Protein 3TQO (pdb70)

CATH classification: 3.40.50.620 (+1 more: 1.20.120.640)

Foldseek 3Di:
DAWFWAQFLLVRDTDTADFPDPLEAEEEEEDEQQDFFVQSVLQQLVVLCVLVSVCVRHYQYEYEYELDDVSLVVSCVVVPHASVVSRVVRVVVVVVLSVQLVRDDGPYYHYLVVLVVLLLLLLVLCVVLPQWDDDVPLFIKGNVVVVCCQCSSVVDDDPVDPDPPIDTQWDADDPPHDWDDHPRYTTGGDDQSSVLSSCVPQNPAGEEYEYAPVCSPPRVSVSQSSNCSRVVGGHYNGYHFAGEAEQPHHDVVVVPGHGSVNVCVVARSQLSLQQSQLAQRHYYHYDDPVSSVVSLVVQLLLLVLVQPADADCLVVVLCVCSHNSVNNSNVVSLVCNVVLVVCVVVVVRVVSNVVNNVSCVSCVSSPGDPDRSVVSD

Radius of gyration: 23.06 Å; Cα contacts (8 Å, |Δi|>4): 592; chains: 1; bounding box: 57×42×65 Å

Organism: Coxiella burnetii (strain RSA 493 / Nine Mile phase I) (NCBI:txid227377)

InterPro domains:
  IPR009080 Aminoacyl-tRNA synthetase, class Ia, anticodon-binding [SSF47323] (317-458)
  IPR014729 Rossmann-like alpha/beta/alpha sandwich fold [G3DSA:3.40.50.620] (1-303)
  IPR015273 Cysteinyl-tRNA synthetase, class Ia, DALR [PF09190] (341-396)
  IPR015273 Cysteinyl-tRNA synthetase, class Ia, DALR [SM00840] (341-403)
  IPR015803 Cysteine-tRNA ligase [MF_00041] (3-460)
  IPR015803 Cysteine-tRNA ligase [TIGR00435] (4-459)
  IPR024909 Cysteinyl-tRNA synthetase/mycothiol ligase [PR00983] (26-37)
  IPR024909 Cysteinyl-tRNA synthetase/mycothiol ligase [PR00983] (62-71)
  IPR024909 Cysteinyl-tRNA synthetase/mycothiol ligase [PR00983] (192-210)
  IPR024909 Cysteinyl-tRNA synthetase/mycothiol ligase [PR00983] (223-244)
  IPR024909 Cysteinyl-tRNA synthetase/mycothiol ligase [PTHR10890] (3-459)
  IPR032678 tRNA synthetases class I, catalytic domain [PF01406] (16-312)
  IPR032678 tRNA synthetases class I, catalytic domain [cd00672] (4-306)
  IPR056411 Cysteinyl-tRNA ligase, anticodon binding domain [PF23493] (414-458)

Nearest PDB structures (foldseek):
  3tqo-assembly1_A  TM=1.002E+00  e=1.708E-71  Coxiella burnetii
  1u0b-assembly1_B  TM=9.651E-01  e=5.955E-48  Escherichia coli
  1li7-assembly1_A  TM=9.591E-01  e=2.277E-47  Escherichia coli
  8qhp-assembly1_B  TM=9.249E-01  e=1.113E-43  Pyrococcus furiosus DSM 3638
  3c8z-assembly1_A  TM=8.707E-01  e=1.087E-31  unclassified

Secondary structure (DSSP, 8-state):
----EEEETTTTEEEE---SSTTEEEEEE---TT---HHHHHHHHHH--HHHH----EEEEEE-B----HHHHHHHHHTTS-HHHHHHHHHHHHHHHHHHHTPPPPSB--BGGG-HHHHHHHHHHHHHHTSEEE-TTS-EEE-TTT-TTTTTTTT-S----SSTT-EEEEEEPPTTS--B--TT-SEEE-HHHHHH--HHHH-SSEEEEE-BGGGIIIIIHHHHHHHHHHHSS--EEE--BPPEEETTB--TTTT----HHHHHHHS-HHHHHHHHHHS-TTS-EEE-HHHHHHHHHHHHHHHHHHTT----HHHHHHHH--BS--HHHHHHHHH--HHHHHHHHTT-HHHHHHHHHHHHHHHGGGT-S-S-HHHH-

Structure (mmCIF, N/CA/C/O backbone):
data_3TQO
#
_entry.id   3TQO
#
_cell.length_a   97.632
_cell.length_b   97.632
_cell.length_c   108.138
_cell.angle_alpha   90.000
_cell.angle_beta   90.000
_cell.angle_gamma   90.000
#
_symmetry.space_group_name_H-M   'P 41 21 2'
#
loop_
_entity.id
_entity.type
_entity.pdbx_description
1 polymer 'Cysteinyl-tRNA synthetase'
2 non-polymer 'ZINC ION'
3 water water
#
loop_
_atom_site.group_PDB
_atom_site.id
_atom_site.type_symbol
_atom_site.label_atom_id
_atom_site.label_alt_id
_atom_site.label_comp_id
_atom_site.label_asym_id
_atom_site.label_entity_id
_atom_site.label_seq_id
_atom_site.pdbx_PDB_ins_code
_atom_site.Cartn_x
_atom_site.Cartn_y
_atom_site.Cartn_z
_atom_site.occupancy
_atom_site.B_iso_or_equiv
_atom_site.auth_seq_id
_atom_site.auth_comp_id
_atom_site.auth_asym_id
_atom_site.auth_atom_id
_atom_site.pdbx_PDB_model_num
ATOM 1 N N . ASN A 1 1 ? 40.315 37.638 -23.763 1.00 56.39 -1 ASN A N 1
ATOM 2 C CA . ASN A 1 1 ? 39.072 37.673 -23.003 1.00 55.56 -1 ASN A CA 1
ATOM 3 C C . ASN A 1 1 ? 37.863 37.307 -23.865 1.00 53.83 -1 ASN A C 1
ATOM 4 O O . ASN A 1 1 ? 37.486 38.044 -24.776 1.00 56.53 -1 ASN A O 1
ATOM 9 N N . ALA A 1 2 ? 37.263 36.159 -23.566 1.00 49.05 0 ALA A N 1
ATOM 10 C CA . ALA A 1 2 ? 36.197 35.597 -24.390 1.00 47.73 0 ALA A CA 1
ATOM 11 C C . ALA A 1 2 ? 34.933 36.456 -24.412 1.00 45.93 0 ALA A C 1
ATOM 12 O O . ALA A 1 2 ? 34.553 37.054 -23.406 1.00 39.89 0 ALA A O 1
ATOM 22 N N . SER A 1 4 ? 31.190 37.715 -24.328 1.00 33.61 2 SER A N 1
ATOM 23 C CA . SER A 1 4 ? 30.031 37.362 -23.518 1.00 33.06 2 SER A CA 1
ATOM 24 C C . SER A 1 4 ? 28.819 37.033 -24.381 1.00 29.32 2 SER A C 1
ATOM 25 O O . SER A 1 4 ? 28.730 37.450 -25.536 1.00 28.80 2 SER A O 1
ATOM 28 N N . VAL A 1 5 ? 27.895 36.269 -23.810 1.00 22.94 3 VAL A N 1
ATOM 29 C CA . VAL A 1 5 ? 26.603 36.026 -24.429 1.00 24.15 3 VAL A CA 1
ATOM 30 C C . VAL A 1 5 ? 25.628 37.107 -23.971 1.00 27.00 3 VAL A C 1
ATOM 31 O O . VAL A 1 5 ? 25.590 37.454 -22.793 1.00 30.87 3 VAL A O 1
ATOM 35 N N . LYS A 1 6 ? 24.852 37.650 -24.902 1.00 26.23 4 LYS A N 1
ATOM 36 C CA . LYS A 1 6 ? 23.822 38.619 -24.554 1.00 27.85 4 LYS A CA 1
ATOM 37 C C . LYS A 1 6 ? 22.455 38.034 -24.865 1.00 27.93 4 LYS A C 1
ATOM 38 O O . LYS A 1 6 ? 22.233 37.505 -25.953 1.00 29.66 4 LYS A O 1
ATOM 44 N N . ILE A 1 7 ? 21.543 38.113 -23.903 1.00 26.07 5 ILE A N 1
ATOM 45 C CA . ILE A 1 7 ? 20.221 37.528 -24.074 1.00 23.75 5 ILE A CA 1
ATOM 46 C C . ILE A 1 7 ? 19.131 38.538 -23.752 1.00 25.01 5 ILE A C 1
ATOM 47 O O . ILE A 1 7 ? 19.253 39.322 -22.809 1.00 20.46 5 ILE A O 1
ATOM 52 N N . PHE A 1 8 ? 18.067 38.518 -24.545 1.00 20.30 6 PHE A N 1
ATOM 53 C CA . PHE A 1 8 ? 16.911 39.357 -24.275 1.00 21.82 6 PHE A CA 1
ATOM 54 C C . PHE A 1 8 ? 16.237 38.922 -22.972 1.00 21.43 6 PHE A C 1
ATOM 55 O O . PHE A 1 8 ? 15.918 37.749 -22.782 1.00 18.41 6 PHE A O 1
ATOM 63 N N . ASN A 1 9 ? 16.029 39.875 -22.074 1.00 23.83 7 ASN A N 1
ATOM 64 C CA . ASN A 1 9 ? 15.342 39.606 -20.816 1.00 22.71 7 ASN A CA 1
ATOM 65 C C . ASN A 1 9 ? 13.948 40.206 -20.880 1.00 23.83 7 ASN A C 1
ATOM 66 O O . ASN A 1 9 ? 13.799 41.421 -20.976 1.00 28.32 7 ASN A O 1
ATOM 71 N N . SER A 1 10 ? 12.927 39.356 -20.839 1.00 24.97 8 SER A N 1
ATOM 72 C CA . SER A 1 10 ? 11.547 39.832 -20.881 1.00 23.27 8 SER A CA 1
ATOM 73 C C . SER A 1 10 ? 11.254 40.842 -19.772 1.00 25.70 8 SER A C 1
ATOM 74 O O . SER A 1 10 ? 10.460 41.766 -19.960 1.00 26.22 8 SER A O 1
ATOM 77 N N . LEU A 1 11 ? 11.894 40.660 -18.620 1.00 24.85 9 LEU A N 1
ATOM 78 C CA . LEU A 1 11 ? 11.712 41.569 -17.486 1.00 30.82 9 LEU A CA 1
ATOM 79 C C . LEU A 1 11 ? 12.038 43.011 -17.861 1.00 30.97 9 LEU A C 1
ATOM 80 O O . LEU A 1 11 ? 11.321 43.936 -17.488 1.00 33.01 9 LEU A O 1
ATOM 85 N N . THR A 1 12 ? 13.121 43.196 -18.607 1.00 33.16 10 THR A N 1
ATOM 86 C CA . THR A 1 12 ? 13.628 44.533 -18.897 1.00 34.66 10 THR A CA 1
ATOM 87 C C . THR A 1 12 ? 13.357 44.992 -20.324 1.00 35.27 10 THR A C 1
ATOM 88 O O . THR A 1 12 ? 13.581 46.157 -20.653 1.00 35.72 10 THR A O 1
ATOM 92 N N . LYS A 1 13 ? 12.889 44.076 -21.168 1.00 37.78 11 LYS A N 1
ATOM 93 C CA . LYS A 1 13 ? 12.632 44.382 -22.573 1.00 40.94 11 LYS A CA 1
ATOM 94 C C . LYS A 1 13 ? 13.916 44.689 -23.331 1.00 43.09 11 LYS A C 1
ATOM 95 O O . LYS A 1 13 ? 13.889 45.401 -24.334 1.00 47.79 11 LYS A O 1
ATOM 101 N N . GLN A 1 14 ? 15.040 44.159 -22.860 1.00 43.74 12 GLN A N 1
ATOM 102 C CA . GLN A 1 14 ? 16.327 44.466 -23.478 1.00 42.37 12 GLN A CA 1
ATOM 103 C C . GLN A 1 14 ? 17.301 43.293 -23.477 1.00 35.42 12 GLN A C 1
ATOM 104 O O . GLN A 1 14 ? 17.190 42.374 -22.665 1.00 31.66 12 GLN A O 1
ATOM 110 N N . LYS A 1 15 ? 18.260 43.340 -24.396 1.00 33.83 13 LYS A N 1
ATOM 111 C CA . LYS A 1 15 ? 19.362 42.391 -24.399 1.00 34.07 13 LYS A CA 1
ATOM 112 C C . LYS A 1 15 ? 20.344 42.768 -23.301 1.00 31.88 13 LYS A C 1
ATOM 113 O O . LYS A 1 15 ? 20.770 43.919 -23.199 1.00 32.16 13 LYS A O 1
ATOM 119 N N . GLU A 1 16 ? 20.697 41.798 -22.471 1.00 30.40 14 GLU A N 1
ATOM 120 C CA . GLU A 1 16 ? 21.604 42.056 -21.364 1.00 31.82 14 GLU A CA 1
ATOM 121 C C . GLU A 1 16 ? 22.764 41.084 -21.434 1.00 28.25 14 GLU A C 1
ATOM 122 O O . GLU A 1 16 ? 22.607 39.956 -21.895 1.00 29.12 14 GLU A O 1
ATOM 128 N N . ILE A 1 17 ? 23.932 41.523 -20.987 1.00 26.38 15 ILE A N 1
ATOM 129 C CA . ILE A 1 17 ? 25.051 40.609 -20.839 1.00 28.89 15 ILE A CA 1
ATOM 130 C C . ILE A 1 17 ? 24.666 39.515 -19.846 1.00 29.38 15 ILE A C 1
ATOM 131 O O . ILE A 1 17 ? 24.287 39.797 -18.708 1.00 31.91 15 ILE A O 1
ATOM 136 N N . PHE A 1 18 ? 24.743 38.267 -20.289 1.00 26.71 16 PHE A N 1
ATOM 137 C CA . PHE A 1 18 ? 24.389 37.139 -19.443 1.00 27.25 16 PHE A CA 1
ATOM 138 C C . PHE A 1 18 ? 25.454 36.913 -18.379 1.00 27.04 16 PHE A C 1
ATOM 139 O O . PHE A 1 18 ? 26.621 36.694 -18.697 1.00 25.47 16 PHE A O 1
ATOM 147 N N . LYS A 1 19 ? 25.044 36.974 -17.114 1.00 28.85 17 LYS A N 1
ATOM 148 C CA . LYS A 1 19 ? 25.967 36.829 -15.993 1.00 28.77 17 LYS A CA 1
ATOM 149 C C . LYS A 1 19 ? 25.450 35.805 -14.991 1.00 31.68 17 LYS A C 1
ATOM 150 O O . LYS A 1 19 ? 24.615 36.123 -14.144 1.00 29.93 17 LYS A O 1
ATOM 156 N N . PRO A 1 20 ? 25.946 34.566 -15.088 1.00 33.75 18 PRO A N 1
ATOM 157 C CA . PRO A 1 20 ? 25.546 33.497 -14.166 1.00 32.40 18 PRO A CA 1
ATOM 158 C C . PRO A 1 20 ? 25.734 33.884 -12.700 1.00 29.38 18 PRO A C 1
ATOM 159 O O . PRO A 1 20 ? 26.716 34.540 -12.341 1.00 26.89 18 PRO A O 1
ATOM 163 N N . ILE A 1 21 ? 24.786 33.479 -11.8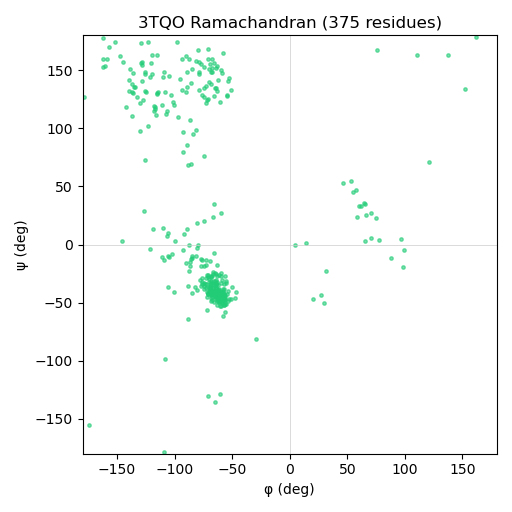63 1.00 27.25 19 ILE A N 1
ATOM 164 C CA . ILE A 1 21 ? 24.847 33.769 -10.435 1.00 32.30 19 ILE A CA 1
ATOM 165 C C . ILE A 1 21 ? 26.083 33.132 -9.793 1.00 32.52 19 ILE A C 1
ATOM 166 O O . ILE A 1 21 ? 26.790 33.775 -9.017 1.00 35.75 19 ILE A O 1
ATOM 171 N N . GLU A 1 22 ? 26.335 31.870 -10.124 1.00 31.85 20 GLU A N 1
ATOM 172 C CA . GLU A 1 22 ? 27.582 31.207 -9.763 1.00 37.67 20 GLU A CA 1
ATOM 173 C C . GLU A 1 22 ? 28.394 31.043 -11.041 1.00 36.77 20 GLU A C 1
ATOM 174 O O . GLU A 1 22 ? 27.868 30.579 -12.053 1.00 36.65 20 GLU A O 1
ATOM 180 N N . SER A 1 23 ? 29.667 31.423 -10.996 1.00 36.86 21 SER A N 1
ATOM 181 C CA . SER A 1 23 ? 30.507 31.445 -12.192 1.00 39.99 21 SER A CA 1
ATOM 182 C C . SER A 1 23 ? 30.542 30.104 -12.922 1.00 39.37 21 SER A C 1
ATOM 183 O O . SER A 1 23 ? 30.805 29.061 -12.320 1.00 36.38 21 SER A O 1
ATOM 186 N N . GLY A 1 24 ? 30.268 30.146 -14.224 1.00 37.09 22 GLY A N 1
ATOM 187 C CA . GLY A 1 24 ? 30.371 28.975 -15.075 1.00 33.59 22 GLY A CA 1
ATOM 188 C C . GLY A 1 24 ? 29.215 28.001 -14.961 1.00 31.45 22 GLY A C 1
ATOM 189 O O . GLY A 1 24 ? 29.232 26.939 -15.580 1.00 26.98 22 GLY A O 1
ATOM 190 N N . LYS A 1 25 ? 28.208 28.356 -14.169 1.00 31.82 23 LYS A N 1
ATOM 191 C CA . LYS A 1 25 ? 27.046 27.490 -13.989 1.00 30.58 23 LYS A CA 1
ATOM 192 C C . LYS A 1 25 ? 25.762 28.199 -14.395 1.00 28.99 23 LYS A C 1
ATOM 193 O O . LYS A 1 25 ? 25.614 29.403 -14.188 1.00 25.70 23 LYS A O 1
ATOM 199 N N . VAL A 1 26 ? 24.835 27.446 -14.976 1.00 23.92 24 VAL A N 1
ATOM 200 C CA . VAL A 1 26 ? 23.539 27.989 -15.348 1.00 23.45 24 VAL A CA 1
ATOM 201 C C . VAL A 1 26 ? 22.422 27.101 -14.821 1.00 24.62 24 VAL A C 1
ATOM 202 O O . VAL A 1 26 ? 22.367 25.911 -15.127 1.00 27.38 24 VAL A O 1
ATOM 206 N N . LYS A 1 27 ? 21.543 27.685 -14.014 1.00 22.87 25 LYS A N 1
ATOM 207 C CA . LYS A 1 27 ? 20.359 26.984 -13.539 1.00 23.18 25 LYS A CA 1
ATOM 208 C C . LYS A 1 27 ? 19.179 27.435 -14.379 1.00 23.57 25 LYS A C 1
ATOM 209 O O . LYS A 1 27 ? 18.858 28.624 -14.421 1.00 23.60 25 LYS A O 1
ATOM 215 N N . LEU A 1 28 ? 18.543 26.484 -15.053 1.00 22.08 26 LEU A N 1
ATOM 216 C CA . LEU A 1 28 ? 17.478 26.796 -15.999 1.00 20.23 26 LEU A CA 1
ATOM 217 C C . LEU A 1 28 ? 16.203 26.005 -15.733 1.00 22.44 26 LEU A C 1
ATOM 218 O O . LEU A 1 28 ? 16.219 24.777 -15.695 1.00 24.26 26 LEU A O 1
ATOM 223 N N . TYR A 1 29 ? 15.098 26.722 -15.566 1.00 22.84 27 TYR A N 1
ATOM 224 C CA . TYR A 1 29 ? 13.789 26.096 -15.454 1.00 21.44 27 TYR A CA 1
ATOM 225 C C . TYR A 1 29 ? 12.936 26.491 -16.652 1.00 19.80 27 TYR A C 1
ATOM 226 O O . TYR A 1 29 ? 12.842 27.669 -16.997 1.00 22.43 27 TYR A O 1
ATOM 235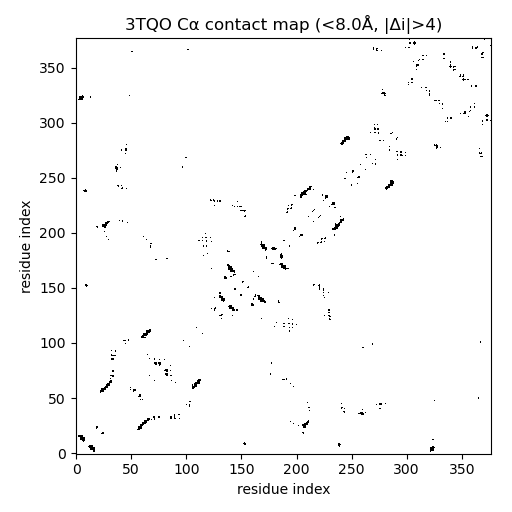 N N . VAL A 1 30 ? 12.321 25.504 -17.290 1.00 16.62 28 VAL A N 1
ATOM 236 C CA . VAL A 1 30 ? 11.417 25.767 -18.399 1.00 15.75 28 VAL A CA 1
ATOM 237 C C . VAL A 1 30 ? 10.067 25.111 -18.126 1.00 16.84 28 VAL A C 1
ATOM 238 O O . VAL A 1 30 ? 10.006 23.944 -17.741 1.00 19.36 28 VAL A O 1
ATOM 242 N N . CYS A 1 31 ? 8.985 25.861 -18.313 1.00 14.54 29 CYS A N 1
ATOM 243 C CA . CYS A 1 31 ? 7.649 25.296 -18.125 1.00 17.45 29 CYS A CA 1
ATOM 244 C C . CYS A 1 31 ? 7.375 24.200 -19.151 1.00 21.20 29 CYS A C 1
ATOM 245 O O . CYS A 1 31 ? 7.658 24.360 -20.341 1.00 21.16 29 CYS A O 1
ATOM 248 N N . GLY A 1 32 ? 6.826 23.084 -18.683 1.00 21.15 30 GLY A N 1
ATOM 249 C CA . GLY A 1 32 ? 6.604 21.934 -19.536 1.00 17.74 30 GLY A CA 1
ATOM 250 C C . GLY A 1 32 ? 5.155 21.659 -19.892 1.00 20.66 30 GLY A C 1
ATOM 251 O O . GLY A 1 32 ? 4.318 22.561 -19.914 1.00 23.17 30 GLY A O 1
ATOM 260 N N . THR A 1 34 ? 1.270 20.061 -19.939 1.00 27.09 32 THR A N 1
ATOM 261 C CA . THR A 1 34 ? 0.108 19.595 -19.188 1.00 29.29 32 THR A CA 1
ATOM 262 C C . THR A 1 34 ? -0.372 18.317 -19.864 1.00 30.97 32 THR A C 1
ATOM 263 O O . THR A 1 34 ? -0.884 18.357 -20.981 1.00 29.26 32 THR A O 1
ATOM 267 N N . VAL A 1 35 ? -0.202 17.184 -19.189 1.00 28.67 33 VAL A N 1
ATOM 268 C CA . VAL A 1 35 ? -0.339 15.881 -19.842 1.00 29.20 33 VAL A CA 1
ATOM 269 C C . VAL A 1 35 ? -1.764 15.325 -19.918 1.00 28.72 33 VAL A C 1
ATOM 270 O O . VAL A 1 35 ? -2.088 14.332 -19.265 1.00 27.44 33 VAL A O 1
ATOM 274 N N . TYR A 1 36 ? -2.605 15.957 -20.733 1.00 24.72 34 TYR A N 1
ATOM 275 C CA . TYR A 1 36 ? -3.960 15.465 -20.958 1.00 29.47 34 TYR A CA 1
ATOM 276 C C . TYR A 1 36 ? -4.181 15.191 -22.442 1.00 33.09 34 TYR A C 1
ATOM 277 O O . TYR A 1 36 ? -5.236 14.699 -22.839 1.00 37.83 34 TYR A O 1
ATOM 286 N N . ASP A 1 37 ? -3.182 15.513 -23.258 1.00 31.45 35 ASP A N 1
ATOM 287 C CA . ASP A 1 37 ? -3.303 15.363 -24.705 1.00 32.55 35 ASP A CA 1
ATOM 288 C C . ASP A 1 37 ? -1.924 15.369 -25.365 1.00 30.31 35 ASP A C 1
ATOM 289 O O . ASP A 1 37 ? -0.904 15.527 -24.689 1.00 29.08 35 ASP A O 1
ATOM 294 N N . TYR A 1 38 ? -1.899 15.188 -26.683 1.00 29.84 36 TYR A N 1
ATOM 295 C CA . TYR A 1 38 ? -0.652 15.209 -27.443 1.00 28.97 36 TYR A CA 1
ATOM 296 C C . TYR A 1 38 ? -0.104 16.624 -27.502 1.00 25.94 36 TYR A C 1
ATOM 297 O O . TYR A 1 38 ? -0.865 17.578 -27.621 1.00 26.66 36 TYR A O 1
ATOM 314 N N . HIS A 1 40 ? 1.369 19.809 -29.227 1.00 21.23 38 HIS A N 1
ATOM 315 C CA . HIS A 1 40 ? 1.159 20.351 -30.564 1.00 26.16 38 HIS A CA 1
ATOM 316 C C . HIS A 1 40 ? 2.380 21.134 -31.023 1.00 22.88 38 HIS A C 1
ATOM 317 O O . HIS A 1 40 ? 3.317 21.334 -30.254 1.00 22.94 38 HIS A O 1
ATOM 324 N N . ILE A 1 41 ? 2.361 21.576 -32.275 1.00 23.40 39 ILE A N 1
ATOM 325 C CA . ILE A 1 41 ? 3.516 22.239 -32.870 1.00 25.64 39 ILE A CA 1
ATOM 326 C C . ILE A 1 41 ? 3.903 23.520 -32.139 1.00 22.50 39 ILE A C 1
ATOM 327 O O . ILE A 1 41 ? 5.059 23.932 -32.175 1.00 22.94 39 ILE A O 1
ATOM 332 N N . GLY A 1 42 ? 2.934 24.149 -31.479 1.00 22.89 40 GLY A N 1
ATOM 333 C CA . GLY A 1 42 ? 3.219 25.306 -30.650 1.00 19.67 40 GLY A CA 1
ATOM 334 C C . GLY A 1 42 ? 4.204 24.941 -29.552 1.00 24.18 40 GLY A C 1
ATOM 335 O O . GLY A 1 42 ? 5.233 25.596 -29.380 1.00 27.38 40 GLY A O 1
ATOM 336 N N . HIS A 1 43 ? 3.889 23.887 -28.804 1.00 22.24 41 HIS A N 1
ATOM 337 C CA . HIS A 1 43 ? 4.815 23.359 -27.808 1.00 25.48 41 HIS A CA 1
ATOM 338 C C . HIS A 1 4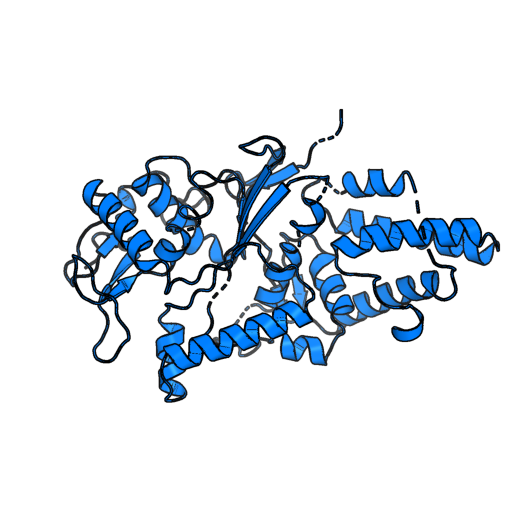3 ? 6.103 22.924 -28.497 1.00 28.67 41 HIS A C 1
ATOM 339 O O . HIS A 1 43 ? 7.203 23.181 -28.008 1.00 30.13 41 HIS A O 1
ATOM 346 N N . GLY A 1 44 ? 5.951 22.261 -29.641 1.00 23.37 42 GLY A N 1
ATOM 347 C CA . GLY A 1 44 ? 7.082 21.797 -30.419 1.00 22.10 42 GLY A CA 1
ATOM 348 C C . GLY A 1 44 ? 8.118 22.886 -30.600 1.00 25.50 42 GLY A C 1
ATOM 349 O O . GLY A 1 44 ? 9.311 22.656 -30.407 1.00 25.75 42 GLY A O 1
ATOM 350 N N . ARG A 1 45 ? 7.663 24.082 -30.957 1.00 23.98 43 ARG A N 1
ATOM 351 C CA . ARG A 1 45 ? 8.578 25.197 -31.147 1.00 24.55 43 ARG A CA 1
ATOM 352 C C . ARG A 1 45 ? 9.312 25.590 -29.864 1.00 24.35 43 ARG A C 1
ATOM 353 O O . ARG A 1 45 ? 10.519 25.833 -29.889 1.00 24.61 43 ARG A O 1
ATOM 361 N N . SER A 1 46 ? 8.584 25.661 -28.750 1.00 16.14 44 SER A N 1
ATOM 362 C CA . SER A 1 46 ? 9.185 26.017 -27.469 1.00 17.37 44 SER A CA 1
ATOM 363 C C . SER A 1 46 ? 10.231 24.986 -27.061 1.00 16.19 44 SER A C 1
ATOM 364 O O . SER A 1 46 ? 11.324 25.335 -26.624 1.00 19.76 44 SER A O 1
ATOM 367 N N . TRP A 1 47 ? 9.879 23.713 -27.208 1.00 17.87 45 TRP A N 1
ATOM 368 C CA . TRP A 1 47 ? 10.789 22.610 -26.914 1.00 19.66 45 TRP A CA 1
ATOM 369 C C . TRP A 1 47 ? 12.083 22.690 -27.724 1.00 19.82 45 TRP A C 1
ATOM 370 O O . TRP A 1 47 ? 13.173 22.493 -27.188 1.00 21.99 45 TRP A O 1
ATOM 381 N N . ILE A 1 48 ? 11.956 22.973 -29.017 1.00 22.01 46 ILE A N 1
ATOM 382 C CA . ILE A 1 48 ? 13.112 23.046 -29.906 1.00 18.17 46 ILE A CA 1
ATOM 383 C C . ILE A 1 48 ? 13.964 24.277 -29.618 1.00 16.92 46 ILE A C 1
ATOM 384 O O . ILE A 1 48 ? 15.193 24.209 -29.605 1.00 20.52 46 ILE A O 1
ATOM 389 N N . ILE A 1 49 ? 13.305 25.405 -29.395 1.00 18.77 47 ILE A N 1
ATOM 390 C CA . ILE A 1 49 ? 14.004 26.641 -29.060 1.00 22.24 47 ILE A CA 1
ATOM 391 C C . ILE A 1 49 ? 14.887 26.485 -27.815 1.00 20.95 47 ILE A C 1
ATOM 392 O O . ILE A 1 49 ? 16.061 26.857 -27.826 1.00 20.62 47 ILE A O 1
ATOM 397 N N . PHE A 1 50 ? 14.327 25.927 -26.746 1.00 21.31 48 PHE A N 1
ATOM 398 C CA . PHE A 1 50 ? 15.090 25.785 -25.508 1.00 24.02 48 PHE A CA 1
ATOM 399 C C . PHE A 1 50 ? 16.081 24.628 -25.575 1.00 24.69 48 PHE A C 1
ATOM 400 O O . PHE A 1 50 ? 17.030 24.570 -24.799 1.00 26.02 48 PHE A O 1
ATOM 408 N N . ASP A 1 51 ? 15.867 23.718 -26.519 1.00 24.59 49 ASP A N 1
ATOM 409 C CA . ASP A 1 51 ? 16.857 22.687 -26.803 1.00 24.20 49 ASP A CA 1
ATOM 410 C C . ASP A 1 51 ? 18.105 23.333 -27.394 1.00 20.63 49 ASP A C 1
ATOM 411 O O . ASP A 1 51 ? 19.227 23.002 -27.016 1.00 20.53 49 ASP A O 1
ATOM 424 N N . VAL A 1 53 ? 18.945 26.465 -26.939 1.00 22.60 51 VAL A N 1
ATOM 425 C CA . VAL A 1 53 ? 19.529 27.280 -25.881 1.00 23.53 51 VAL A CA 1
ATOM 426 C C . VAL A 1 53 ? 20.472 26.449 -25.010 1.00 20.21 51 VAL A C 1
ATOM 427 O O . VAL A 1 53 ? 21.616 26.840 -24.777 1.00 22.58 51 VAL A O 1
ATOM 431 N N . VAL A 1 54 ? 19.998 25.295 -24.549 1.00 21.03 52 VAL A N 1
ATOM 432 C CA . VAL A 1 54 ? 20.817 24.421 -23.714 1.00 21.93 52 VAL A CA 1
ATOM 433 C C . VAL A 1 54 ? 22.035 23.889 -24.474 1.00 24.79 52 VAL A C 1
ATOM 434 O O . VAL A 1 54 ? 23.154 23.921 -23.961 1.00 28.11 52 VAL A O 1
ATOM 438 N N . ARG A 1 55 ? 21.819 23.405 -25.695 1.00 22.99 53 ARG A N 1
ATOM 439 C CA . ARG A 1 55 ? 22.923 22.890 -26.501 1.00 26.49 53 ARG A CA 1
ATOM 440 C C . ARG A 1 55 ? 23.987 23.956 -26.703 1.00 23.24 53 ARG A C 1
ATOM 441 O O . ARG A 1 55 ? 25.179 23.678 -26.595 1.00 27.62 53 ARG A O 1
ATOM 449 N N . TYR A 1 56 ? 23.561 25.180 -26.989 1.00 21.37 54 TYR A N 1
ATOM 450 C CA . TYR A 1 56 ? 24.523 26.247 -27.231 1.00 24.60 54 TYR A CA 1
ATOM 451 C C . TYR A 1 56 ? 25.272 26.650 -25.965 1.00 27.19 54 TYR A C 1
ATOM 452 O O . TYR A 1 56 ? 26.476 26.908 -26.005 1.00 27.81 54 TYR A O 1
ATOM 461 N N . LEU A 1 57 ? 24.558 26.713 -24.847 1.00 27.81 55 LEU A N 1
ATOM 462 C CA . LEU A 1 57 ? 25.181 27.079 -23.581 1.00 24.20 55 LEU A CA 1
ATOM 463 C C . LEU A 1 57 ? 26.211 26.039 -23.170 1.00 23.68 55 LEU A C 1
ATOM 464 O O . LEU A 1 57 ? 27.289 26.382 -22.693 1.00 24.75 55 LEU A O 1
ATOM 469 N N . ARG A 1 58 ? 25.881 24.767 -23.360 1.00 23.73 56 ARG A N 1
ATOM 470 C CA . ARG A 1 58 ? 26.847 23.709 -23.100 1.0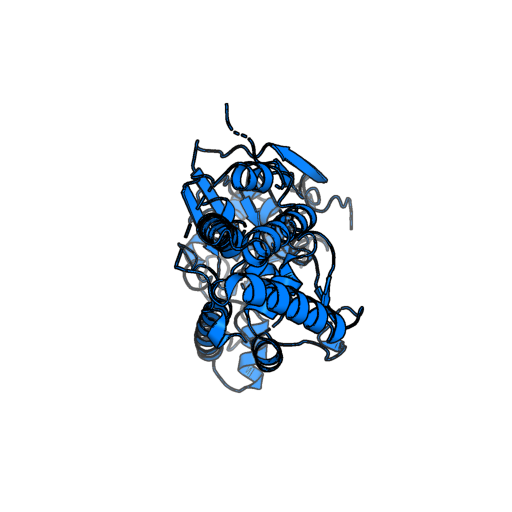0 26.63 56 ARG A CA 1
ATOM 471 C C . ARG A 1 58 ? 28.021 23.794 -24.073 1.00 28.77 56 ARG A C 1
ATOM 472 O O . ARG A 1 58 ? 29.168 23.582 -23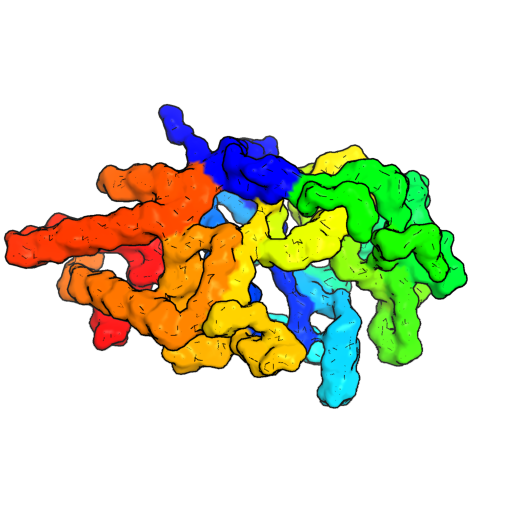.680 1.00 31.54 56 ARG A O 1
ATOM 488 N N . ARG A 1 60 ? 29.311 26.458 -25.264 1.00 30.36 58 ARG A N 1
ATOM 489 C CA . ARG A 1 60 ? 30.194 27.519 -24.791 1.00 32.70 58 ARG A CA 1
ATOM 490 C C . ARG A 1 60 ? 30.889 27.152 -23.480 1.00 33.66 58 ARG A C 1
ATOM 491 O O . ARG A 1 60 ? 31.649 27.947 -22.928 1.00 35.32 58 ARG A O 1
ATOM 499 N N . GLY A 1 61 ? 30.621 25.948 -22.981 1.00 30.84 59 GLY A N 1
ATOM 500 C CA . GLY A 1 61 ? 31.321 25.442 -21.813 1.00 34.23 59 GLY A CA 1
ATOM 501 C C . GLY A 1 61 ? 30.588 25.563 -20.488 1.00 32.37 59 GLY A C 1
ATOM 502 O O . GLY A 1 61 ? 31.070 25.077 -19.466 1.00 31.88 59 GLY A O 1
ATOM 503 N N . TYR A 1 62 ? 29.426 26.209 -20.495 1.00 28.69 60 TYR A N 1
ATOM 504 C CA . TYR A 1 62 ? 28.630 26.343 -19.276 1.00 28.42 60 TYR A CA 1
ATOM 505 C C . TYR A 1 62 ? 28.190 24.981 -18.763 1.00 30.68 60 TYR A C 1
ATOM 506 O O . TYR A 1 62 ? 27.847 24.093 -19.546 1.00 30.50 60 TYR A O 1
ATOM 515 N N . GLU A 1 63 ? 28.199 24.817 -17.445 1.00 28.30 61 GLU A N 1
ATOM 516 C CA . GLU A 1 63 ? 27.580 23.656 -16.827 1.00 34.34 61 GLU A CA 1
ATOM 517 C C . GLU A 1 63 ? 26.110 23.982 -16.618 1.00 31.01 61 GLU A C 1
ATOM 518 O O . GLU A 1 63 ? 25.763 24.778 -15.749 1.00 29.19 61 GLU A O 1
ATOM 524 N N . VAL A 1 64 ? 25.244 23.379 -17.424 1.00 32.03 62 VAL A N 1
ATOM 525 C CA . VAL A 1 64 ? 23.830 23.726 -17.392 1.00 26.92 62 VAL A CA 1
ATOM 526 C C . VAL A 1 64 ? 22.994 22.710 -16.629 1.00 28.49 62 VAL A C 1
ATOM 527 O O . VAL A 1 64 ? 22.993 21.523 -16.949 1.00 30.73 62 VAL A O 1
ATOM 531 N N . THR A 1 65 ? 22.285 23.188 -15.613 1.00 27.04 63 THR A N 1
ATOM 532 C CA . THR A 1 65 ? 21.298 22.371 -14.925 1.00 25.92 63 THR A CA 1
ATOM 533 C C . THR A 1 65 ? 19.938 22.696 -15.526 1.00 18.90 63 THR A C 1
ATOM 534 O O . THR A 1 65 ? 19.401 23.783 -15.324 1.00 21.81 63 THR A O 1
ATOM 538 N N . PHE A 1 66 ? 19.397 21.743 -16.272 1.00 20.40 64 PHE A N 1
ATOM 539 C CA . PHE A 1 66 ? 18.198 21.951 -17.077 1.00 22.67 64 PHE A CA 1
ATOM 540 C C . PHE A 1 66 ? 17.002 21.235 -16.463 1.00 20.07 64 PHE A C 1
ATOM 541 O O . PHE A 1 66 ? 16.955 20.004 -16.429 1.00 17.09 64 PHE A O 1
ATOM 549 N N . VAL A 1 67 ? 16.036 22.011 -15.981 1.00 22.38 65 VAL A N 1
ATOM 550 C CA . VAL A 1 67 ? 14.835 21.453 -15.369 1.00 19.40 65 VAL A CA 1
ATOM 551 C C . VAL A 1 67 ? 13.579 21.784 -16.170 1.00 18.58 65 VAL A C 1
ATOM 552 O O . VAL A 1 67 ? 13.332 22.939 -16.511 1.00 21.09 65 VAL A O 1
ATOM 556 N N . ARG A 1 68 ? 12.791 20.760 -16.469 1.00 17.70 66 ARG A N 1
ATOM 557 C CA . ARG A 1 68 ? 11.488 20.949 -17.087 1.00 20.23 66 ARG A CA 1
ATOM 558 C C . ARG A 1 68 ? 10.442 20.113 -16.362 1.00 22.04 66 ARG A C 1
ATOM 559 O O . ARG A 1 68 ? 10.610 18.906 -16.196 1.00 25.03 66 ARG A O 1
ATOM 567 N N . ASN A 1 69 ? 9.359 20.757 -15.941 1.00 19.58 67 ASN A N 1
ATOM 568 C CA . ASN A 1 69 ? 8.323 20.082 -15.168 1.00 22.99 67 ASN A CA 1
ATOM 569 C C . ASN A 1 69 ? 7.248 19.412 -16.018 1.00 25.95 67 ASN A C 1
ATOM 570 O O . ASN A 1 69 ? 7.050 19.751 -17.186 1.00 23.65 67 ASN A O 1
ATOM 575 N N . ILE A 1 70 ? 6.556 18.456 -15.408 1.00 28.20 68 ILE A N 1
ATOM 576 C CA . ILE A 1 70 ? 5.350 17.878 -15.977 1.00 26.39 68 ILE A CA 1
ATOM 577 C C . ILE A 1 70 ? 4.168 18.315 -15.124 1.00 25.91 68 ILE A C 1
ATOM 578 O O . ILE A 1 70 ? 4.126 18.035 -13.927 1.00 29.97 68 ILE A O 1
ATOM 583 N N . THR A 1 71 ? 3.214 19.014 -15.726 1.00 21.85 69 THR A N 1
ATOM 584 C CA . THR A 1 71 ? 2.014 19.404 -14.996 1.00 24.83 69 THR A CA 1
ATOM 585 C C . THR A 1 71 ? 1.006 18.263 -15.016 1.00 25.52 69 THR A C 1
ATOM 586 O O . THR A 1 71 ? 0.238 18.121 -15.969 1.00 21.95 69 THR A O 1
ATOM 590 N N . ASP A 1 72 ? 1.016 17.442 -13.970 1.00 23.58 70 ASP A N 1
ATOM 591 C CA . ASP A 1 72 ? 0.089 16.316 -13.891 1.00 27.36 70 ASP A CA 1
ATOM 592 C C . ASP A 1 72 ? -0.983 16.518 -12.818 1.00 28.21 70 ASP A C 1
ATOM 593 O O . ASP A 1 72 ? -1.678 15.578 -12.433 1.00 26.74 70 ASP A O 1
ATOM 598 N N . ILE A 1 73 ? -1.100 17.753 -12.341 1.00 26.20 71 ILE A N 1
ATOM 599 C CA . ILE A 1 73 ? -2.238 18.164 -11.527 1.00 27.87 71 ILE A CA 1
ATOM 600 C C . ILE A 1 73 ? -2.904 19.361 -12.191 1.00 27.39 71 ILE A C 1
ATOM 601 O O . ILE A 1 73 ? -2.407 20.484 -12.097 1.00 24.43 71 ILE A O 1
ATOM 606 N N . ASP A 1 74 ? -4.023 19.123 -12.868 1.00 28.17 72 ASP A N 1
ATOM 607 C CA . ASP A 1 74 ? -4.710 20.188 -13.591 1.00 27.95 72 ASP A CA 1
ATOM 608 C C . ASP A 1 74 ? -6.164 19.811 -13.862 1.00 23.82 72 ASP A C 1
ATOM 609 O O . ASP A 1 74 ? -6.503 18.632 -13.949 1.00 24.08 72 ASP A O 1
ATOM 614 N N . ASP A 1 75 ? -7.018 20.818 -14.000 1.00 23.70 73 ASP A N 1
ATOM 615 C CA . ASP A 1 75 ? -8.438 20.586 -14.242 1.00 30.24 73 ASP A CA 1
ATOM 616 C C . ASP A 1 75 ? -8.721 19.989 -15.621 1.00 31.42 73 ASP A C 1
ATOM 617 O O . ASP A 1 75 ? -9.676 19.231 -15.786 1.00 33.54 73 ASP A O 1
ATOM 622 N N . LYS A 1 76 ? -7.894 20.323 -16.608 1.00 30.92 74 LYS A N 1
ATOM 623 C CA . LYS A 1 76 ? -8.060 19.769 -17.951 1.00 31.40 74 LYS A CA 1
ATOM 624 C C . LYS A 1 76 ? -7.843 18.261 -17.957 1.00 30.33 74 LYS A C 1
ATOM 625 O O . LYS A 1 76 ? -8.466 17.536 -18.731 1.00 30.62 74 LYS A O 1
ATOM 631 N N . ILE A 1 77 ? -6.949 17.791 -17.095 1.00 28.58 75 ILE A N 1
ATOM 632 C CA . ILE A 1 77 ? -6.710 16.360 -16.960 1.00 29.96 75 ILE A CA 1
ATOM 633 C C . ILE A 1 77 ? -7.936 15.686 -16.351 1.00 32.31 75 ILE A C 1
ATOM 634 O O . ILE A 1 77 ? -8.358 14.618 -16.798 1.00 34.61 75 ILE A O 1
ATOM 639 N N . ILE A 1 78 ? -8.503 16.321 -15.331 1.00 31.96 76 ILE A N 1
ATOM 640 C CA . ILE A 1 78 ? -9.733 15.844 -14.710 1.00 33.31 76 ILE A CA 1
ATOM 641 C C . ILE A 1 78 ? -10.882 15.831 -15.716 1.00 36.24 76 ILE A C 1
ATOM 642 O O . ILE A 1 78 ? -11.585 14.831 -15.860 1.00 35.94 76 ILE A O 1
ATOM 647 N N . LYS A 1 79 ? -11.057 16.947 -16.414 1.00 34.90 77 LYS A N 1
ATOM 648 C CA . LYS A 1 79 ? -12.103 17.076 -17.420 1.00 40.36 77 LYS A CA 1
ATOM 649 C C . LYS A 1 79 ? -11.960 16.025 -18.520 1.00 38.79 77 LYS A C 1
ATOM 650 O O . LYS A 1 79 ? -12.921 15.332 -18.861 1.00 36.65 77 LYS A O 1
ATOM 656 N N . ARG A 1 80 ? -10.754 15.911 -19.069 1.00 34.09 78 ARG A N 1
ATOM 657 C CA . ARG A 1 80 ? -10.486 14.984 -20.163 1.00 31.94 78 ARG A CA 1
ATOM 658 C C . ARG A 1 80 ? -10.648 13.530 -19.733 1.00 34.34 78 ARG A C 1
ATOM 659 O O . ARG A 1 80 ? -11.201 12.717 -20.475 1.00 34.62 78 ARG A O 1
ATOM 667 N N . ALA A 1 81 ? -10.162 13.205 -18.537 1.00 32.27 79 ALA A N 1
ATOM 668 C CA . ALA A 1 81 ? -10.275 11.846 -18.015 1.00 34.11 79 ALA A CA 1
ATOM 669 C C . ALA A 1 81 ? -11.735 11.418 -17.933 1.00 37.06 79 ALA A C 1
ATOM 670 O O . ALA A 1 81 ? -12.077 10.281 -18.259 1.00 35.74 79 ALA A O 1
ATOM 672 N N . GLY A 1 82 ? -12.591 12.339 -17.499 1.00 39.27 80 GLY A N 1
ATOM 673 C CA . GLY A 1 82 ? -14.012 12.068 -17.380 1.00 43.38 80 GLY A CA 1
ATOM 674 C C . GLY A 1 82 ? -14.646 11.741 -18.718 1.00 47.55 80 GLY A C 1
ATOM 675 O O . GLY A 1 82 ? -15.416 10.790 -18.831 1.00 49.51 80 GLY A O 1
ATOM 676 N N . GLU A 1 83 ? -14.323 12.534 -19.735 1.00 52.07 81 GLU A N 1
ATOM 677 C CA . GLU A 1 83 ? -14.831 12.293 -21.082 1.00 56.86 81 GLU A CA 1
ATOM 678 C C . GLU A 1 83 ? -14.479 10.886 -21.549 1.00 56.23 81 GLU A C 1
ATOM 679 O O . GLU A 1 83 ? -15.332 10.161 -22.057 1.00 60.66 81 GLU A O 1
ATOM 685 N N . ASN A 1 84 ? -13.219 10.504 -21.365 1.00 56.06 82 ASN A N 1
ATOM 686 C CA . ASN A 1 84 ? -12.744 9.187 -21.775 1.00 56.80 82 ASN A CA 1
ATOM 687 C C . ASN A 1 84 ? -13.123 8.093 -20.776 1.00 57.32 82 ASN A C 1
ATOM 688 O O . ASN A 1 84 ? -12.792 6.923 -20.968 1.00 57.18 82 ASN A O 1
ATOM 693 N N . LYS A 1 85 ? -13.811 8.489 -19.708 1.00 57.49 83 LYS A N 1
ATOM 694 C CA . LYS A 1 85 ? -14.307 7.555 -18.697 1.00 64.89 83 LYS A CA 1
ATOM 695 C C . LYS A 1 85 ? -13.215 6.926 -17.828 1.00 63.85 83 LYS A C 1
ATOM 696 O O . LYS A 1 85 ? -13.498 6.048 -17.014 1.00 65.82 83 LYS A O 1
ATOM 702 N N . GLU A 1 86 ? -11.974 7.373 -17.994 1.00 58.77 84 GLU A N 1
ATOM 703 C CA . GLU A 1 86 ? -10.860 6.813 -17.231 1.00 53.74 84 GLU A CA 1
ATOM 704 C C . GLU A 1 86 ? -10.500 7.671 -16.022 1.00 50.07 84 GLU A C 1
ATOM 705 O O . GLU A 1 86 ? -11.045 8.757 -15.830 1.00 48.28 84 GLU A O 1
ATOM 711 N N . SER A 1 87 ? -9.578 7.174 -15.204 1.00 48.02 85 SER A N 1
ATOM 712 C CA . SER A 1 87 ? -9.116 7.922 -14.046 1.00 46.10 85 SER A CA 1
ATOM 713 C C . SER A 1 87 ? -8.117 8.984 -14.483 1.00 43.55 85 SER A C 1
ATOM 714 O O . SER A 1 87 ? -7.366 8.781 -15.436 1.00 46.27 85 SER A O 1
ATOM 717 N N . PRO A 1 88 ? -8.112 10.131 -13.792 1.00 36.61 86 PRO A N 1
ATOM 718 C CA . PRO A 1 88 ? -7.146 11.188 -14.107 1.00 32.66 86 PRO A CA 1
ATOM 719 C C . PRO A 1 88 ? -5.724 10.643 -14.079 1.00 32.83 86 PRO A C 1
ATOM 720 O O . PRO A 1 88 ? -4.902 10.992 -14.932 1.00 29.69 86 PRO A O 1
ATOM 724 N N . ALA A 1 89 ? -5.450 9.780 -13.105 1.00 28.88 87 ALA A N 1
ATOM 725 C CA . ALA A 1 89 ? -4.117 9.223 -12.922 1.00 34.58 87 ALA A CA 1
ATOM 726 C C . ALA A 1 89 ? -3.696 8.369 -14.113 1.00 37.60 87 ALA A C 1
ATOM 727 O O . ALA A 1 89 ? -2.517 8.327 -14.466 1.00 40.43 87 ALA A O 1
ATOM 729 N N . ALA A 1 90 ? -4.660 7.692 -14.730 1.00 36.83 88 ALA A N 1
ATOM 730 C CA . ALA A 1 90 ? -4.378 6.853 -15.891 1.00 39.89 88 ALA A CA 1
ATOM 731 C C . ALA A 1 90 ? -4.132 7.698 -17.137 1.00 42.34 88 ALA A C 1
ATOM 732 O O . ALA A 1 90 ? -3.270 7.377 -17.956 1.00 42.51 88 ALA A O 1
ATOM 734 N N . LEU A 1 91 ? -4.897 8.777 -17.274 1.00 40.04 89 LEU A N 1
ATOM 735 C CA . LEU A 1 91 ? -4.746 9.682 -18.405 1.00 32.76 89 LEU A CA 1
ATOM 736 C C . LEU A 1 91 ? -3.380 10.358 -18.366 1.00 31.13 89 LEU A C 1
ATOM 737 O O . LEU A 1 91 ? -2.694 10.459 -19.386 1.00 29.31 89 LEU A O 1
ATOM 742 N N . ALA A 1 92 ? -2.990 10.816 -17.180 1.00 26.56 90 ALA A N 1
ATOM 743 C CA . ALA A 1 92 ? -1.711 11.489 -16.999 1.00 26.43 90 ALA A CA 1
ATOM 744 C C . ALA A 1 92 ? -0.547 10.575 -17.367 1.00 29.09 90 ALA A C 1
ATOM 745 O O . ALA A 1 92 ? 0.308 10.941 -18.174 1.00 23.92 90 ALA A O 1
ATOM 747 N N . GLU A 1 93 ? -0.522 9.386 -16.772 1.00 32.81 91 GLU A N 1
ATOM 748 C CA . GLU A 1 93 ? 0.538 8.417 -17.034 1.00 41.00 91 GLU A CA 1
ATOM 749 C C . GLU A 1 93 ? 0.640 8.099 -18.521 1.00 40.05 91 GLU A C 1
ATOM 750 O O . GLU A 1 93 ? 1.731 8.046 -19.085 1.00 42.20 91 GLU A O 1
ATOM 756 N N . ARG A 1 94 ? -0.511 7.885 -19.147 1.00 38.37 92 ARG A N 1
ATOM 757 C CA . ARG A 1 94 ? -0.577 7.568 -20.568 1.00 39.23 92 ARG A CA 1
ATOM 758 C C . ARG A 1 94 ? 0.108 8.642 -21.412 1.00 35.21 92 ARG A C 1
ATOM 759 O O . ARG A 1 94 ? 0.910 8.335 -22.298 1.00 33.18 92 ARG A O 1
ATOM 767 N N . PHE A 1 95 ? -0.201 9.903 -21.126 1.00 29.47 93 PHE A N 1
ATOM 768 C CA . PHE A 1 95 ? 0.311 11.009 -21.930 1.00 30.63 93 PHE A CA 1
ATOM 769 C C . PHE A 1 95 ? 1.700 11.500 -21.525 1.00 28.74 93 PHE A C 1
ATOM 770 O O . PHE A 1 95 ? 2.326 12.276 -22.248 1.00 30.81 93 PHE A O 1
ATOM 778 N N . ILE A 1 96 ? 2.185 11.048 -20.376 1.00 27.07 94 ILE A N 1
ATOM 779 C CA . ILE A 1 96 ? 3.583 11.267 -20.026 1.00 27.03 94 ILE A CA 1
ATOM 780 C C . ILE A 1 96 ? 4.443 10.369 -20.914 1.00 29.47 94 ILE A C 1
ATOM 781 O O . ILE A 1 96 ? 5.487 10.782 -21.417 1.00 29.38 94 ILE A O 1
ATOM 786 N N . GLN A 1 97 ? 3.980 9.140 -21.112 1.00 32.89 95 GLN A N 1
ATOM 787 C CA . GLN A 1 97 ? 4.640 8.209 -22.014 1.00 37.17 95 GLN A CA 1
ATOM 788 C C . GLN A 1 97 ? 4.656 8.778 -23.431 1.00 33.69 95 GLN A C 1
ATOM 789 O O . GLN A 1 97 ? 5.694 8.799 -24.090 1.00 34.47 95 GLN A O 1
ATOM 795 N N . ILE A 1 98 ? 3.501 9.250 -23.889 1.00 30.74 96 ILE A N 1
ATOM 796 C CA . ILE A 1 98 ? 3.396 9.856 -25.213 1.00 33.38 96 ILE A CA 1
ATOM 797 C C . ILE A 1 98 ? 4.352 11.036 -25.350 1.00 30.77 96 ILE A C 1
ATOM 798 O O . ILE A 1 98 ? 4.990 11.214 -26.388 1.00 28.67 96 ILE A O 1
ATOM 803 N N . LEU A 1 99 ? 4.448 11.835 -24.292 1.00 26.17 97 LEU A N 1
ATOM 804 C CA . LEU A 1 99 ? 5.319 13.004 -24.286 1.00 23.73 97 LEU A CA 1
ATOM 805 C C . LEU A 1 99 ? 6.779 12.608 -24.474 1.00 25.87 97 LEU A C 1
ATOM 806 O O . LEU A 1 99 ? 7.511 13.246 -25.224 1.00 25.89 97 LEU A O 1
ATOM 811 N N . HIS A 1 100 ? 7.201 11.554 -23.785 1.00 28.66 98 HIS A N 1
ATOM 812 C CA . HIS A 1 100 ? 8.582 11.092 -23.874 1.00 29.40 98 HIS A CA 1
ATOM 813 C C . HIS A 1 100 ? 8.910 10.544 -25.259 1.00 28.96 98 HIS A C 1
ATOM 814 O O . HIS A 1 100 ? 10.036 10.667 -25.732 1.00 34.82 98 HIS A O 1
ATOM 821 N N . GLU A 1 101 ? 7.920 9.944 -25.905 1.00 26.29 99 GLU A N 1
ATOM 822 C CA . GLU A 1 101 ? 8.095 9.431 -27.256 1.00 36.49 99 GLU A CA 1
ATOM 823 C C . GLU A 1 101 ? 8.214 10.569 -28.270 1.00 33.56 99 GLU A C 1
ATOM 824 O O . GLU A 1 101 ? 9.047 10.519 -29.174 1.00 33.85 99 GLU A O 1
ATOM 830 N N . ASP A 1 102 ? 7.389 11.599 -28.107 1.00 29.90 100 ASP A N 1
ATOM 831 C CA . ASP A 1 102 ? 7.416 12.743 -29.015 1.00 29.91 100 ASP A CA 1
ATOM 832 C C . ASP A 1 102 ? 8.693 13.557 -28.845 1.00 29.12 100 ASP A C 1
ATOM 833 O O . ASP A 1 102 ? 9.233 14.081 -29.817 1.00 29.36 100 ASP A O 1
ATOM 838 N N . GLU A 1 103 ? 9.172 13.660 -27.609 1.00 27.34 101 GLU A N 1
ATOM 839 C CA . GLU A 1 103 ? 10.420 14.365 -27.332 1.00 32.93 101 GLU A CA 1
ATOM 840 C C . GLU A 1 103 ? 11.598 13.637 -27.963 1.00 31.15 101 GLU A C 1
ATOM 841 O O . GLU A 1 103 ? 12.492 14.257 -28.536 1.00 30.48 101 GLU A O 1
ATOM 847 N N . LYS A 1 104 ? 11.593 12.314 -27.843 1.00 29.98 102 LYS A N 1
ATOM 848 C CA . LYS A 1 104 ? 12.620 11.484 -28.450 1.00 35.70 102 LYS A CA 1
ATOM 849 C C . LYS A 1 104 ? 12.596 11.644 -29.968 1.00 30.06 102 LYS A C 1
ATOM 850 O O . LYS A 1 104 ? 13.641 11.743 -30.609 1.00 25.99 102 LYS A O 1
ATOM 856 N N . ALA A 1 105 ? 11.393 11.681 -30.533 1.00 27.48 103 ALA A N 1
ATOM 857 C CA . ALA A 1 105 ? 11.219 11.846 -31.974 1.00 30.41 103 ALA A CA 1
ATOM 858 C C . ALA A 1 105 ? 11.710 13.215 -32.441 1.00 28.86 103 ALA A C 1
ATOM 859 O O . ALA A 1 105 ? 12.189 13.363 -33.567 1.00 30.64 103 ALA A O 1
ATOM 861 N N . LEU A 1 106 ? 11.598 14.213 -31.571 1.00 31.03 104 LEU A N 1
ATOM 862 C CA . LEU A 1 106 ? 12.099 15.547 -31.884 1.00 31.15 104 LEU A CA 1
ATOM 863 C C . LEU A 1 106 ? 13.605 15.654 -31.641 1.00 28.15 104 LEU A C 1
ATOM 864 O O . LEU A 1 106 ? 14.233 16.644 -32.016 1.00 28.34 104 LEU A O 1
ATOM 869 N N . ARG A 1 107 ? 14.175 14.634 -31.008 1.00 25.27 105 ARG A N 1
ATOM 870 C CA . ARG A 1 107 ? 15.609 14.604 -30.726 1.00 31.11 105 ARG A CA 1
ATOM 871 C C . ARG A 1 107 ? 16.066 15.740 -29.813 1.00 30.81 105 ARG A C 1
ATOM 872 O O . ARG A 1 107 ? 17.181 16.247 -29.956 1.00 30.22 105 ARG A O 1
ATOM 880 N N . VAL A 1 108 ? 15.211 16.148 -28.884 1.00 30.04 106 VAL A N 1
ATOM 881 C CA . VAL A 1 108 ? 15.605 17.158 -27.910 1.00 32.87 106 VAL A CA 1
ATOM 882 C C . VAL A 1 108 ? 16.401 16.512 -26.785 1.00 35.53 106 VAL A C 1
ATOM 883 O O . VAL A 1 108 ? 16.314 15.305 -26.567 1.00 38.05 106 VAL A O 1
ATOM 887 N N . LEU A 1 109 ? 17.190 17.316 -26.082 1.00 35.41 107 LEU A N 1
ATOM 888 C CA . LEU A 1 109 ? 17.909 16.833 -24.915 1.00 35.42 107 LEU A CA 1
ATOM 889 C C . LEU A 1 109 ? 16.924 16.567 -23.785 1.00 36.01 107 LEU A C 1
ATOM 890 O O . LEU A 1 109 ? 15.980 17.336 -23.578 1.00 31.04 107 LEU A O 1
ATOM 895 N N . SER A 1 110 ? 17.142 15.476 -23.058 1.00 36.46 108 SER A N 1
ATOM 896 C CA . SER A 1 110 ? 16.385 15.223 -21.839 1.00 36.87 108 SER A CA 1
ATOM 897 C C . SER A 1 110 ? 16.854 16.169 -20.740 1.00 30.36 108 SER A C 1
ATOM 898 O O . SER A 1 110 ? 18.050 16.392 -20.571 1.00 31.28 108 SER A O 1
ATOM 901 N N . PRO A 1 111 ? 15.906 16.743 -19.993 1.00 28.87 109 PRO A N 1
ATOM 902 C CA . PRO A 1 111 ? 16.299 17.606 -18.876 1.0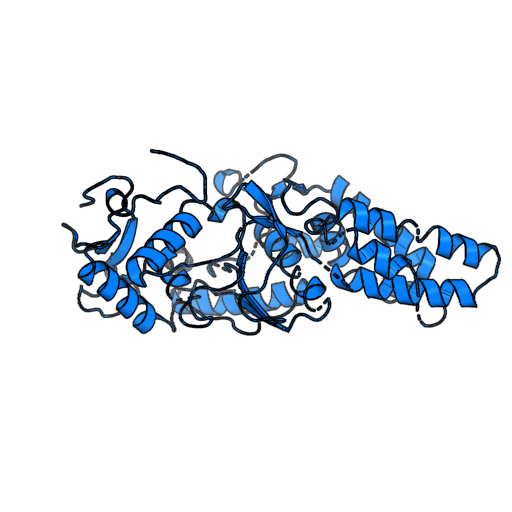0 27.99 109 PRO A CA 1
ATOM 903 C C . PRO A 1 111 ? 16.999 16.776 -17.807 1.00 29.49 109 PRO A C 1
ATOM 904 O O . PRO A 1 111 ? 16.789 15.566 -17.750 1.00 33.95 109 PRO A O 1
ATOM 908 N N . ASP A 1 112 ? 17.826 17.409 -16.986 1.00 31.25 110 ASP A N 1
ATOM 909 C CA . ASP A 1 112 ? 18.465 16.714 -15.880 1.00 33.00 110 ASP A CA 1
ATOM 910 C C . ASP A 1 112 ? 17.437 16.329 -14.823 1.00 30.62 110 ASP A C 1
ATOM 911 O O . ASP A 1 112 ? 17.596 15.340 -14.117 1.00 32.20 110 ASP A O 1
ATOM 916 N N . GLN A 1 113 ? 16.371 17.115 -14.739 1.00 29.43 111 GLN A N 1
ATOM 917 C CA . GLN A 1 113 ? 15.301 16.867 -13.785 1.00 34.41 111 GLN A CA 1
ATOM 918 C C . GLN A 1 113 ? 13.941 17.130 -14.414 1.00 29.81 111 GLN A C 1
ATOM 919 O O . GLN A 1 113 ? 13.731 18.165 -15.050 1.00 26.40 111 GLN A O 1
ATOM 925 N N . GLU A 1 114 ? 13.020 16.190 -14.229 1.00 26.07 112 GLU A N 1
ATOM 926 C CA . GLU A 1 114 ? 11.674 16.324 -14.762 1.00 28.42 112 GLU A CA 1
ATOM 927 C C . GLU A 1 114 ? 10.643 16.162 -13.644 1.00 32.05 112 GLU A C 1
ATOM 928 O O . GLU A 1 114 ? 9.959 15.142 -13.560 1.00 34.41 112 GLU A O 1
ATOM 934 N N . PRO A 1 115 ? 10.529 17.177 -12.776 1.00 28.41 113 PRO A N 1
ATOM 935 C CA . PRO A 1 115 ? 9.634 17.097 -11.617 1.00 24.44 113 PRO A CA 1
ATOM 936 C C . PRO A 1 115 ? 8.162 17.102 -12.017 1.00 24.91 113 PRO A C 1
ATOM 937 O O . PRO A 1 115 ? 7.752 17.851 -12.907 1.00 20.46 113 PRO A O 1
ATOM 941 N N . ARG A 1 116 ? 7.374 16.261 -11.360 1.00 26.64 114 ARG A N 1
ATOM 942 C CA . ARG A 1 116 ? 5.935 16.247 -11.577 1.00 28.89 114 ARG A CA 1
ATOM 943 C C . ARG A 1 116 ? 5.266 16.905 -10.384 1.00 27.65 114 ARG A C 1
ATOM 944 O O . ARG A 1 116 ? 5.730 16.771 -9.258 1.00 26.63 114 ARG A O 1
ATOM 952 N N . ALA A 1 117 ? 4.177 17.620 -10.633 1.00 28.16 115 ALA A N 1
ATOM 953 C CA . ALA A 1 117 ? 3.449 18.286 -9.563 1.00 26.67 115 ALA A CA 1
ATOM 954 C C . ALA A 1 117 ? 2.994 17.301 -8.486 1.00 30.53 115 ALA A C 1
ATOM 955 O O . ALA A 1 117 ? 2.959 17.641 -7.301 1.00 34.47 115 ALA A O 1
ATOM 957 N N . THR A 1 118 ? 2.654 16.082 -8.899 1.00 28.50 116 THR A N 1
ATOM 958 C CA . THR A 1 118 ? 2.151 15.074 -7.967 1.00 28.86 116 THR A CA 1
ATOM 959 C C . THR A 1 118 ? 3.175 14.683 -6.903 1.00 32.03 116 THR A C 1
ATOM 960 O O . THR A 1 118 ? 2.818 14.113 -5.875 1.00 36.22 116 THR A O 1
ATOM 964 N N . GLN A 1 119 ? 4.445 14.988 -7.146 1.00 29.61 117 GLN A N 1
ATOM 965 C CA . GLN A 1 119 ? 5.490 14.619 -6.195 1.00 34.80 117 GLN A CA 1
ATOM 966 C C . GLN A 1 119 ? 6.043 15.812 -5.406 1.00 29.34 117 GLN A C 1
ATOM 967 O O . GLN A 1 119 ? 7.005 15.675 -4.655 1.00 26.58 117 GLN A O 1
ATOM 973 N N . TYR A 1 120 ? 5.419 16.975 -5.563 1.00 26.42 118 TYR A N 1
ATOM 974 C CA . TYR A 1 120 ? 5.888 18.180 -4.885 1.00 27.93 118 TYR A CA 1
ATOM 975 C C . TYR A 1 120 ? 4.809 18.888 -4.079 1.00 24.91 118 TYR A C 1
ATOM 976 O O . TYR A 1 120 ? 4.866 20.100 -3.888 1.00 29.68 118 TYR A O 1
ATOM 985 N N . VAL A 1 121 ? 3.833 18.127 -3.596 1.00 22.40 119 VAL A N 1
ATOM 986 C CA . VAL A 1 121 ? 2.729 18.714 -2.842 1.00 26.05 119 VAL A CA 1
ATOM 987 C C . VAL A 1 121 ? 3.163 19.269 -1.476 1.00 26.06 119 VAL A C 1
ATOM 988 O O . VAL A 1 121 ? 2.727 20.349 -1.086 1.00 26.92 119 VAL A O 1
ATOM 992 N N . PRO A 1 122 ? 4.023 18.535 -0.746 1.00 25.86 120 PRO A N 1
ATOM 993 C CA . PRO A 1 122 ? 4.539 19.083 0.514 1.00 29.31 120 PRO A CA 1
ATOM 994 C C . PRO A 1 122 ? 5.260 20.416 0.315 1.00 31.37 120 PRO A C 1
ATOM 995 O O . PRO A 1 122 ? 5.051 21.342 1.094 1.00 31.42 120 PRO A O 1
ATOM 999 N N . GLU A 1 123 ? 6.098 20.506 -0.715 1.00 32.91 121 GLU A N 1
ATOM 1000 C CA . GLU A 1 123 ? 6.813 21.745 -1.008 1.00 31.12 121 GLU A CA 1
ATOM 1001 C C . GLU A 1 123 ? 5.851 22.887 -1.342 1.00 28.99 121 GLU A C 1
ATOM 1002 O O . GLU A 1 123 ? 6.065 24.029 -0.943 1.00 29.57 121 GLU A O 1
ATOM 1008 N N . ILE A 1 124 ? 4.792 22.574 -2.076 1.00 26.54 122 ILE A N 1
ATOM 1009 C CA . ILE A 1 124 ? 3.773 23.568 -2.392 1.00 25.97 122 ILE A CA 1
ATOM 1010 C C . ILE A 1 124 ? 3.052 24.041 -1.126 1.00 25.74 122 ILE A C 1
ATOM 1011 O O . ILE A 1 124 ? 2.791 25.233 -0.949 1.00 25.22 122 ILE A O 1
ATOM 1016 N N . ILE A 1 125 ? 2.735 23.101 -0.245 1.00 23.64 123 ILE A N 1
ATOM 1017 C CA . ILE A 1 125 ? 2.057 23.435 1.001 1.00 28.11 123 ILE A CA 1
ATOM 1018 C C . ILE A 1 125 ? 2.931 24.326 1.880 1.00 30.43 123 ILE A C 1
ATOM 1019 O O . ILE A 1 125 ? 2.435 25.246 2.531 1.00 27.41 123 ILE A O 1
ATOM 1024 N N . LYS A 1 126 ? 4.234 24.062 1.883 1.00 34.07 124 LYS A N 1
ATOM 1025 C CA . LYS A 1 126 ? 5.172 24.883 2.646 1.00 39.69 124 LYS A CA 1
ATOM 1026 C C . LYS A 1 126 ? 5.186 26.329 2.164 1.00 34.37 124 LYS A C 1
ATOM 1027 O O . LYS A 1 126 ? 5.214 27.260 2.969 1.00 35.05 124 LYS A O 1
ATOM 1033 N N . LEU A 1 127 ? 5.178 26.509 0.847 1.00 29.77 125 LEU A N 1
ATOM 1034 C CA . LEU A 1 127 ? 5.217 27.841 0.257 1.00 25.76 125 LEU A CA 1
ATOM 1035 C C . LEU A 1 127 ? 3.922 28.604 0.527 1.00 29.39 125 LEU A C 1
ATOM 1036 O O . LEU A 1 127 ? 3.945 29.791 0.850 1.00 30.75 125 LEU A O 1
ATOM 1041 N N . ILE A 1 128 ? 2.793 27.916 0.397 1.00 28.93 126 ILE A N 1
ATOM 1042 C CA . ILE A 1 128 ? 1.497 28.528 0.665 1.00 29.78 126 ILE A CA 1
ATOM 1043 C C . ILE A 1 128 ? 1.395 28.963 2.127 1.00 32.16 126 ILE A C 1
ATOM 1044 O O . ILE A 1 128 ? 0.871 30.034 2.431 1.00 34.15 126 ILE A O 1
ATOM 1049 N N . GLN A 1 129 ? 1.913 28.132 3.025 1.00 29.15 127 GLN A N 1
ATOM 1050 C CA . GLN A 1 129 ? 1.908 28.451 4.445 1.00 32.26 127 GLN A CA 1
ATOM 1051 C C . GLN A 1 129 ? 2.705 29.727 4.710 1.00 34.36 127 GLN A C 1
ATOM 1052 O O . GLN A 1 129 ? 2.306 30.556 5.529 1.00 35.20 127 GLN A O 1
ATOM 1058 N N . LYS A 1 130 ? 3.825 29.885 4.012 1.00 33.08 128 LYS A N 1
ATOM 1059 C CA . LYS A 1 130 ? 4.636 31.094 4.146 1.00 35.46 128 LYS A CA 1
ATOM 1060 C C . LYS A 1 130 ? 3.881 32.332 3.683 1.00 34.61 128 LYS A C 1
ATOM 1061 O O . LYS A 1 130 ? 3.958 33.386 4.315 1.00 32.13 128 LYS A O 1
ATOM 1067 N N . LEU A 1 131 ? 3.164 32.207 2.570 1.00 33.47 129 LEU A N 1
ATOM 1068 C CA . LEU A 1 131 ? 2.393 33.322 2.030 1.00 30.15 129 LEU A CA 1
ATOM 1069 C C . LEU A 1 131 ? 1.257 33.731 2.968 1.00 31.57 129 LEU A C 1
ATOM 1070 O O . LEU A 1 131 ? 0.968 34.916 3.121 1.00 32.86 129 LEU A O 1
ATOM 1075 N N . LEU A 1 132 ? 0.606 32.747 3.580 1.00 32.93 130 LEU A N 1
ATOM 1076 C CA . LEU A 1 132 ? -0.398 33.024 4.596 1.00 42.55 130 LEU A CA 1
ATOM 1077 C C . LEU A 1 132 ? 0.257 33.726 5.778 1.00 43.35 130 LEU A C 1
ATOM 1078 O O . LEU A 1 132 ? -0.231 34.752 6.246 1.00 43.11 130 LEU A O 1
ATOM 1083 N N . ASP A 1 133 ? 1.375 33.175 6.242 1.00 43.36 131 ASP A N 1
ATOM 1084 C CA . ASP A 1 133 ? 2.117 33.755 7.359 1.00 47.31 131 ASP A CA 1
ATOM 1085 C C . ASP A 1 133 ? 2.571 35.183 7.067 1.00 47.53 131 ASP A C 1
ATOM 1086 O O . ASP A 1 133 ? 2.520 36.050 7.940 1.00 52.11 131 ASP A O 1
ATOM 1091 N N . ASN A 1 134 ? 3.020 35.422 5.840 1.00 43.44 132 ASN A N 1
ATOM 1092 C CA . ASN A 1 134 ? 3.426 36.758 5.417 1.00 44.44 132 ASN A CA 1
ATOM 1093 C C . ASN A 1 134 ? 2.223 37.651 5.149 1.00 38.75 132 ASN A C 1
ATOM 1094 O O . ASN A 1 134 ? 2.361 38.865 5.005 1.00 37.20 132 ASN A O 1
ATOM 1099 N N . GLN A 1 135 ? 1.048 37.034 5.070 1.00 36.39 133 GLN A N 1
ATOM 1100 C CA . GLN A 1 135 ? -0.198 37.741 4.781 1.00 40.20 133 GLN A CA 1
ATOM 1101 C C . GLN A 1 135 ? -0.344 38.151 3.314 1.00 35.29 133 GLN A C 1
ATOM 1102 O O . GLN A 1 135 ? -1.096 39.071 2.991 1.00 35.21 133 GLN A O 1
ATOM 1108 N N . TYR A 1 136 ? 0.369 37.469 2.426 1.00 31.99 134 TYR A N 1
ATOM 1109 C CA . TYR A 1 136 ? 0.167 37.683 0.999 1.00 33.94 134 TYR A CA 1
ATOM 1110 C C . TYR A 1 136 ? -0.901 36.736 0.468 1.00 35.43 134 TYR A C 1
ATOM 1111 O O . TYR A 1 136 ? -1.437 36.937 -0.620 1.00 40.72 134 TYR A O 1
ATOM 1120 N N . ALA A 1 137 ? -1.213 35.710 1.251 1.00 31.85 135 ALA A N 1
ATOM 1121 C CA . ALA A 1 137 ? -2.301 34.799 0.916 1.00 31.38 135 ALA A CA 1
ATOM 1122 C C . ALA A 1 137 ? -3.406 34.904 1.958 1.00 37.73 135 ALA A C 1
ATOM 1123 O O . ALA A 1 137 ? -3.193 35.424 3.053 1.00 41.64 135 ALA A O 1
ATOM 1125 N N . TYR A 1 138 ? -4.587 34.407 1.613 1.00 37.52 136 TYR A N 1
ATOM 1126 C CA . TYR A 1 138 ? -5.724 34.479 2.514 1.00 40.80 136 TYR A CA 1
ATOM 1127 C C . TYR A 1 138 ? -6.809 33.500 2.101 1.00 43.49 136 TYR A C 1
ATOM 1128 O O . TYR A 1 138 ? -6.929 33.140 0.928 1.00 36.40 136 TYR A O 1
ATOM 1137 N N . THR A 1 139 ? -7.585 33.064 3.085 1.00 46.83 137 THR A N 1
ATOM 1138 C CA . THR A 1 139 ? -8.873 32.444 2.842 1.00 51.00 137 THR A CA 1
ATOM 1139 C C . THR A 1 139 ? -9.841 33.609 3.005 1.00 57.96 137 THR A C 1
ATOM 1140 O O . THR A 1 139 ? -9.631 34.459 3.871 1.00 65.63 137 THR A O 1
ATOM 1144 N N . GLY A 1 140 ? -10.894 33.672 2.196 1.00 58.87 138 GLY A N 1
ATOM 1145 C CA . GLY A 1 140 ? -11.275 32.613 1.285 1.00 55.22 138 GLY A CA 1
ATOM 1146 C C . GLY A 1 140 ? -12.685 32.204 1.660 1.00 56.49 138 GLY A C 1
ATOM 1147 O O . GLY A 1 140 ? -12.899 31.130 2.219 1.00 54.16 138 GLY A O 1
ATOM 1148 N N . GLN A 1 141 ? -13.646 33.077 1.372 1.00 61.53 139 GLN A N 1
ATOM 1149 C CA . GLN A 1 141 ? -15.035 32.867 1.782 1.00 72.01 139 GLN A CA 1
ATOM 1150 C C . GLN A 1 141 ? -15.529 31.454 1.488 1.00 67.21 139 GLN A C 1
ATOM 1151 O O . GLN A 1 141 ? -16.229 30.851 2.302 1.00 65.21 139 GLN A O 1
ATOM 1157 N N . ASN A 1 142 ? -15.162 30.935 0.320 1.00 61.88 140 ASN A N 1
ATOM 1158 C CA . ASN A 1 142 ? -15.597 29.609 -0.102 1.00 59.27 140 ASN A CA 1
ATOM 1159 C C . ASN A 1 142 ? -14.617 28.512 0.298 1.00 56.00 140 ASN A C 1
ATOM 1160 O O . ASN A 1 142 ? -14.750 27.367 -0.131 1.00 55.45 140 ASN A O 1
ATOM 1165 N N . GLY A 1 143 ? -13.627 28.869 1.110 1.00 51.45 141 GLY A N 1
ATOM 1166 C CA . GLY A 1 143 ? -12.664 27.903 1.608 1.00 47.43 141 GLY A CA 1
ATOM 1167 C C . GLY A 1 143 ? -11.350 27.876 0.847 1.00 46.86 141 GLY A C 1
ATOM 1168 O O . GLY A 1 143 ? -10.345 27.382 1.356 1.00 48.84 141 GLY A O 1
ATOM 1169 N N . ASP A 1 144 ? -11.353 28.403 -0.373 1.00 42.07 142 ASP A N 1
ATOM 1170 C CA . ASP A 1 144 ? -10.146 28.419 -1.192 1.00 40.69 142 ASP A CA 1
ATOM 1171 C C . ASP A 1 144 ? -9.087 29.368 -0.636 1.00 39.31 142 ASP A C 1
ATOM 1172 O O . ASP A 1 144 ? -9.403 30.320 0.075 1.00 39.98 142 ASP A O 1
ATOM 1177 N N . VAL A 1 145 ? -7.827 29.100 -0.964 1.00 35.29 143 VAL A N 1
ATOM 1178 C CA . VAL A 1 145 ? -6.736 29.987 -0.581 1.00 34.03 143 VAL A CA 1
ATOM 1179 C C . VAL A 1 145 ? -6.311 30.810 -1.789 1.00 32.29 143 VAL A C 1
ATOM 1180 O O . VAL A 1 145 ? -6.062 30.264 -2.861 1.00 31.97 143 VAL A O 1
ATOM 1184 N N . PHE A 1 146 ? -6.238 32.126 -1.612 1.00 32.91 144 PHE A N 1
ATOM 1185 C CA . PHE A 1 146 ? -5.960 33.036 -2.717 1.00 30.93 144 PHE A CA 1
ATOM 1186 C C . PHE A 1 146 ? -4.705 33.857 -2.470 1.00 32.70 144 PHE A C 1
ATOM 1187 O O . PHE A 1 146 ? -4.297 34.060 -1.325 1.00 30.66 144 PHE A O 1
ATOM 1195 N N . PHE A 1 147 ? -4.104 34.334 -3.555 1.00 28.94 145 PHE A N 1
ATOM 1196 C CA . PHE A 1 147 ? -3.021 35.300 -3.464 1.00 28.17 145 PHE A CA 1
ATOM 1197 C C . PHE A 1 147 ? -3.591 36.707 -3.582 1.00 30.80 145 PHE A C 1
ATOM 1198 O O . PHE A 1 147 ? -4.408 36.987 -4.462 1.00 29.79 145 PHE A O 1
ATOM 1206 N N . ASP A 1 148 ? -3.151 37.582 -2.684 1.00 31.04 146 ASP A N 1
ATOM 1207 C CA . ASP A 1 148 ? -3.606 38.964 -2.627 1.00 35.50 146 ASP A CA 1
ATOM 1208 C C . ASP A 1 148 ? -2.670 39.841 -3.452 1.00 37.86 146 ASP A C 1
ATOM 1209 O O . ASP A 1 148 ? -1.619 40.263 -2.966 1.00 40.16 146 ASP A O 1
ATOM 1214 N N . VAL A 1 149 ? -3.054 40.114 -4.698 1.00 34.36 147 VAL A N 1
ATOM 1215 C CA . VAL A 1 149 ? -2.153 40.765 -5.648 1.00 33.55 147 VAL A CA 1
ATOM 1216 C C . VAL A 1 149 ? -1.921 42.247 -5.376 1.00 34.16 147 VAL A C 1
ATOM 1217 O O . VAL A 1 149 ? -0.863 42.779 -5.708 1.00 37.05 147 VAL A O 1
ATOM 1221 N N . ARG A 1 150 ? -2.905 42.915 -4.783 1.00 35.06 148 ARG A N 1
ATOM 1222 C CA . ARG A 1 150 ? -2.772 44.338 -4.490 1.00 42.22 148 ARG A CA 1
ATOM 1223 C C . ARG A 1 150 ? -1.694 44.580 -3.438 1.00 43.75 148 ARG A C 1
ATOM 1224 O O . ARG A 1 150 ? -1.119 45.665 -3.363 1.00 44.20 148 ARG A O 1
ATOM 1232 N N . ARG A 1 151 ? -1.427 43.558 -2.630 1.00 42.75 149 ARG A N 1
ATOM 1233 C CA . ARG A 1 151 ? -0.357 43.614 -1.640 1.00 44.99 149 ARG A CA 1
ATOM 1234 C C . ARG A 1 151 ? 1.020 43.605 -2.307 1.00 39.80 149 ARG A C 1
ATOM 1235 O O . ARG A 1 151 ? 1.934 44.310 -1.877 1.00 39.84 149 ARG A O 1
ATOM 1243 N N . PHE A 1 152 ? 1.161 42.799 -3.356 1.00 31.97 150 PHE A N 1
ATOM 1244 C CA . PHE A 1 152 ? 2.417 42.705 -4.090 1.00 32.78 150 PHE A CA 1
ATOM 1245 C C . PHE A 1 152 ? 2.520 43.866 -5.073 1.00 34.70 150 PHE A C 1
ATOM 1246 O O . PHE A 1 152 ? 1.943 43.820 -6.159 1.00 33.77 150 PHE A O 1
ATOM 1254 N N . LYS A 1 153 ? 3.252 44.909 -4.692 1.00 40.54 151 LYS A N 1
ATOM 1255 C CA . LYS A 1 153 ? 3.289 46.132 -5.495 1.00 47.40 151 LYS A CA 1
ATOM 1256 C C . LYS A 1 153 ? 4.086 46.026 -6.799 1.00 42.59 151 LYS A C 1
ATOM 1257 O O . LYS A 1 153 ? 3.911 46.843 -7.700 1.00 44.66 151 LYS A O 1
ATOM 1263 N N . ASP A 1 154 ? 4.946 45.018 -6.906 1.00 37.78 152 ASP A N 1
ATOM 1264 C CA . ASP A 1 154 ? 5.690 44.795 -8.144 1.00 40.12 152 ASP A CA 1
ATOM 1265 C C . ASP A 1 154 ? 4.855 44.065 -9.192 1.00 39.95 152 ASP A C 1
ATOM 1266 O O . ASP A 1 154 ? 5.309 43.846 -10.315 1.00 39.07 152 ASP A O 1
ATOM 1271 N N . TYR A 1 155 ? 3.632 43.692 -8.826 1.00 37.88 153 TYR A N 1
ATOM 1272 C CA . TYR A 1 155 ? 2.794 42.899 -9.717 1.00 33.13 153 TYR A CA 1
ATOM 1273 C C . TYR A 1 155 ? 2.641 43.556 -11.084 1.00 34.14 153 TYR A C 1
ATOM 1274 O O . TYR A 1 155 ? 2.306 44.735 -11.184 1.00 37.39 153 TYR A O 1
ATOM 1283 N N . GLY A 1 156 ? 2.899 42.786 -12.135 1.00 30.48 154 GLY A N 1
ATOM 1284 C CA . GLY A 1 156 ? 2.722 43.271 -13.490 1.00 30.00 154 GLY A CA 1
ATOM 1285 C C . GLY A 1 156 ? 3.994 43.792 -14.126 1.00 31.61 154 GLY A C 1
ATOM 1286 O O . GLY A 1 156 ? 3.964 44.308 -15.243 1.00 34.20 154 GLY A O 1
ATOM 1287 N N . LYS A 1 157 ? 5.117 43.657 -13.429 1.00 27.61 155 LYS A N 1
ATOM 1288 C CA . LYS A 1 157 ? 6.374 44.192 -13.946 1.00 32.35 155 LYS A CA 1
ATOM 1289 C C . LYS A 1 157 ? 6.980 43.337 -15.058 1.00 31.85 155 LYS A C 1
ATOM 1290 O O . LYS A 1 157 ? 7.676 43.853 -15.928 1.00 34.71 155 LYS A O 1
ATOM 1296 N N . LEU A 1 158 ? 6.712 42.035 -15.033 1.00 30.30 156 LEU A N 1
ATOM 1297 C CA . LEU A 1 158 ? 7.216 41.142 -16.071 1.00 28.02 156 LEU A CA 1
ATOM 1298 C C . LEU A 1 158 ? 6.545 41.424 -17.412 1.00 30.66 156 LEU A C 1
ATOM 1299 O O . LEU A 1 158 ? 7.200 41.450 -18.455 1.00 29.52 156 LEU A O 1
ATOM 1304 N N . SER A 1 159 ? 5.235 41.635 -17.379 1.00 29.58 157 SER A N 1
ATOM 1305 C CA . SER A 1 159 ? 4.478 41.870 -18.600 1.00 31.14 157 SER A CA 1
ATOM 1306 C C . SER A 1 159 ? 4.353 43.359 -18.900 1.00 31.21 157 SER A C 1
ATOM 1307 O O . SER A 1 159 ? 3.824 43.746 -19.940 1.00 36.92 157 SER A O 1
ATOM 1310 N N . HIS A 1 160 ? 4.847 44.189 -17.988 1.00 32.66 158 HIS A N 1
ATOM 1311 C CA . HIS A 1 160 ? 4.762 45.639 -18.143 1.00 38.42 158 HIS A CA 1
ATOM 1312 C C . HIS A 1 160 ? 3.317 46.120 -18.295 1.00 40.76 158 HIS A C 1
ATOM 1313 O O . HIS A 1 160 ? 3.011 46.925 -19.174 1.00 40.52 158 HIS A O 1
ATOM 1320 N N . ARG A 1 161 ? 2.436 45.618 -17.434 1.00 41.41 159 ARG A N 1
ATOM 1321 C CA . ARG A 1 161 ? 1.047 46.064 -17.401 1.00 48.01 159 ARG A CA 1
ATOM 1322 C C . ARG A 1 161 ? 0.736 46.656 -16.029 1.00 51.75 159 ARG A C 1
ATOM 1323 O O . ARG A 1 161 ? 1.274 46.208 -15.019 1.00 48.94 159 ARG A O 1
ATOM 1331 N N . HIS A 1 162 ? -0.137 47.656 -15.993 1.00 61.79 160 HIS A N 1
ATOM 1332 C CA . HIS A 1 162 ? -0.308 48.462 -14.785 1.00 71.44 160 HIS A CA 1
ATOM 1333 C C . HIS A 1 162 ? -1.522 48.132 -13.909 1.00 74.50 160 HIS A C 1
ATOM 1334 O O . HIS A 1 162 ? -1.419 48.127 -12.682 1.00 75.16 160 HIS A O 1
ATOM 1341 N N . LEU A 1 163 ? -2.667 47.861 -14.527 1.00 76.93 161 LEU A N 1
ATOM 1342 C CA . LEU A 1 163 ? -3.917 47.766 -13.772 1.00 78.19 161 LEU A CA 1
ATOM 1343 C C . LEU A 1 163 ? -4.871 46.727 -14.346 1.00 79.29 161 LEU A C 1
ATOM 1344 O O . LEU A 1 163 ? -5.988 46.562 -13.857 1.00 81.51 161 LEU A O 1
ATOM 1349 N N . ASP A 1 164 ? -4.426 46.030 -15.383 1.00 75.19 162 ASP A N 1
ATOM 1350 C CA . ASP A 1 164 ? -5.324 45.223 -16.197 1.00 71.90 162 ASP A CA 1
ATOM 1351 C C . ASP A 1 164 ? -5.483 43.795 -15.677 1.00 68.39 162 ASP A C 1
ATOM 1352 O O . ASP A 1 164 ? -6.559 43.423 -15.194 1.00 64.68 162 ASP A O 1
ATOM 1357 N N . SER A 1 177 ? -15.692 35.294 -3.640 1.00 65.90 175 SER A N 1
ATOM 1358 C CA . SER A 1 177 ? -14.831 35.037 -2.490 1.00 64.72 175 SER A CA 1
ATOM 1359 C C . SER A 1 177 ? -13.445 35.662 -2.657 1.00 62.33 175 SER A C 1
ATOM 1360 O O . SER A 1 177 ? -12.592 35.544 -1.777 1.00 63.38 175 SER A O 1
ATOM 1363 N N . LYS A 1 178 ? -13.229 36.326 -3.788 1.00 59.51 176 LYS A N 1
ATOM 1364 C CA . LYS A 1 178 ? -11.992 37.065 -4.018 1.00 58.40 176 LYS A CA 1
ATOM 1365 C C . LYS A 1 178 ? -12.140 38.498 -3.520 1.00 62.20 176 LYS A C 1
ATOM 1366 O O . LYS A 1 178 ? -13.120 39.170 -3.837 1.00 63.12 176 LYS A O 1
ATOM 1372 N N . ARG A 1 179 ? -11.167 38.964 -2.743 1.00 56.40 177 ARG A N 1
ATOM 1373 C CA . ARG A 1 179 ? -11.151 40.353 -2.298 1.00 59.56 177 ARG A CA 1
ATOM 1374 C C . ARG A 1 179 ? -10.990 41.281 -3.498 1.00 59.63 177 ARG A C 1
ATOM 1375 O O . ARG A 1 179 ? -11.529 42.389 -3.522 1.00 61.24 177 ARG A O 1
ATOM 1383 N N . ASP A 1 180 ? -10.240 40.815 -4.490 1.00 55.13 178 ASP A N 1
ATOM 1384 C CA . ASP A 1 180 ? -9.997 41.577 -5.706 1.00 52.45 178 ASP A CA 1
ATOM 1385 C C . ASP A 1 180 ? -10.056 40.642 -6.911 1.00 48.17 178 ASP A C 1
ATOM 1386 O O . ASP A 1 180 ? -9.597 39.503 -6.837 1.00 47.83 178 ASP A O 1
ATOM 1391 N N . PRO A 1 181 ? -10.633 41.121 -8.024 1.00 44.44 179 PRO A N 1
ATOM 1392 C CA . PRO A 1 181 ? -10.775 40.330 -9.252 1.00 43.64 179 PRO A CA 1
ATOM 1393 C C . PRO A 1 181 ? -9.444 39.783 -9.762 1.00 41.11 179 PRO A C 1
ATOM 1394 O O . PRO A 1 181 ? -9.415 38.708 -10.360 1.00 39.48 179 PRO A O 1
ATOM 1398 N N . LEU A 1 182 ? -8.363 40.521 -9.527 1.00 41.11 180 LEU A N 1
ATOM 1399 C CA . LEU A 1 182 ? -7.040 40.129 -10.004 1.00 39.67 180 LEU A CA 1
ATOM 1400 C C . LEU A 1 182 ? -6.441 38.973 -9.203 1.00 38.94 180 LEU A C 1
ATOM 1401 O O . LEU A 1 182 ? -5.510 38.310 -9.663 1.00 39.67 180 LEU A O 1
ATOM 1406 N N . ASP A 1 183 ? -6.976 38.732 -8.010 1.00 34.43 181 ASP A N 1
ATOM 1407 C CA . ASP A 1 183 ? -6.483 37.655 -7.153 1.00 31.00 181 ASP A CA 1
ATOM 1408 C C . ASP A 1 183 ? -6.583 36.285 -7.827 1.00 32.11 181 ASP A C 1
ATOM 1409 O O . ASP A 1 183 ? -7.498 36.032 -8.610 1.00 36.01 181 ASP A O 1
ATOM 1414 N N . PHE A 1 184 ? -5.643 35.399 -7.516 1.00 30.27 182 PHE A N 1
ATOM 1415 C CA . PHE A 1 184 ? -5.662 34.058 -8.090 1.00 29.05 182 PHE A CA 1
ATOM 1416 C C . PHE A 1 184 ? -5.558 32.957 -7.039 1.00 28.42 182 PHE A C 1
ATOM 1417 O O . PHE A 1 184 ? -5.019 33.168 -5.954 1.00 29.92 182 PHE A O 1
ATOM 1425 N N . VAL A 1 185 ? -6.077 31.782 -7.385 1.00 24.48 183 VAL A N 1
ATOM 1426 C CA . VAL A 1 185 ? -6.139 30.641 -6.477 1.00 32.54 183 VAL A CA 1
ATOM 1427 C C . VAL A 1 185 ? -4.783 29.964 -6.254 1.00 31.79 183 VAL A C 1
ATOM 1428 O O . VAL A 1 185 ? -4.040 29.710 -7.201 1.00 31.62 183 VAL A O 1
ATOM 1432 N N . LEU A 1 186 ? -4.480 29.668 -4.993 1.00 30.56 184 LEU A N 1
ATOM 1433 C CA . LEU A 1 186 ? -3.262 28.954 -4.627 1.00 25.81 184 LEU A CA 1
ATOM 1434 C C . LEU A 1 186 ? -3.598 27.517 -4.240 1.00 23.43 184 LEU A C 1
ATOM 1435 O O . LEU A 1 186 ? -2.844 26.589 -4.526 1.00 20.88 184 LEU A O 1
ATOM 1440 N N . TRP A 1 187 ? -4.739 27.348 -3.582 1.00 25.01 185 TRP A N 1
ATOM 1441 C CA . TRP A 1 187 ? -5.222 26.031 -3.196 1.00 27.01 185 TRP A CA 1
ATOM 1442 C C . TRP A 1 187 ? -6.736 25.988 -3.357 1.00 35.03 185 TRP A C 1
ATOM 1443 O O . TRP A 1 187 ? -7.459 26.746 -2.712 1.00 41.05 185 TRP A O 1
ATOM 1454 N N . LYS A 1 188 ? -7.212 25.106 -4.228 1.00 36.30 186 LYS A N 1
ATOM 1455 C CA . LYS A 1 188 ? -8.638 25.015 -4.509 1.00 39.04 186 LYS A CA 1
ATOM 1456 C C . LYS A 1 188 ? -9.195 23.718 -3.947 1.00 33.91 186 LYS A C 1
ATOM 1457 O O . LYS A 1 188 ? -8.521 22.687 -3.961 1.00 30.22 186 LY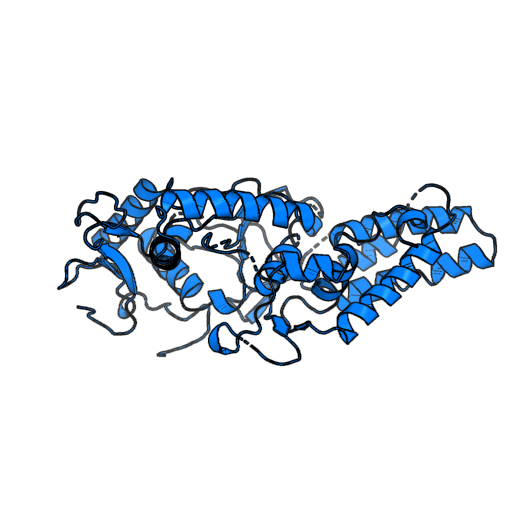S A O 1
ATOM 1463 N N . LYS A 1 189 ? -10.427 23.765 -3.453 1.00 31.83 187 LYS A N 1
ATOM 1464 C CA . LYS A 1 189 ? -11.057 22.564 -2.928 1.00 37.96 187 LYS A CA 1
ATOM 1465 C C . LYS A 1 189 ? -11.340 21.585 -4.056 1.00 34.25 187 LYS A C 1
ATOM 1466 O O . LYS A 1 189 ? -11.594 21.986 -5.191 1.00 34.77 187 LYS A O 1
ATOM 1472 N N . ALA A 1 190 ? -11.282 20.298 -3.743 1.00 31.14 188 ALA A N 1
ATOM 1473 C CA . ALA A 1 190 ? -11.599 19.276 -4.724 1.00 28.99 188 ALA A CA 1
ATOM 1474 C C . ALA A 1 190 ? -13.100 19.036 -4.725 1.00 32.11 188 ALA A C 1
ATOM 1475 O O . ALA A 1 190 ? -13.736 19.019 -3.667 1.00 29.95 188 ALA A O 1
ATOM 1477 N N . LYS A 1 191 ? -13.669 18.869 -5.913 1.00 29.10 189 LYS A N 1
ATOM 1478 C CA . LYS A 1 191 ? -15.075 18.517 -6.029 1.00 31.37 189 LYS A CA 1
ATOM 1479 C C . LYS A 1 191 ? -15.229 17.036 -5.721 1.00 28.54 189 LYS A C 1
ATOM 1480 O O . LYS A 1 191 ? -14.270 16.271 -5.852 1.00 25.48 189 LYS A O 1
ATOM 1486 N N . PRO A 1 192 ? -16.428 16.629 -5.281 1.00 24.94 190 PRO A N 1
ATOM 1487 C CA . PRO A 1 192 ? -16.676 15.224 -4.950 1.00 25.58 190 PRO A CA 1
ATOM 1488 C C . PRO A 1 192 ? -16.247 14.308 -6.087 1.00 34.59 190 PRO A C 1
ATOM 1489 O O . PRO A 1 192 ? -16.565 14.579 -7.245 1.00 35.89 190 PRO A O 1
ATOM 1493 N N . GLY A 1 193 ? -15.517 13.247 -5.754 1.00 36.73 191 GLY A N 1
ATOM 1494 C CA . GLY A 1 193 ? -15.076 12.277 -6.740 1.00 37.54 191 GLY A CA 1
ATOM 1495 C C . GLY A 1 193 ? -13.752 12.619 -7.399 1.00 39.70 191 GLY A C 1
ATOM 1496 O O . GLY A 1 193 ? -13.159 11.786 -8.087 1.00 41.80 191 GLY A O 1
ATOM 1497 N N . GLU A 1 194 ? -13.285 13.846 -7.195 1.00 38.01 192 GLU A N 1
ATOM 1498 C CA . GLU A 1 194 ? -12.038 14.294 -7.806 1.00 35.53 192 GLU A CA 1
ATOM 1499 C C . GLU A 1 194 ? -10.821 13.894 -6.976 1.00 31.98 192 GLU A C 1
ATOM 1500 O O . GLU A 1 194 ? -10.913 13.764 -5.757 1.00 26.97 192 GLU A O 1
ATOM 1506 N N . PRO A 1 195 ? -9.671 13.695 -7.639 1.00 29.68 193 PRO A N 1
ATOM 1507 C CA . PRO A 1 195 ? -8.440 13.451 -6.886 1.00 28.71 193 PRO A CA 1
ATOM 1508 C C . PRO A 1 195 ? -8.145 14.643 -5.982 1.00 30.61 193 PRO A C 1
ATOM 1509 O O . PRO A 1 195 ? -8.512 15.772 -6.308 1.00 31.82 193 PRO A O 1
ATOM 1513 N N . LYS A 1 196 ? -7.493 14.397 -4.855 1.00 23.26 194 LYS A N 1
ATOM 1514 C CA . LYS A 1 196 ? -7.271 15.455 -3.886 1.00 27.90 194 LYS A CA 1
ATOM 1515 C C . LYS A 1 196 ? -6.108 15.136 -2.965 1.00 23.94 194 LYS A C 1
ATOM 1516 O O . LYS A 1 196 ? -5.715 13.980 -2.838 1.00 24.49 194 LYS A O 1
ATOM 1522 N N . TRP A 1 197 ? -5.561 16.175 -2.339 1.00 23.42 195 TRP A N 1
ATOM 1523 C CA . TRP A 1 197 ? -4.496 16.033 -1.350 1.00 23.51 195 TRP A CA 1
ATOM 1524 C C . TRP A 1 197 ? -4.918 16.737 -0.069 1.00 30.18 195 TRP A C 1
ATOM 1525 O O . TRP A 1 197 ? -5.621 17.747 -0.114 1.00 30.27 195 TRP A O 1
ATOM 1536 N N . ASP A 1 198 ? -4.491 16.205 1.072 1.00 34.91 196 ASP A N 1
ATOM 1537 C CA . ASP A 1 198 ? -4.805 16.814 2.359 1.00 38.79 196 ASP A CA 1
ATOM 1538 C C . ASP A 1 198 ? -3.899 18.007 2.623 1.00 41.03 196 ASP A C 1
ATOM 1539 O O . ASP A 1 198 ? -2.746 18.039 2.187 1.00 44.42 196 ASP A O 1
ATOM 1544 N N . SER A 1 199 ? -4.429 18.992 3.337 1.00 38.38 197 SER A N 1
ATOM 1545 C CA . SER A 1 199 ? -3.667 20.182 3.693 1.00 34.37 197 SER A CA 1
ATOM 1546 C C . SER A 1 199 ? -4.288 20.816 4.934 1.00 36.63 197 SER A C 1
ATOM 1547 O O . SER A 1 199 ? -5.375 20.421 5.352 1.00 37.65 197 SER A O 1
ATOM 1550 N N . PRO A 1 200 ? -3.603 21.804 5.528 1.00 38.08 198 PRO A N 1
ATOM 1551 C CA . PRO A 1 200 ? -4.154 22.472 6.712 1.00 40.51 198 PRO A CA 1
ATOM 1552 C C . PRO A 1 200 ? -5.429 23.257 6.399 1.00 43.01 198 PRO A C 1
ATOM 1553 O O . PRO A 1 200 ? -6.077 23.759 7.317 1.00 45.07 198 PRO A O 1
ATOM 1557 N N . TRP A 1 201 ? -5.782 23.360 5.122 1.00 40.08 199 TRP A N 1
ATOM 1558 C CA . TRP A 1 201 ? -6.905 24.200 4.718 1.00 38.37 199 TRP A CA 1
ATOM 1559 C C . TRP A 1 201 ? -8.015 23.399 4.048 1.00 35.31 199 TRP A C 1
ATOM 1560 O O . TRP A 1 201 ? -8.921 23.967 3.443 1.00 40.19 199 TRP A O 1
ATOM 1571 N N . GLY A 1 202 ? -7.943 22.078 4.164 1.00 34.30 200 GLY A N 1
ATOM 1572 C CA . GLY A 1 202 ? -8.957 21.214 3.590 1.00 33.97 200 GLY A CA 1
ATOM 1573 C C . GLY A 1 202 ? -8.451 20.416 2.404 1.00 38.63 200 GLY A C 1
ATOM 1574 O O . GLY A 1 202 ? -7.419 20.734 1.817 1.00 38.53 200 GLY A O 1
ATOM 1575 N N . GLU A 1 203 ? -9.187 19.369 2.054 1.00 39.35 201 GLU A N 1
ATOM 1576 C CA . GLU A 1 203 ? -8.824 18.520 0.933 1.00 44.63 201 GLU A CA 1
ATOM 1577 C C . GLU A 1 203 ? -9.026 19.254 -0.388 1.00 44.73 201 GLU A C 1
ATOM 1578 O O . GLU A 1 203 ? -10.115 19.758 -0.669 1.00 49.00 201 GLU A O 1
ATOM 1584 N N . GLY A 1 204 ? -7.971 19.317 -1.193 1.00 33.95 202 GLY A N 1
ATOM 1585 C CA . GLY A 1 204 ? -8.040 20.003 -2.468 1.00 32.49 202 GLY A CA 1
ATOM 1586 C C . GLY A 1 204 ? -6.788 19.853 -3.309 1.00 31.33 202 GLY A C 1
ATOM 1587 O O . GLY A 1 204 ? -6.038 18.888 -3.167 1.00 30.88 202 GLY A O 1
ATOM 1588 N N . ARG A 1 205 ? -6.567 20.819 -4.193 1.00 28.06 203 ARG A N 1
ATOM 1589 C CA . ARG A 1 205 ? -5.436 20.769 -5.107 1.00 24.87 203 ARG A CA 1
ATOM 1590 C C . ARG A 1 205 ? -4.775 22.135 -5.249 1.00 25.12 203 ARG A C 1
ATOM 1591 O O . ARG A 1 205 ? -5.426 23.169 -5.106 1.00 27.50 203 ARG A O 1
ATOM 1599 N N . PRO A 1 206 ? -3.469 22.139 -5.530 1.00 23.30 204 PRO A N 1
ATOM 1600 C CA . PRO A 1 206 ? -2.748 23.391 -5.755 1.00 23.67 204 PRO A CA 1
ATOM 1601 C C . PRO A 1 206 ? -3.216 24.053 -7.039 1.00 25.22 204 PRO A C 1
ATOM 1602 O O . PRO A 1 206 ? -3.676 23.364 -7.953 1.00 23.88 204 PRO A O 1
ATOM 1606 N N . GLY A 1 207 ? -3.115 25.376 -7.099 1.00 26.02 205 GLY A N 1
ATOM 1607 C CA . GLY A 1 207 ? -3.334 26.090 -8.340 1.00 25.74 205 GLY A CA 1
ATOM 1608 C C . GLY A 1 207 ? -2.163 25.811 -9.261 1.00 28.09 205 GLY A C 1
ATOM 1609 O O . GLY A 1 207 ? -1.141 25.269 -8.836 1.00 26.99 205 GLY A O 1
ATOM 1610 N N . TRP A 1 208 ? -2.310 26.187 -10.525 1.00 28.76 206 TRP A N 1
ATOM 1611 C CA . TRP A 1 208 ? -1.300 25.913 -11.540 1.00 24.47 206 TRP A CA 1
ATOM 1612 C C . TRP A 1 208 ? 0.037 26.583 -11.231 1.00 19.90 206 TRP A C 1
ATOM 1613 O O . TRP A 1 208 ? 1.083 25.938 -11.256 1.00 18.30 206 TRP A O 1
ATOM 1624 N N . HIS A 1 209 ? -0.006 27.876 -10.928 1.00 21.73 207 HIS A N 1
ATOM 1625 C CA . HIS A 1 209 ? 1.209 28.680 -10.781 1.00 22.70 207 HIS A CA 1
ATOM 1626 C C . HIS A 1 209 ? 2.073 28.292 -9.582 1.00 22.24 207 HIS A C 1
ATOM 1627 O O . HIS A 1 209 ? 3.305 28.271 -9.673 1.00 18.98 207 HIS A O 1
ATOM 1634 N N . ILE A 1 210 ? 1.428 27.994 -8.460 1.00 20.79 208 ILE A N 1
ATOM 1635 C CA . ILE A 1 210 ? 2.146 27.680 -7.232 1.00 19.60 208 ILE A CA 1
ATOM 1636 C C . ILE A 1 210 ? 2.950 26.392 -7.410 1.00 22.45 208 ILE A C 1
ATOM 1637 O O . ILE A 1 210 ? 3.950 26.169 -6.729 1.00 23.23 208 ILE A O 1
ATOM 1642 N N . GLU A 1 211 ? 2.512 25.556 -8.344 1.00 24.89 209 GLU A N 1
ATOM 1643 C CA . GLU A 1 211 ? 3.230 24.330 -8.669 1.00 27.38 209 GLU A CA 1
ATOM 1644 C C . GLU A 1 211 ? 4.636 24.622 -9.189 1.00 24.21 209 GLU A C 1
ATOM 1645 O O . GLU A 1 211 ? 5.611 24.031 -8.729 1.00 23.60 209 GLU A O 1
ATOM 1651 N N . CYS A 1 212 ? 4.739 25.536 -10.148 1.00 19.92 210 CYS A N 1
ATOM 1652 C CA . CYS A 1 212 ? 6.033 25.864 -10.746 1.00 20.53 210 CYS A CA 1
ATOM 1653 C C . CYS A 1 212 ? 6.914 26.720 -9.825 1.00 22.63 210 CYS A C 1
ATOM 1654 O O . CYS A 1 212 ? 8.138 26.585 -9.831 1.00 21.54 210 CYS A O 1
ATOM 1657 N N . SER A 1 213 ? 6.294 27.591 -9.032 1.00 20.55 211 SER A N 1
ATOM 1658 C CA . SER A 1 213 ? 7.034 28.352 -8.027 1.00 24.21 211 SER A CA 1
ATOM 1659 C C . SER A 1 213 ? 7.727 27.419 -7.040 1.00 25.92 211 SER A C 1
ATOM 1660 O O . SER A 1 213 ? 8.889 27.616 -6.693 1.00 27.19 211 SER A O 1
ATOM 1663 N N . ALA A 1 214 ? 7.000 26.402 -6.593 1.00 28.25 212 ALA A N 1
ATOM 1664 C CA . ALA A 1 214 ? 7.507 25.478 -5.588 1.00 27.29 212 ALA A CA 1
ATOM 1665 C C . ALA A 1 214 ? 8.533 24.509 -6.163 1.00 28.09 212 ALA A C 1
ATOM 1666 O O . ALA A 1 214 ? 9.577 24.281 -5.560 1.00 31.03 212 ALA A O 1
ATOM 1676 N N . SER A 1 216 ? 10.412 24.764 -8.995 1.00 24.35 214 SER A N 1
ATOM 1677 C CA . SER A 1 216 ? 11.623 25.396 -9.512 1.00 25.70 214 SER A CA 1
ATOM 1678 C C . SER A 1 216 ? 12.595 25.836 -8.410 1.00 23.48 214 SER A C 1
ATOM 1679 O O . SER A 1 216 ? 13.796 25.592 -8.499 1.00 24.16 214 SER A O 1
ATOM 1682 N N . SER A 1 217 ? 12.078 26.493 -7.379 1.00 22.12 215 SER A N 1
ATOM 1683 C CA . SER A 1 217 ? 12.928 26.970 -6.292 1.00 30.64 215 SER A CA 1
ATOM 1684 C C . SER A 1 217 ? 13.419 25.826 -5.410 1.00 27.24 215 SER A C 1
ATOM 1685 O O . SER A 1 217 ? 14.556 25.837 -4.942 1.00 28.92 215 SER A O 1
ATOM 1688 N N . SER A 1 218 ? 12.557 24.840 -5.189 1.00 24.32 216 SER A N 1
ATOM 1689 C CA . SER A 1 218 ? 12.930 23.662 -4.421 1.00 29.70 216 SER A CA 1
ATOM 1690 C C . SER A 1 218 ? 14.137 22.955 -5.029 1.00 32.40 216 SER A C 1
ATOM 1691 O O . SER A 1 218 ? 15.046 22.531 -4.314 1.00 33.25 216 SER A O 1
ATOM 1694 N N . ILE A 1 219 ? 14.145 22.833 -6.353 1.00 28.78 217 ILE A N 1
ATOM 1695 C CA . ILE A 1 219 ? 15.186 22.082 -7.042 1.00 26.08 217 ILE A CA 1
ATOM 1696 C C . ILE A 1 219 ? 16.445 22.904 -7.322 1.00 25.34 217 ILE A C 1
ATOM 1697 O O . ILE A 1 219 ? 17.566 22.418 -7.164 1.00 26.91 217 ILE A O 1
ATOM 1702 N N . LEU A 1 220 ? 16.259 24.152 -7.732 1.00 23.70 218 LEU A N 1
ATOM 1703 C CA . LEU A 1 220 ? 17.374 24.963 -8.212 1.00 24.87 218 LEU A CA 1
ATOM 1704 C C . LEU A 1 220 ? 17.870 25.969 -7.181 1.00 24.18 218 LEU A C 1
ATOM 1705 O O . LEU A 1 220 ? 18.894 26.616 -7.383 1.00 24.98 218 LEU A O 1
ATOM 1710 N N . GLY A 1 221 ? 17.144 26.104 -6.078 1.00 21.67 219 GLY A N 1
ATOM 1711 C CA . GLY A 1 221 ? 17.437 27.164 -5.133 1.00 24.16 219 GLY A CA 1
ATOM 1712 C C . GLY A 1 221 ? 16.923 28.474 -5.697 1.00 28.93 219 GLY A C 1
ATOM 1713 O O . GLY A 1 221 ? 16.577 28.557 -6.876 1.00 36.92 219 GLY A O 1
ATOM 1714 N N . GLN A 1 222 ? 16.867 29.500 -4.859 1.00 26.93 220 GLN A N 1
ATOM 1715 C CA . GLN A 1 222 ? 16.305 30.780 -5.261 1.00 26.13 220 GLN A CA 1
ATOM 1716 C C . GLN A 1 222 ? 17.183 31.924 -4.777 1.00 27.35 220 GLN A C 1
ATOM 1717 O O . GLN A 1 222 ? 17.545 31.973 -3.605 1.00 30.65 220 GLN A O 1
ATOM 1723 N N . PRO A 1 223 ? 17.520 32.857 -5.679 1.00 28.51 221 PRO A N 1
ATOM 1724 C CA . PRO A 1 223 ? 17.073 32.878 -7.079 1.00 25.01 221 PRO A CA 1
ATOM 1725 C C . PRO A 1 223 ? 17.869 31.933 -7.971 1.00 23.60 221 PRO A C 1
ATOM 1726 O O . PRO A 1 223 ? 18.915 31.436 -7.549 1.00 24.47 221 PRO A O 1
ATOM 1730 N N . PHE A 1 224 ? 17.375 31.689 -9.184 1.00 21.84 222 PHE A N 1
ATOM 1731 C CA . PHE A 1 224 ? 18.167 31.006 -10.209 1.00 18.91 222 PHE A CA 1
ATOM 1732 C C . PHE A 1 224 ? 18.299 31.848 -11.485 1.00 19.77 222 PHE A C 1
ATOM 1733 O O . PHE A 1 224 ? 17.696 32.915 -11.603 1.00 21.49 222 PHE A O 1
ATOM 1741 N N . ASP A 1 225 ? 19.095 31.364 -12.430 1.00 16.82 223 ASP A N 1
ATOM 1742 C CA . ASP A 1 225 ? 19.531 32.175 -13.563 1.00 19.71 223 ASP A CA 1
ATOM 1743 C C . ASP A 1 225 ? 18.452 32.466 -14.598 1.00 15.99 223 ASP A C 1
ATOM 1744 O O . ASP A 1 225 ? 18.181 33.625 -14.911 1.00 21.59 223 ASP A O 1
ATOM 1749 N N . ILE A 1 226 ? 17.851 31.414 -15.140 1.00 13.68 224 ILE A N 1
ATOM 1750 C CA . ILE A 1 226 ? 16.958 31.564 -16.282 1.00 17.12 224 ILE A CA 1
ATOM 1751 C C . ILE A 1 226 ? 15.662 30.781 -16.128 1.00 14.82 224 ILE A C 1
ATOM 1752 O O . ILE A 1 226 ? 15.668 29.618 -15.724 1.00 16.18 224 ILE A O 1
ATOM 1757 N N . HIS A 1 227 ? 14.557 31.438 -16.464 1.00 11.99 225 HIS A N 1
ATOM 1758 C CA . HIS A 1 227 ? 13.243 30.816 -16.475 1.00 18.42 225 HIS A CA 1
ATOM 1759 C C . HIS A 1 227 ? 12.659 31.023 -17.866 1.00 20.35 225 HIS A C 1
ATOM 1760 O O . HIS A 1 227 ? 12.685 32.133 -18.401 1.00 20.58 225 HIS A O 1
ATOM 1767 N N . GLY A 1 228 ? 12.155 29.949 -18.462 1.00 20.92 226 GLY A N 1
ATOM 1768 C CA . GLY A 1 228 ? 11.672 30.010 -19.827 1.00 22.92 226 GLY A CA 1
ATOM 1769 C C . GLY A 1 228 ? 10.279 29.447 -20.009 1.00 23.63 226 GLY A C 1
ATOM 1770 O O . GLY A 1 228 ? 9.690 28.884 -19.085 1.00 22.62 226 GLY A O 1
ATOM 1771 N N . GLY A 1 229 ? 9.754 29.610 -21.218 1.00 24.00 227 GLY A N 1
ATOM 1772 C CA . GLY A 1 229 ? 8.439 29.113 -21.573 1.00 20.12 227 GLY A CA 1
ATOM 1773 C C . GLY A 1 229 ? 7.917 29.803 -22.820 1.00 20.45 227 GLY A C 1
ATOM 1774 O O . GLY A 1 229 ? 8.584 30.672 -23.388 1.00 16.83 227 GLY A O 1
ATOM 1775 N N . GLY A 1 230 ? 6.726 29.414 -23.257 1.00 20.20 228 GLY A N 1
ATOM 1776 C CA . GLY A 1 230 ? 6.092 30.082 -24.377 1.00 21.63 228 GLY A CA 1
ATOM 1777 C C . GLY A 1 230 ? 5.666 31.473 -23.958 1.00 24.79 228 GLY A C 1
ATOM 1778 O O . GLY A 1 230 ? 5.379 31.714 -22.783 1.00 23.54 228 GLY A O 1
ATOM 1779 N N . LEU A 1 231 ? 5.625 32.394 -24.914 1.00 21.33 229 LEU A N 1
ATOM 1780 C CA . LEU A 1 231 ? 5.263 33.776 -24.619 1.00 25.30 229 LEU A CA 1
ATOM 1781 C C . LEU A 1 231 ? 3.898 33.886 -23.945 1.00 27.89 229 LEU A C 1
ATOM 1782 O O . LEU A 1 231 ? 3.646 34.828 -23.199 1.00 31.18 229 LEU A O 1
ATOM 1787 N N . ASP A 1 232 ? 3.018 32.925 -24.204 1.00 26.72 230 ASP A N 1
ATOM 1788 C CA . ASP A 1 232 ? 1.673 32.971 -23.638 1.00 31.53 230 ASP A CA 1
ATOM 1789 C C . ASP A 1 232 ? 1.664 32.663 -22.140 1.00 27.05 230 ASP A C 1
ATOM 1790 O O . ASP A 1 232 ? 0.665 32.892 -21.457 1.00 26.33 230 ASP A O 1
ATOM 1795 N N . LEU A 1 233 ? 2.777 32.144 -21.634 1.00 21.97 231 LEU A N 1
ATOM 1796 C CA . LEU A 1 233 ? 2.890 31.854 -20.210 1.00 24.17 231 LEU A CA 1
ATOM 1797 C C . LEU A 1 233 ? 3.334 33.087 -19.429 1.00 24.45 231 LEU A C 1
ATOM 1798 O O . LEU A 1 233 ? 3.266 33.104 -18.203 1.00 23.51 231 LEU A O 1
ATOM 1803 N N . LYS A 1 234 ? 3.786 34.114 -20.144 1.00 22.09 232 LYS A N 1
ATOM 1804 C CA . LYS A 1 234 ? 4.280 35.329 -19.502 1.00 24.46 232 LYS A CA 1
ATOM 1805 C C . LYS A 1 234 ? 3.251 35.901 -18.528 1.00 27.97 232 LYS A C 1
ATOM 1806 O O . LYS A 1 234 ? 3.580 36.224 -17.383 1.00 24.90 232 LYS A O 1
ATOM 1812 N N . PHE A 1 235 ? 2.008 36.024 -18.987 1.00 24.75 233 PHE A N 1
ATOM 1813 C CA . PHE A 1 235 ? 0.905 36.415 -18.113 1.00 26.60 233 PHE A CA 1
ATOM 1814 C C . PHE A 1 235 ? -0.320 35.554 -18.398 1.00 28.30 233 PHE A C 1
ATOM 1815 O O . PHE A 1 235 ? -0.637 35.285 -19.556 1.00 29.36 233 PHE A O 1
ATOM 1823 N N . PRO A 1 236 ? -1.023 35.121 -17.341 1.00 27.87 234 PRO A N 1
ATOM 1824 C CA . PRO A 1 236 ? -0.733 35.421 -15.935 1.00 25.74 234 PRO A CA 1
ATOM 1825 C C . PRO A 1 236 ? 0.303 34.492 -15.292 1.00 26.52 234 PRO A C 1
ATOM 1826 O O . PRO A 1 236 ? 0.762 34.773 -14.184 1.00 25.93 234 PRO A O 1
ATOM 1830 N N . HIS A 1 237 ? 0.679 33.420 -15.981 1.00 23.89 235 HIS A N 1
ATOM 1831 C CA . HIS A 1 237 ? 1.431 32.335 -15.352 1.00 23.43 235 HIS A CA 1
ATOM 1832 C C . HIS A 1 237 ? 2.760 32.746 -14.712 1.00 25.72 235 HIS A C 1
ATOM 1833 O O . HIS A 1 237 ? 2.953 32.589 -13.501 1.00 23.08 235 HIS A O 1
ATOM 1840 N N . HIS A 1 238 ? 3.680 33.257 -15.523 1.00 22.07 236 HIS A N 1
ATOM 1841 C CA . HIS A 1 238 ? 4.988 33.657 -15.016 1.00 21.36 236 HIS A CA 1
ATOM 1842 C C . HIS A 1 238 ? 4.871 34.847 -14.072 1.00 19.35 236 HIS A C 1
ATOM 1843 O O . HIS A 1 238 ? 5.583 34.926 -13.075 1.00 21.25 236 HIS A O 1
ATOM 1850 N N . GLU A 1 239 ? 3.971 35.770 -14.393 1.00 20.32 237 GLU A N 1
ATOM 1851 C CA . GLU A 1 239 ? 3.719 36.920 -13.531 1.00 25.75 237 GLU A CA 1
ATOM 1852 C C . GLU A 1 239 ? 3.344 36.459 -12.121 1.00 26.96 237 GLU A C 1
ATOM 1853 O O . GLU A 1 239 ? 3.825 37.012 -11.131 1.00 26.62 237 GLU A O 1
ATOM 1859 N N . ASN A 1 240 ? 2.487 35.443 -12.045 1.00 27.21 238 ASN A N 1
ATOM 1860 C CA . ASN A 1 240 ? 2.017 34.911 -10.769 1.00 24.49 238 ASN A CA 1
ATOM 1861 C C . ASN A 1 240 ? 3.096 34.121 -10.034 1.00 22.35 238 ASN A C 1
ATOM 1862 O O . ASN A 1 240 ? 3.151 34.134 -8.803 1.00 21.37 238 ASN A O 1
ATOM 1867 N N . GLU A 1 241 ? 3.954 33.439 -10.789 1.00 14.56 239 GLU A N 1
ATOM 1868 C CA . GLU A 1 241 ? 5.094 32.743 -10.196 1.00 16.54 239 GLU A CA 1
ATOM 1869 C C . GLU A 1 241 ? 6.002 33.708 -9.448 1.00 22.05 239 GLU A C 1
ATOM 1870 O O . GLU A 1 241 ? 6.424 33.430 -8.326 1.00 25.16 239 GLU A O 1
ATOM 1876 N N . ILE A 1 242 ? 6.304 34.838 -10.081 1.00 19.88 240 ILE A N 1
ATOM 1877 C CA . ILE A 1 242 ? 7.151 35.858 -9.476 1.00 21.77 240 ILE A CA 1
ATOM 1878 C C . ILE A 1 242 ? 6.556 36.360 -8.159 1.00 22.86 240 ILE A C 1
ATOM 1879 O O . ILE A 1 242 ? 7.245 36.417 -7.137 1.00 20.04 240 ILE A O 1
ATOM 1884 N N . ALA A 1 243 ? 5.275 36.718 -8.194 1.00 17.63 241 ALA A N 1
ATOM 1885 C CA . ALA A 1 243 ? 4.582 37.224 -7.015 1.00 24.35 241 ALA A CA 1
ATOM 1886 C C . ALA A 1 243 ? 4.624 36.214 -5.875 1.00 26.02 241 ALA A C 1
ATOM 1887 O O . ALA A 1 243 ? 4.922 36.568 -4.737 1.00 29.07 241 ALA A O 1
ATOM 1889 N N . GLN A 1 244 ? 4.328 34.957 -6.190 1.00 22.69 242 GLN A N 1
ATOM 1890 C CA . GLN A 1 244 ? 4.324 33.891 -5.193 1.00 25.08 242 GLN A CA 1
ATOM 1891 C C . GLN A 1 244 ? 5.702 33.697 -4.570 1.00 26.01 242 GLN A C 1
ATOM 1892 O O . GLN A 1 244 ? 5.832 33.594 -3.352 1.00 27.61 242 GLN A O 1
ATOM 1898 N N . SER A 1 245 ? 6.726 33.647 -5.416 1.00 21.55 243 SER A N 1
ATOM 1899 C CA . SER A 1 245 ? 8.064 33.260 -4.981 1.00 22.78 243 SER A CA 1
ATOM 1900 C C . SER A 1 245 ? 8.814 34.367 -4.242 1.00 24.60 243 SER A C 1
ATOM 1901 O O . SER A 1 245 ? 9.572 34.095 -3.316 1.00 20.06 243 SER A O 1
ATOM 1904 N N . GLU A 1 246 ? 8.609 35.611 -4.658 1.00 28.60 244 GLU A N 1
ATOM 1905 C CA . GLU A 1 246 ? 9.287 36.737 -4.031 1.00 27.32 244 GLU A CA 1
ATOM 1906 C C . GLU A 1 246 ? 8.574 37.180 -2.758 1.00 31.36 244 GLU A C 1
ATOM 1907 O O . GLU A 1 246 ? 9.217 37.567 -1.782 1.00 32.89 244 GLU A O 1
ATOM 1913 N N . ALA A 1 247 ? 7.247 37.119 -2.767 1.00 31.40 245 ALA A N 1
ATOM 1914 C CA . ALA A 1 247 ? 6.478 37.393 -1.560 1.00 32.00 245 ALA A CA 1
ATOM 1915 C C . ALA A 1 247 ? 6.663 36.257 -0.559 1.00 32.57 245 ALA A C 1
ATOM 1916 O O . ALA A 1 247 ? 6.732 36.487 0.646 1.00 31.35 245 ALA A O 1
ATOM 1918 N N . GLY A 1 248 ? 6.762 35.033 -1.075 1.00 31.00 246 GLY A N 1
ATOM 1919 C CA . GLY A 1 248 ? 6.825 33.844 -0.243 1.00 33.22 246 GLY A CA 1
ATOM 1920 C C . GLY A 1 248 ? 8.188 33.542 0.354 1.00 36.36 246 GLY A C 1
ATOM 1921 O O . GLY A 1 248 ? 8.285 33.111 1.502 1.00 34.62 246 GLY A O 1
ATOM 1922 N N . GLU A 1 249 ? 9.244 33.760 -0.424 1.00 36.24 247 GLU A N 1
ATOM 1923 C CA . GLU A 1 249 ? 10.599 33.479 0.041 1.00 36.62 247 GLU A CA 1
ATOM 1924 C C . GLU A 1 249 ? 11.353 34.759 0.384 1.00 33.52 247 GLU A C 1
ATOM 1925 O O . GLU A 1 249 ? 12.440 34.714 0.961 1.00 30.93 247 GLU A O 1
ATOM 1931 N N . GLU A 1 250 ? 10.768 35.895 0.013 1.00 32.62 248 GLU A N 1
ATOM 1932 C CA . GLU A 1 250 ? 11.324 37.211 0.326 1.00 40.75 248 GLU A CA 1
ATOM 1933 C C . GLU A 1 250 ? 12.721 37.437 -0.248 1.00 42.17 248 GLU A C 1
ATOM 1934 O O . GLU A 1 250 ? 13.543 38.134 0.347 1.00 46.25 248 GLU A O 1
ATOM 1940 N N . LYS A 1 251 ? 12.976 36.846 -1.410 1.00 40.13 249 LYS A N 1
ATOM 1941 C CA . LYS A 1 251 ? 14.210 37.083 -2.150 1.00 39.35 249 LYS A CA 1
ATOM 1942 C C . LYS A 1 251 ? 13.938 37.000 -3.653 1.00 34.44 249 LYS A C 1
ATOM 1943 O O . LYS A 1 251 ? 12.906 36.470 -4.067 1.00 30.70 249 LYS A O 1
ATOM 1949 N N . PRO A 1 252 ? 14.850 37.545 -4.475 1.00 32.44 250 PRO A N 1
ATOM 1950 C CA . PRO A 1 252 ? 14.632 37.536 -5.927 1.00 28.24 250 PRO A CA 1
ATOM 1951 C C . PRO A 1 252 ? 14.324 36.132 -6.436 1.00 24.77 250 PRO A C 1
ATOM 1952 O O . PRO A 1 252 ? 14.872 35.151 -5.931 1.00 24.79 250 PRO A O 1
ATOM 1956 N N . PHE A 1 253 ? 13.439 36.043 -7.420 1.00 18.58 251 PHE A N 1
ATOM 1957 C CA . PHE A 1 253 ? 13.022 34.756 -7.960 1.00 18.16 251 PHE A CA 1
ATOM 1958 C C . PHE A 1 253 ? 13.947 34.306 -9.087 1.00 19.63 251 PHE A C 1
ATOM 1959 O O . PHE A 1 253 ? 14.642 33.298 -8.973 1.00 21.60 251 PHE A O 1
ATOM 1967 N N . VAL A 1 254 ? 13.952 35.075 -10.171 1.00 19.68 252 VAL A N 1
ATOM 1968 C CA . VAL A 1 254 ? 14.643 34.689 -11.393 1.00 20.30 252 VAL A CA 1
ATOM 1969 C C . VAL A 1 254 ? 15.391 35.871 -11.989 1.00 18.01 252 VAL A C 1
ATOM 1970 O O . VAL A 1 254 ? 14.839 36.959 -12.135 1.00 20.49 252 VAL A O 1
ATOM 1974 N N . LYS A 1 255 ? 16.653 35.655 -12.332 1.00 19.02 253 LYS A N 1
ATOM 1975 C CA . LYS A 1 255 ? 17.472 36.724 -12.881 1.00 21.39 253 LYS A CA 1
ATOM 1976 C C . LYS A 1 255 ? 17.063 37.092 -14.310 1.00 21.03 253 LYS A C 1
ATOM 1977 O O . LYS A 1 255 ? 16.947 38.269 -14.644 1.00 22.68 253 LYS A O 1
ATOM 1983 N N . LEU A 1 256 ? 16.840 36.093 -15.156 1.00 22.08 254 LEU A N 1
ATOM 1984 C CA . LEU A 1 256 ? 16.500 36.379 -16.548 1.00 20.82 254 LEU A CA 1
ATOM 1985 C C . LEU A 1 256 ? 15.348 35.540 -17.082 1.00 16.07 254 LEU A C 1
ATOM 1986 O O . LEU A 1 256 ? 15.299 34.326 -16.872 1.00 19.24 254 LEU A O 1
ATOM 1991 N N . TRP A 1 257 ? 14.434 36.200 -17.789 1.00 17.13 255 TRP A N 1
ATOM 1992 C CA . TRP A 1 257 ? 13.265 35.541 -18.361 1.00 17.43 255 TRP A CA 1
ATOM 1993 C C . TRP A 1 257 ? 13.349 35.439 -19.884 1.00 20.78 255 TRP A C 1
ATOM 1994 O O . TRP A 1 257 ? 13.545 36.444 -20.571 1.00 18.70 255 TRP A O 1
ATOM 2013 N N . HIS A 1 259 ? 11.244 34.079 -23.323 1.00 15.26 257 HIS A N 1
ATOM 2014 C CA . HIS A 1 259 ? 9.972 33.614 -23.865 1.00 19.58 257 HIS A CA 1
ATOM 2015 C C . HIS A 1 259 ? 10.065 33.270 -25.349 1.00 19.72 257 HIS A C 1
ATOM 2016 O O . HIS A 1 259 ? 10.516 34.082 -26.156 1.00 21.40 257 HIS A O 1
ATOM 2023 N N . ALA A 1 260 ? 9.638 32.059 -25.693 1.00 21.10 258 ALA A N 1
ATOM 2024 C CA . ALA A 1 260 ? 9.623 31.601 -27.080 1.00 18.87 258 ALA A CA 1
ATOM 2025 C C . ALA A 1 260 ? 8.424 32.170 -27.821 1.00 21.40 258 ALA A C 1
ATOM 2026 O O . ALA A 1 260 ? 7.298 32.120 -27.326 1.00 20.22 258 ALA A O 1
ATOM 2028 N N . GLY A 1 261 ? 8.675 32.699 -29.015 1.00 26.34 259 GLY A N 1
ATOM 2029 C CA . GLY A 1 261 ? 7.642 33.319 -29.826 1.00 19.66 259 GLY A CA 1
ATOM 2030 C C . GLY A 1 261 ? 6.482 32.403 -30.160 1.00 21.23 259 GLY A C 1
ATOM 2031 O O . GLY A 1 261 ? 6.577 31.182 -30.017 1.00 17.30 259 GLY A O 1
ATOM 2032 N N . LEU A 1 262 ? 5.383 33.001 -30.613 1.00 22.36 260 LEU A N 1
ATOM 2033 C CA . LEU A 1 262 ? 4.173 32.257 -30.939 1.00 29.45 260 LEU A CA 1
ATOM 2034 C C . LEU A 1 262 ? 4.275 31.578 -32.303 1.00 29.78 260 LEU A C 1
ATOM 2035 O O . LEU A 1 262 ? 5.052 31.993 -33.162 1.00 28.89 260 LEU A O 1
ATOM 2040 N N . LEU A 1 263 ? 3.485 30.529 -32.488 1.00 28.16 261 LEU A N 1
ATOM 2041 C CA . LEU A 1 263 ? 3.426 29.832 -33.760 1.00 27.56 261 LEU A CA 1
ATOM 2042 C C . LEU A 1 263 ? 2.018 29.931 -34.336 1.00 28.55 261 LEU A C 1
ATOM 2043 O O . LEU A 1 263 ? 1.046 29.494 -33.713 1.00 24.53 261 LEU A O 1
ATOM 2048 N N . GLU A 1 264 ? 1.915 30.531 -35.517 1.00 28.56 262 GLU A N 1
ATOM 2049 C CA . GLU A 1 264 ? 0.654 30.603 -36.240 1.00 32.68 262 GLU A CA 1
ATOM 2050 C C . GLU A 1 264 ? 0.540 29.440 -37.218 1.00 35.10 262 GLU A C 1
ATOM 2051 O O . GLU A 1 264 ? 1.542 28.831 -37.598 1.00 31.57 262 GLU A O 1
ATOM 2057 N N . ILE A 1 265 ? -0.688 29.135 -37.620 1.00 34.34 263 ILE A N 1
ATOM 2058 C CA . ILE A 1 265 ? -0.930 28.141 -38.651 1.00 34.26 263 ILE A CA 1
ATOM 2059 C C . ILE A 1 265 ? -1.617 28.812 -39.830 1.00 34.56 263 ILE A C 1
ATOM 2060 O O . ILE A 1 265 ? -2.742 29.290 -39.715 1.00 33.18 263 ILE A O 1
ATOM 2065 N N . ASN A 1 266 ? -0.927 28.858 -40.964 1.00 34.14 264 ASN A N 1
ATOM 2066 C CA . ASN A 1 266 ? -1.403 29.633 -42.098 1.00 36.73 264 ASN A CA 1
ATOM 2067 C C . ASN A 1 266 ? -1.856 31.024 -41.663 1.00 36.46 264 ASN A C 1
ATOM 2068 O O . ASN A 1 266 ? -2.980 31.440 -41.941 1.00 40.25 264 ASN A O 1
ATOM 2073 N N . LYS A 1 267 ? -0.968 31.727 -40.965 1.00 36.37 265 LYS A N 1
ATOM 2074 C CA . LYS A 1 267 ? -1.199 33.112 -40.557 1.00 42.13 265 LYS A CA 1
ATOM 2075 C C . LYS A 1 267 ? -2.336 33.306 -39.554 1.00 40.51 265 LYS A C 1
ATOM 2076 O O . LYS A 1 267 ? -2.656 34.435 -39.186 1.00 42.34 265 LYS A O 1
ATOM 2082 N N . GLU A 1 268 ? -2.941 32.211 -39.111 1.00 40.84 266 GLU A N 1
ATOM 2083 C CA . GLU A 1 268 ? -4.024 32.293 -38.139 1.00 42.33 266 GLU A CA 1
ATOM 2084 C C . GLU A 1 268 ? -3.569 31.759 -36.785 1.00 37.00 266 GLU A C 1
ATOM 2085 O O . GLU A 1 268 ? -2.738 30.853 -36.707 1.00 32.62 266 GLU A O 1
ATOM 2091 N N . LYS A 1 269 ? -4.119 32.326 -35.718 1.00 37.83 267 LYS A N 1
ATOM 2092 C CA . LYS A 1 269 ? -3.792 31.886 -34.370 1.00 37.33 267 LYS A CA 1
ATOM 2093 C C . LYS A 1 269 ? -4.159 30.422 -34.187 1.00 34.23 267 LYS A C 1
ATOM 2094 O O . LYS A 1 269 ? -5.250 30.001 -34.564 1.00 37.55 267 LYS A O 1
ATOM 2108 N N . SER A 1 271 ? -5.770 27.710 -32.421 1.00 28.01 269 SER A N 1
ATOM 2109 C CA . SER A 1 271 ? -6.917 27.855 -31.540 1.00 29.78 269 SER A CA 1
ATOM 2110 C C . SER A 1 271 ? -7.761 26.592 -31.500 1.00 30.47 269 SER A C 1
ATOM 2111 O O . SER A 1 271 ? -8.064 26.000 -32.537 1.00 31.33 269 SER A O 1
ATOM 2114 N N . LYS A 1 272 ? -8.136 26.185 -30.293 1.00 28.23 270 LYS A N 1
ATOM 2115 C CA . LYS A 1 272 ? -9.014 25.039 -30.113 1.00 32.95 270 LYS A CA 1
ATOM 2116 C C . LYS A 1 272 ? -10.377 25.335 -30.729 1.00 27.43 270 LYS A C 1
ATOM 2117 O O . LYS A 1 272 ? -11.010 24.455 -31.314 1.00 26.15 270 LYS A O 1
ATOM 2123 N N . SER A 1 273 ? -10.819 26.583 -30.601 1.00 19.26 271 SER A N 1
ATOM 2124 C CA . SER A 1 273 ? -12.118 26.989 -31.126 1.00 24.58 271 SER A CA 1
ATOM 2125 C C . SER A 1 273 ? -12.158 26.981 -32.659 1.00 21.64 271 SER A C 1
ATOM 2126 O O . SER A 1 273 ? -13.218 26.799 -33.250 1.00 22.99 271 SER A O 1
ATOM 2129 N N . LEU A 1 274 ? -11.006 27.175 -33.295 1.00 23.02 272 LEU A N 1
ATOM 2130 C CA . LEU A 1 274 ? -10.922 27.140 -34.756 1.00 23.28 272 LEU A CA 1
ATOM 2131 C C . LEU A 1 274 ? -10.718 25.716 -35.271 1.00 25.77 272 LEU A C 1
ATOM 2132 O O . LEU A 1 274 ? -10.950 25.429 -36.446 1.00 26.85 272 LEU A O 1
ATOM 2137 N N . GLY A 1 275 ? -10.282 24.829 -34.384 1.00 24.86 273 GLY A N 1
ATOM 2138 C CA . GLY A 1 275 ? -10.060 23.442 -34.743 1.00 25.25 273 GLY A CA 1
ATOM 2139 C C . GLY A 1 275 ? -8.855 23.250 -35.644 1.00 27.38 273 GLY A C 1
ATOM 2140 O O . GLY A 1 275 ? -8.796 22.288 -36.406 1.00 27.87 273 GLY A O 1
ATOM 2141 N N . ASN A 1 276 ? -7.886 24.157 -35.554 1.00 25.05 274 ASN A N 1
ATOM 2142 C CA . ASN A 1 276 ? -6.720 24.108 -36.434 1.00 27.68 274 ASN A CA 1
ATOM 2143 C C . ASN A 1 276 ? -5.444 23.617 -35.749 1.00 28.73 274 ASN A C 1
ATOM 2144 O O . ASN A 1 276 ? -4.357 23.694 -36.321 1.00 33.10 274 ASN A O 1
ATOM 2149 N N . ILE A 1 277 ? -5.577 23.111 -34.528 1.00 26.99 275 ILE A N 1
ATOM 2150 C CA . ILE A 1 277 ? -4.423 22.617 -33.787 1.00 30.00 275 ILE A CA 1
ATOM 2151 C C . ILE A 1 277 ? -3.787 21.438 -34.515 1.00 33.55 275 ILE A C 1
ATOM 2152 O O . ILE A 1 277 ? -4.482 20.511 -34.934 1.00 32.14 275 ILE A O 1
ATOM 2157 N N . ILE A 1 278 ? -2.466 21.481 -34.663 1.00 32.71 276 ILE A N 1
ATOM 2158 C CA . ILE A 1 278 ? -1.722 20.382 -35.270 1.00 31.29 276 ILE A CA 1
ATOM 2159 C C . ILE A 1 278 ? -0.753 19.760 -34.267 1.00 27.94 276 ILE A C 1
ATOM 2160 O O . ILE A 1 278 ? 0.150 20.428 -33.767 1.00 27.71 276 ILE A O 1
ATOM 2165 N N . SER A 1 279 ? -0.946 18.480 -33.973 1.00 26.28 277 SER A N 1
ATOM 2166 C CA . SER A 1 279 ? -0.089 17.789 -33.022 1.00 30.23 277 SER A CA 1
ATOM 2167 C C . SER A 1 279 ? 1.291 17.573 -33.627 1.00 30.37 277 SER A C 1
ATOM 2168 O O . SER A 1 279 ? 1.454 17.614 -34.847 1.00 25.46 277 SER A O 1
ATOM 2171 N N . ILE A 1 280 ? 2.282 17.353 -32.769 1.00 31.04 278 ILE A N 1
ATOM 2172 C CA . ILE A 1 280 ? 3.640 17.085 -33.226 1.00 33.26 278 ILE A CA 1
ATOM 2173 C C . ILE A 1 280 ? 3.700 15.813 -34.061 1.00 34.40 278 ILE A C 1
ATOM 2174 O O . ILE A 1 280 ? 4.421 15.749 -35.057 1.00 35.88 278 ILE A O 1
ATOM 2179 N N . ARG A 1 281 ? 2.934 14.805 -33.654 1.00 34.06 279 ARG A N 1
ATOM 2180 C CA . ARG A 1 281 ? 2.905 13.533 -34.365 1.00 37.79 279 ARG A CA 1
ATOM 2181 C C . ARG A 1 281 ? 2.357 13.686 -35.781 1.00 35.30 279 ARG A C 1
ATOM 2182 O O . ARG A 1 281 ? 2.832 13.037 -36.711 1.00 38.22 279 ARG A O 1
ATOM 2190 N N . GLU A 1 282 ? 1.357 14.545 -35.940 1.00 34.22 280 GLU A N 1
ATOM 2191 C CA . GLU A 1 282 ? 0.797 14.816 -37.259 1.00 39.66 280 GLU A CA 1
ATOM 2192 C C . GLU A 1 282 ? 1.810 15.546 -38.130 1.00 35.60 280 GLU A C 1
ATOM 2193 O O . GLU A 1 282 ? 1.929 15.268 -39.323 1.00 40.53 280 GLU A O 1
ATOM 2199 N N . ALA A 1 283 ? 2.548 16.473 -37.526 1.00 29.75 281 ALA A N 1
ATOM 2200 C CA . ALA A 1 283 ? 3.556 17.237 -38.251 1.00 26.43 281 ALA A CA 1
ATOM 2201 C C . ALA A 1 283 ? 4.711 16.348 -38.703 1.00 31.30 281 ALA A C 1
ATOM 2202 O O . ALA A 1 283 ? 5.265 16.544 -39.785 1.00 32.14 281 ALA A O 1
ATOM 2204 N N . LEU A 1 284 ? 5.068 15.372 -37.874 1.00 27.71 282 LEU A N 1
ATOM 2205 C CA . LEU A 1 284 ? 6.171 14.467 -38.193 1.00 29.12 282 LEU A CA 1
ATOM 2206 C C . LEU A 1 284 ? 5.802 13.400 -39.224 1.00 32.53 282 LEU A C 1
ATOM 2207 O O . LEU A 1 284 ? 6.676 12.715 -39.757 1.00 35.12 282 LEU A O 1
ATOM 2212 N N . LYS A 1 285 ? 4.510 13.257 -39.499 1.00 36.75 283 LYS A N 1
ATOM 2213 C CA . LYS A 1 285 ? 4.069 12.399 -40.593 1.00 44.55 283 LYS A CA 1
ATOM 2214 C C . LYS A 1 285 ? 4.271 13.122 -41.920 1.00 48.80 283 LYS A C 1
ATOM 2215 O O . LYS A 1 285 ? 4.527 12.498 -42.948 1.00 49.75 283 LYS A O 1
ATOM 2221 N N . GLU A 1 286 ? 4.164 14.446 -41.881 1.00 50.35 284 GLU A N 1
ATOM 2222 C CA . GLU A 1 286 ? 4.270 15.268 -43.082 1.00 51.01 284 GLU A CA 1
ATOM 2223 C C . GLU A 1 286 ? 5.709 15.679 -43.384 1.00 47.87 284 GLU A C 1
ATOM 2224 O O . GLU A 1 286 ? 6.109 15.757 -44.545 1.00 47.80 284 GLU A O 1
ATOM 2230 N N . SER A 1 287 ? 6.486 15.938 -42.336 1.00 42.30 285 SER A N 1
ATOM 2231 C CA . SER A 1 287 ? 7.858 16.399 -42.509 1.00 43.60 285 SER A CA 1
ATOM 2232 C C . SER A 1 287 ? 8.855 15.585 -41.688 1.00 43.58 285 SER A C 1
ATOM 2233 O O . SER A 1 287 ? 8.498 14.974 -40.680 1.00 43.30 285 SER A O 1
ATOM 2236 N N . ASP A 1 288 ? 10.106 15.582 -42.133 1.00 39.85 286 ASP A N 1
ATOM 2237 C CA . ASP A 1 288 ? 11.188 14.991 -41.363 1.00 42.24 286 ASP A CA 1
ATOM 2238 C C . ASP A 1 288 ? 11.520 15.925 -40.206 1.00 34.70 286 ASP A C 1
ATOM 2239 O O . ASP A 1 288 ? 11.304 17.135 -40.300 1.00 31.04 286 ASP A O 1
ATOM 2244 N N . VAL A 1 289 ? 12.037 15.370 -39.115 1.00 33.50 287 VAL A N 1
ATOM 2245 C CA . VAL A 1 289 ? 12.327 16.172 -37.930 1.00 29.07 287 VAL A CA 1
ATOM 2246 C C . VAL A 1 289 ? 13.303 17.307 -38.240 1.00 29.66 287 VAL A C 1
ATOM 2247 O O . VAL A 1 289 ? 13.165 18.413 -37.719 1.00 26.26 287 VAL A O 1
ATOM 2251 N N . GLU A 1 290 ? 14.286 17.038 -39.093 1.00 29.86 288 GLU A N 1
ATOM 2252 C CA . GLU A 1 290 ? 15.264 18.064 -39.435 1.00 31.57 288 GLU A CA 1
ATOM 2253 C C . GLU A 1 290 ? 14.638 19.169 -40.282 1.00 28.58 288 GLU A C 1
ATOM 2254 O O . GLU A 1 290 ? 15.034 20.331 -40.190 1.00 29.89 288 GLU A O 1
ATOM 2260 N N . VAL A 1 291 ? 13.655 18.808 -41.100 1.00 27.50 289 VAL A N 1
ATOM 2261 C CA . VAL A 1 291 ? 12.908 19.803 -41.858 1.00 28.04 289 VAL A CA 1
ATOM 2262 C C . VAL A 1 291 ? 12.077 20.670 -40.912 1.00 26.92 289 VAL A C 1
ATOM 2263 O O . VAL A 1 291 ? 11.986 21.882 -41.089 1.00 25.71 289 VAL A O 1
ATOM 2267 N N . LEU A 1 292 ? 11.475 20.038 -39.908 1.00 30.85 290 LEU A N 1
ATOM 2268 C CA . LEU A 1 292 ? 10.705 20.754 -38.893 1.00 31.90 290 LEU A CA 1
ATOM 2269 C C . LEU A 1 292 ? 11.593 21.709 -38.113 1.00 25.95 290 LEU A C 1
ATOM 2270 O O . LEU A 1 292 ? 11.243 22.868 -37.904 1.00 20.49 290 LEU A O 1
ATOM 2275 N N . ARG A 1 293 ? 12.740 21.203 -37.675 1.00 28.05 291 ARG A N 1
ATOM 2276 C CA . ARG A 1 293 ? 13.692 21.997 -36.912 1.00 27.98 291 ARG A CA 1
ATOM 2277 C C . ARG A 1 293 ? 14.204 23.188 -37.712 1.00 30.35 291 ARG A C 1
ATOM 2278 O O . ARG A 1 293 ? 14.344 24.287 -37.173 1.00 34.34 291 ARG A O 1
ATOM 2286 N N . TYR A 1 294 ? 14.482 22.978 -38.997 1.00 27.80 292 TYR A N 1
ATOM 2287 C CA . TYR A 1 294 ? 14.946 24.074 -39.837 1.00 24.86 292 TYR A CA 1
ATOM 2288 C C . TYR A 1 294 ? 13.901 25.181 -39.852 1.00 24.93 292 TYR A C 1
ATOM 2289 O O . TYR A 1 294 ? 14.219 26.353 -39.658 1.00 29.23 292 TYR A O 1
ATOM 2298 N N . PHE A 1 295 ? 12.649 24.805 -40.083 1.00 21.33 293 PHE A N 1
ATOM 2299 C CA . PHE A 1 295 ? 11.566 25.778 -40.094 1.00 20.33 293 PHE A CA 1
ATOM 2300 C C . PHE A 1 295 ? 11.411 26.477 -38.742 1.00 27.57 293 PHE A C 1
ATOM 2301 O O . PHE A 1 295 ? 11.220 27.690 -38.681 1.00 28.79 293 PHE A O 1
ATOM 2309 N N . LEU A 1 296 ? 11.493 25.707 -37.662 1.00 24.08 294 LEU A N 1
ATOM 2310 C CA . LEU A 1 296 ? 11.243 26.241 -36.324 1.00 30.65 294 LEU A CA 1
ATOM 2311 C C . LEU A 1 296 ? 12.350 27.156 -35.807 1.00 30.92 294 LEU A C 1
ATOM 2312 O O . LEU A 1 296 ? 12.098 28.025 -34.977 1.00 31.99 294 LEU A O 1
ATOM 2317 N N . LEU A 1 297 ? 13.571 26.970 -36.300 1.00 30.97 295 LEU A N 1
ATOM 2318 C CA . LEU A 1 297 ? 14.716 27.699 -35.758 1.00 29.23 295 LEU A CA 1
ATOM 2319 C C . LEU A 1 297 ? 15.329 28.747 -36.689 1.00 34.29 295 LEU A C 1
ATOM 2320 O O . LEU A 1 297 ? 16.160 29.543 -36.253 1.00 34.41 295 LEU A O 1
ATOM 2325 N N . SER A 1 298 ? 14.935 28.755 -37.959 1.00 34.49 296 SER A N 1
ATOM 2326 C CA . SER A 1 298 ? 15.553 29.674 -38.918 1.00 38.88 296 SER A CA 1
ATOM 2327 C C . SER A 1 298 ? 15.178 31.140 -38.672 1.00 38.76 296 SER A C 1
ATOM 2328 O O . SER A 1 298 ? 15.957 32.044 -38.971 1.00 40.13 296 SER A O 1
ATOM 2331 N N . GLY A 1 299 ? 13.988 31.371 -38.128 1.00 36.50 297 GLY A N 1
ATOM 2332 C CA . GLY A 1 299 ? 13.587 32.711 -37.734 1.00 33.70 297 GLY A CA 1
ATOM 2333 C C . GLY A 1 299 ? 13.990 32.981 -36.295 1.00 30.91 297 GLY A C 1
ATOM 2334 O O . GLY A 1 299 ? 14.265 32.050 -35.539 1.00 29.32 297 GLY A O 1
ATOM 2335 N N . HIS A 1 300 ? 14.034 34.249 -35.904 1.00 29.34 298 HIS A N 1
ATOM 2336 C CA . HIS A 1 300 ? 14.411 34.577 -34.535 1.00 29.29 298 HIS A CA 1
ATOM 2337 C C . HIS A 1 300 ? 13.382 34.021 -33.556 1.00 24.41 298 HIS A C 1
ATOM 2338 O O . HIS A 1 300 ? 12.176 34.162 -33.762 1.00 26.18 298 HIS A O 1
ATOM 2345 N N . TYR A 1 301 ? 13.870 33.395 -32.489 1.00 19.27 299 TYR A N 1
ATOM 2346 C CA . TYR A 1 301 ? 13.014 32.644 -31.575 1.00 19.50 299 TYR A CA 1
ATOM 2347 C C . TYR A 1 301 ? 11.918 33.489 -30.928 1.00 21.48 299 TYR A C 1
ATOM 2348 O O . TYR A 1 301 ? 10.886 32.959 -30.521 1.00 23.72 299 TYR A O 1
ATOM 2357 N N . ARG A 1 302 ? 12.134 34.798 -30.841 1.00 19.08 300 ARG A N 1
ATOM 2358 C CA . ARG A 1 302 ? 11.174 35.676 -30.177 1.00 24.90 300 ARG A CA 1
ATOM 2359 C C . ARG A 1 302 ? 10.073 36.165 -31.110 1.00 31.50 300 ARG A C 1
ATOM 2360 O O . ARG A 1 302 ? 9.050 36.679 -30.655 1.00 35.47 300 ARG A O 1
ATOM 2368 N N . ASN A 1 303 ? 10.285 36.003 -32.412 1.00 32.95 301 ASN A N 1
ATOM 2369 C CA . ASN A 1 303 ? 9.317 36.457 -33.405 1.00 35.48 301 ASN A CA 1
ATOM 2370 C C . ASN A 1 303 ? 8.272 35.401 -33.749 1.00 34.00 301 ASN A C 1
ATOM 2371 O O . ASN A 1 303 ? 8.556 34.203 -33.718 1.00 31.58 301 ASN A O 1
ATOM 2376 N N . PRO A 1 304 ? 7.054 35.846 -34.089 1.00 36.30 302 PRO A N 1
ATOM 2377 C CA . PRO A 1 304 ? 6.019 34.899 -34.507 1.00 34.68 302 PRO A CA 1
ATOM 2378 C C . PRO A 1 304 ? 6.421 34.193 -35.796 1.00 30.95 302 PRO A C 1
ATOM 2379 O O . PRO A 1 304 ? 7.171 34.736 -36.603 1.00 32.54 302 PRO A O 1
ATOM 2383 N N . LEU A 1 305 ? 5.925 32.976 -35.969 1.00 31.21 303 LEU A N 1
ATOM 2384 C CA . LEU A 1 305 ? 6.287 32.143 -37.099 1.00 33.86 303 LEU A CA 1
ATOM 2385 C C . LEU A 1 305 ? 5.005 31.509 -37.619 1.00 35.97 303 LEU A C 1
ATOM 2386 O O . LEU A 1 305 ? 4.092 31.232 -36.841 1.00 35.53 303 LEU A O 1
ATOM 2391 N N . SER A 1 306 ? 4.929 31.283 -38.927 1.00 33.37 304 SER A N 1
ATOM 2392 C CA . SER A 1 306 ? 3.715 30.726 -39.522 1.00 31.40 304 SER A CA 1
ATOM 2393 C C . SER A 1 306 ? 3.925 29.351 -40.154 1.00 28.47 304 SER A C 1
ATOM 2394 O O . SER A 1 306 ? 4.604 29.217 -41.172 1.00 29.67 304 SER A O 1
ATOM 2397 N N . TYR A 1 307 ? 3.328 28.334 -39.542 1.00 25.65 305 TYR A N 1
ATOM 2398 C CA . TYR A 1 307 ? 3.411 26.969 -40.046 1.00 28.67 305 TYR A CA 1
ATOM 2399 C C . TYR A 1 307 ? 2.567 26.817 -41.309 1.00 32.03 305 TYR A C 1
ATOM 2400 O O . TYR A 1 307 ? 1.370 27.104 -41.302 1.00 28.55 305 TYR A O 1
ATOM 2409 N N . SER A 1 308 ? 3.197 26.368 -42.391 1.00 33.84 306 SER A N 1
ATOM 2410 C CA . SER A 1 308 ? 2.497 26.166 -43.656 1.00 36.11 306 SER A CA 1
ATOM 2411 C C . SER A 1 308 ? 3.295 25.259 -44.583 1.00 37.86 306 SER A C 1
ATOM 2412 O O . SER A 1 308 ? 4.510 25.111 -44.429 1.00 31.37 306 SER A O 1
ATOM 2415 N N . LYS A 1 309 ? 2.605 24.663 -45.552 1.00 42.65 307 LYS A N 1
ATOM 2416 C CA . LYS A 1 309 ? 3.238 23.766 -46.511 1.00 45.69 307 LYS A CA 1
ATOM 2417 C C . LYS A 1 309 ? 4.377 24.451 -47.251 1.00 39.35 307 LYS A C 1
ATOM 2418 O O . LYS A 1 309 ? 5.401 23.832 -47.530 1.00 40.52 307 LYS A O 1
ATOM 2424 N N . GLU A 1 310 ? 4.192 25.724 -47.581 1.00 37.66 308 GLU A N 1
ATOM 2425 C CA . GLU A 1 310 ? 5.202 26.450 -48.338 1.00 40.90 308 GLU A CA 1
ATOM 2426 C C . GLU A 1 310 ? 6.466 26.654 -47.515 1.00 36.73 308 GLU A C 1
ATOM 2427 O O . GLU A 1 310 ? 7.571 26.406 -47.994 1.00 37.56 308 GLU A O 1
ATOM 2433 N N . ASN A 1 311 ? 6.301 27.105 -46.275 1.00 35.91 309 ASN A N 1
ATOM 2434 C CA . ASN A 1 311 ? 7.448 27.357 -45.408 1.00 33.69 309 ASN A CA 1
ATOM 2435 C C . ASN A 1 311 ? 8.217 26.089 -45.056 1.00 30.11 309 ASN A C 1
ATOM 2436 O O . ASN A 1 311 ? 9.435 26.118 -44.919 1.00 36.12 309 ASN A O 1
ATOM 2441 N N . LEU A 1 312 ? 7.507 24.976 -44.928 1.00 28.45 310 LEU A N 1
ATOM 2442 C CA . LEU A 1 312 ? 8.160 23.699 -44.678 1.00 32.72 310 LEU A CA 1
ATOM 2443 C C . LEU A 1 312 ? 8.961 23.264 -45.906 1.00 39.17 310 LEU A C 1
ATOM 2444 O O . LEU A 1 312 ? 10.131 22.889 -45.795 1.00 39.12 310 LEU A O 1
ATOM 2449 N N . GLU A 1 313 ? 8.327 23.328 -47.075 1.00 36.58 311 GLU A N 1
ATOM 2450 C CA . GLU A 1 313 ? 8.984 22.969 -48.327 1.00 40.10 311 GLU A CA 1
ATOM 2451 C C . GLU A 1 313 ? 10.275 23.752 -48.529 1.00 35.51 311 GLU A C 1
ATOM 2452 O O . GLU A 1 313 ? 11.284 23.194 -48.954 1.00 39.57 311 GLU A O 1
ATOM 2458 N N . ASN A 1 314 ? 10.240 25.044 -48.220 1.00 32.25 312 ASN A N 1
ATOM 2459 C CA . ASN A 1 314 ? 11.426 25.889 -48.332 1.00 38.02 312 ASN A CA 1
ATOM 2460 C C . ASN A 1 314 ? 12.596 25.381 -47.493 1.00 39.16 312 ASN A C 1
ATOM 2461 O O . ASN A 1 314 ? 13.743 25.388 -47.940 1.00 37.91 312 ASN A O 1
ATOM 2466 N N . GLY A 1 315 ? 12.304 24.945 -46.272 1.00 35.75 313 GLY A N 1
ATOM 2467 C CA . GLY A 1 315 ? 13.334 24.418 -45.398 1.00 34.18 313 GLY A CA 1
ATOM 2468 C C . GLY A 1 315 ? 13.823 23.065 -45.871 1.00 33.95 313 GLY A C 1
ATOM 2469 O O . GLY A 1 315 ? 14.966 22.687 -45.623 1.00 33.52 313 GLY A O 1
ATOM 2470 N N . ARG A 1 316 ? 12.950 22.336 -46.559 1.00 35.54 314 ARG A N 1
ATOM 2471 C CA . ARG A 1 316 ? 13.292 21.025 -47.100 1.00 38.22 314 ARG A CA 1
ATOM 2472 C C . ARG A 1 316 ? 14.295 21.151 -48.242 1.00 42.34 314 ARG A C 1
ATOM 2473 O O . ARG A 1 316 ? 15.216 20.344 -48.370 1.00 44.76 314 ARG A O 1
ATOM 2481 N N . LEU A 1 317 ? 14.110 22.175 -49.069 1.00 40.49 315 LEU A N 1
ATOM 2482 C CA . LEU A 1 317 ? 15.000 22.424 -50.193 1.00 38.12 315 LEU A CA 1
ATOM 2483 C C . LEU A 1 317 ? 16.311 23.032 -49.717 1.00 36.82 315 LEU A C 1
ATOM 2484 O O . LEU A 1 317 ? 17.366 22.793 -50.306 1.00 37.67 315 LEU A O 1
ATOM 2489 N N . ALA A 1 318 ? 16.239 23.819 -48.649 1.00 35.40 316 ALA A N 1
ATOM 2490 C CA . ALA A 1 318 ? 17.438 24.346 -48.015 1.00 36.82 316 ALA A CA 1
ATOM 2491 C C . ALA A 1 318 ? 18.304 23.187 -47.534 1.00 37.92 316 ALA A C 1
ATOM 2492 O O . ALA A 1 318 ? 19.509 23.159 -47.776 1.00 37.75 316 ALA A O 1
ATOM 2494 N N . LEU A 1 319 ? 17.676 22.232 -46.854 1.00 30.44 317 LEU A N 1
ATOM 2495 C CA . LEU A 1 319 ? 18.374 21.057 -46.341 1.00 32.92 317 LEU A CA 1
ATOM 2496 C C . LEU A 1 319 ? 18.935 20.201 -47.469 1.00 36.72 317 LEU A C 1
ATOM 2497 O O . LEU A 1 319 ? 20.061 19.709 -47.384 1.00 37.96 317 LEU A O 1
ATOM 2502 N N . GLU A 1 320 ? 18.143 20.015 -48.520 1.00 33.96 318 GLU A N 1
ATOM 2503 C CA . GLU A 1 320 ? 18.599 19.272 -49.687 1.00 40.02 318 GLU A CA 1
ATOM 2504 C C . GLU A 1 320 ? 19.934 19.840 -50.144 1.00 36.32 318 GLU A C 1
ATOM 2505 O O . GLU A 1 320 ? 20.886 19.103 -50.388 1.00 36.90 318 GLU A O 1
ATOM 2511 N N . ARG A 1 321 ? 19.992 21.163 -50.233 1.00 37.02 319 ARG A N 1
ATOM 2512 C CA . ARG A 1 321 ? 21.205 21.873 -50.609 1.00 37.67 319 ARG A CA 1
ATOM 2513 C C . ARG A 1 321 ? 22.348 21.535 -49.652 1.00 41.90 319 ARG A C 1
ATOM 2514 O O . ARG A 1 321 ? 23.480 21.302 -50.079 1.00 43.96 319 ARG A O 1
ATOM 2522 N N . PHE A 1 322 ? 22.042 21.503 -48.359 1.00 41.08 320 PHE A N 1
ATOM 2523 C CA . PHE A 1 322 ? 23.021 21.124 -47.344 1.00 43.79 320 PHE A CA 1
ATOM 2524 C C . PHE A 1 322 ? 23.614 19.753 -47.631 1.00 40.55 320 PHE A C 1
ATOM 2525 O O . PHE A 1 322 ? 24.826 19.604 -47.776 1.00 39.63 320 PHE A O 1
ATOM 2533 N N . TYR A 1 323 ? 22.746 18.751 -47.708 1.00 37.10 321 TYR A N 1
ATOM 2534 C CA . TYR A 1 323 ? 23.189 17.370 -47.833 1.00 36.09 321 TYR A CA 1
ATOM 2535 C C . TYR A 1 323 ? 23.875 17.051 -49.159 1.00 33.13 321 TYR A C 1
ATOM 2536 O O . TYR A 1 323 ? 24.715 16.156 -49.221 1.00 31.48 321 TYR A O 1
ATOM 2545 N N . LEU A 1 324 ? 23.531 17.785 -50.212 1.00 30.44 322 LEU A N 1
ATOM 2546 C CA . LEU A 1 324 ? 24.227 17.627 -51.484 1.00 37.18 322 LEU A CA 1
ATOM 2547 C C . LEU A 1 324 ? 25.705 17.979 -51.330 1.00 39.28 322 LEU A C 1
ATOM 2548 O O . LEU A 1 324 ? 26.578 17.263 -51.821 1.00 40.12 322 LEU A O 1
ATOM 2553 N N . ALA A 1 325 ? 25.979 19.076 -50.630 1.00 36.98 323 ALA A N 1
ATOM 2554 C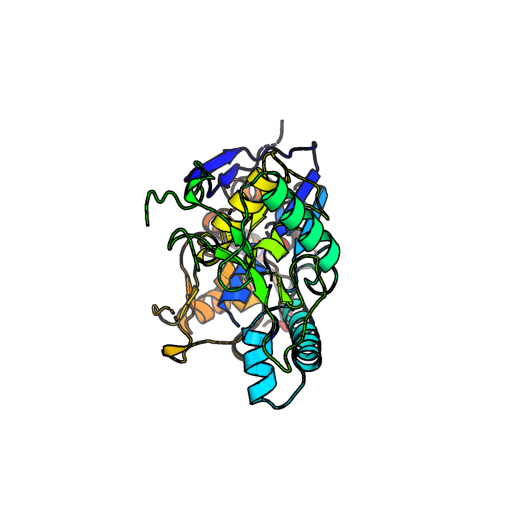 CA . ALA A 1 325 ? 27.351 19.516 -50.397 1.00 39.58 323 ALA A CA 1
ATOM 2555 C C . ALA A 1 325 ? 28.141 18.516 -49.553 1.00 41.75 323 ALA A C 1
ATOM 2556 O O . ALA A 1 325 ? 29.359 18.400 -49.692 1.00 45.31 323 ALA A O 1
ATOM 2558 N N . LEU A 1 326 ? 27.444 17.801 -48.675 1.00 38.36 324 LEU A N 1
ATOM 2559 C CA . LEU A 1 326 ? 28.083 16.816 -47.806 1.00 38.28 324 LEU A CA 1
ATOM 2560 C C . LEU A 1 326 ? 28.182 15.438 -48.464 1.00 37.76 324 LEU A C 1
ATOM 2561 O O . LEU A 1 326 ? 29.024 14.624 -48.091 1.00 37.98 324 LEU A O 1
ATOM 2566 N N . ARG A 1 327 ? 27.317 15.191 -49.441 1.00 43.64 325 ARG A N 1
ATOM 2567 C CA . ARG A 1 327 ? 27.128 13.853 -50.004 1.00 55.16 325 ARG A CA 1
ATOM 2568 C C . ARG A 1 327 ? 28.350 12.933 -49.960 1.00 59.65 325 ARG A C 1
ATOM 2569 O O . ARG A 1 327 ? 28.465 12.083 -49.077 1.00 66.78 325 ARG A O 1
ATOM 2577 N N . GLY A 1 328 ? 29.260 13.103 -50.912 1.00 51.27 326 GLY A N 1
ATOM 2578 C CA . GLY A 1 328 ? 30.320 12.129 -51.110 1.00 53.30 326 GLY A CA 1
ATOM 2579 C C . GLY A 1 328 ? 31.583 12.299 -50.287 1.00 52.31 326 GLY A C 1
ATOM 2580 O O . GLY A 1 328 ? 32.504 11.495 -50.398 1.00 54.35 326 GLY A O 1
ATOM 2581 N N . LEU A 1 329 ? 31.630 13.333 -49.455 1.00 49.42 327 LEU A N 1
ATOM 2582 C CA . LEU A 1 329 ? 32.857 13.674 -48.735 1.00 51.48 327 LEU A CA 1
ATOM 2583 C C . LEU A 1 329 ? 33.284 12.645 -47.686 1.00 57.25 327 LEU A C 1
ATOM 2584 O O . LEU A 1 329 ? 32.444 11.980 -47.078 1.00 52.75 327 LEU A O 1
ATOM 2589 N N . PRO A 1 330 ? 34.606 12.515 -47.479 1.00 63.76 328 PRO A N 1
ATOM 2590 C CA . PRO A 1 330 ? 35.185 11.718 -46.392 1.00 64.94 328 PRO A CA 1
ATOM 2591 C C . PRO A 1 330 ? 34.788 12.301 -45.041 1.00 65.33 328 PRO A C 1
ATOM 2592 O O . PRO A 1 330 ? 34.530 13.500 -44.952 1.00 66.37 328 PRO A O 1
ATOM 2596 N N . VAL A 1 331 ? 34.745 11.467 -44.008 1.00 64.88 329 VAL A N 1
ATOM 2597 C CA . VAL A 1 331 ? 34.328 11.919 -42.683 1.00 59.91 329 VAL A CA 1
ATOM 2598 C C . VAL A 1 331 ? 35.451 11.776 -41.657 1.00 61.43 329 VAL A C 1
ATOM 2599 O O . VAL A 1 331 ? 36.228 12.708 -41.439 1.00 60.14 329 VAL A O 1
ATOM 2603 N N . SER A 1 338 ? 38.440 26.669 -37.203 1.00 57.63 336 SER A N 1
ATOM 2604 C CA . SER A 1 338 ? 38.292 27.689 -38.234 1.00 53.95 336 SER A CA 1
ATOM 2605 C C . SER A 1 338 ? 37.590 28.933 -37.700 1.00 47.62 336 SER A C 1
ATOM 2606 O O . SER A 1 338 ? 36.948 28.895 -36.651 1.00 46.10 336 SER A O 1
ATOM 2609 N N . SER A 1 339 ? 37.716 30.035 -38.431 1.00 45.85 337 SER A N 1
ATOM 2610 C CA . SER A 1 339 ? 37.110 31.297 -38.027 1.00 49.05 337 SER A CA 1
ATOM 2611 C C . SER A 1 339 ? 35.582 31.261 -38.118 1.00 51.72 337 SER A C 1
ATOM 2612 O O . SER A 1 339 ? 34.903 32.135 -37.578 1.00 51.65 337 SER A O 1
ATOM 2615 N N . TYR A 1 340 ? 35.045 30.256 -38.804 1.00 47.92 338 TYR A N 1
ATOM 2616 C CA . TYR A 1 340 ? 33.598 30.095 -38.891 1.00 44.60 338 TYR A CA 1
ATOM 2617 C C . TYR A 1 340 ? 32.989 29.855 -37.514 1.00 38.52 338 TYR A C 1
ATOM 2618 O O . TYR A 1 340 ? 31.931 30.394 -37.194 1.00 29.38 338 TYR A O 1
ATOM 2627 N N . THR A 1 341 ? 33.662 29.043 -36.706 1.00 40.72 339 THR A N 1
ATOM 2628 C CA . THR A 1 341 ? 33.237 28.809 -35.331 1.00 37.36 339 THR A CA 1
ATOM 2629 C C . THR A 1 341 ? 33.107 30.135 -34.590 1.00 38.20 339 THR A C 1
ATOM 2630 O O . THR A 1 341 ? 32.077 30.418 -33.981 1.00 40.68 339 THR A O 1
ATOM 2634 N N . ASP A 1 342 ? 34.156 30.948 -34.659 1.00 40.69 340 ASP A N 1
ATOM 2635 C CA . ASP A 1 342 ? 34.172 32.248 -33.997 1.00 47.46 340 ASP A CA 1
ATOM 2636 C C . ASP A 1 342 ? 33.016 33.145 -34.436 1.00 47.04 340 ASP A C 1
ATOM 2637 O O . ASP A 1 342 ? 32.370 33.788 -33.608 1.00 47.56 340 ASP A O 1
ATOM 2642 N N . ARG A 1 343 ? 32.763 33.188 -35.740 1.00 44.13 341 ARG A N 1
ATOM 2643 C CA . ARG A 1 343 ? 31.689 34.012 -36.279 1.00 40.19 341 ARG A CA 1
ATOM 2644 C C . ARG A 1 343 ? 30.328 33.434 -35.912 1.00 34.56 341 ARG A C 1
ATOM 2645 O O . ARG A 1 343 ? 29.338 34.161 -35.829 1.00 33.46 341 ARG A O 1
ATOM 2653 N N . PHE A 1 344 ? 30.286 32.123 -35.696 1.00 31.13 342 PHE A N 1
ATOM 2654 C CA . PHE A 1 344 ? 29.065 31.458 -35.260 1.00 32.45 342 PHE A CA 1
ATOM 2655 C C . PHE A 1 344 ? 28.708 31.901 -33.837 1.00 30.85 342 PHE A C 1
ATOM 2656 O O . PHE A 1 344 ? 27.551 32.208 -33.545 1.00 25.56 342 PHE A O 1
ATOM 2664 N N . TYR A 1 345 ? 29.714 31.937 -32.965 1.00 23.69 343 TYR A N 1
ATOM 2665 C CA . TYR A 1 345 ? 29.532 32.407 -31.596 1.00 35.22 343 TYR A CA 1
ATOM 2666 C C . TYR A 1 345 ? 29.006 33.834 -31.602 1.00 35.53 343 TYR A C 1
ATOM 2667 O O . TYR A 1 345 ? 28.108 34.179 -30.837 1.00 34.08 343 TYR A O 1
ATOM 2676 N N . GLU A 1 346 ? 29.578 34.658 -32.474 1.00 36.35 344 GLU A N 1
ATOM 2677 C CA . GLU A 1 346 ? 29.227 36.071 -32.557 1.00 37.85 344 GLU A CA 1
ATOM 2678 C C . GLU A 1 346 ? 27.769 36.269 -32.970 1.00 37.50 344 GLU A C 1
ATOM 2679 O O . GLU A 1 346 ? 27.145 37.274 -32.625 1.00 41.86 344 GLU A O 1
ATOM 2685 N N . ALA A 1 347 ? 27.231 35.303 -33.706 1.00 32.43 345 ALA A N 1
ATOM 2686 C CA . ALA A 1 347 ? 25.834 35.345 -34.116 1.00 30.72 345 ALA A CA 1
ATOM 2687 C C . ALA A 1 347 ? 24.935 34.869 -32.978 1.00 29.61 345 ALA A C 1
ATOM 2688 O O . ALA A 1 347 ? 23.925 35.493 -32.661 1.00 27.35 345 ALA A O 1
ATOM 2698 N N . ASP A 1 349 ? 25.758 34.713 -29.833 1.00 31.83 347 ASP A N 1
ATOM 2699 C CA . ASP A 1 349 ? 25.961 35.572 -28.670 1.00 34.65 347 ASP A CA 1
ATOM 2700 C C . ASP A 1 349 ? 25.045 36.786 -28.702 1.00 34.37 347 ASP A C 1
ATOM 2701 O O . ASP A 1 349 ? 24.770 37.387 -27.667 1.00 31.55 347 ASP A O 1
ATOM 2706 N N . ASP A 1 350 ? 24.580 37.146 -29.893 1.00 36.85 348 ASP A N 1
ATOM 2707 C CA . ASP A 1 350 ? 23.631 38.244 -30.039 1.00 35.91 348 ASP A CA 1
ATOM 2708 C C . ASP A 1 350 ? 22.200 37.725 -29.909 1.00 30.28 348 ASP A C 1
ATOM 2709 O O . ASP A 1 350 ? 21.445 37.707 -30.878 1.00 29.83 348 ASP A O 1
ATOM 2714 N N . ASP A 1 351 ? 21.843 37.292 -28.705 1.00 31.14 349 ASP A N 1
ATOM 2715 C CA . ASP A 1 351 ? 20.497 36.797 -28.418 1.00 29.32 349 ASP A CA 1
ATOM 2716 C C . ASP A 1 351 ? 20.055 35.673 -29.357 1.00 26.21 349 ASP A C 1
ATOM 2717 O O . ASP A 1 351 ? 18.930 35.677 -29.854 1.00 23.99 349 ASP A O 1
ATOM 2722 N N . PHE A 1 352 ? 20.943 34.712 -29.589 1.00 29.14 350 PHE A N 1
ATOM 2723 C CA . PHE A 1 352 ? 20.632 33.559 -30.427 1.00 24.97 350 PHE A CA 1
ATOM 2724 C C . PHE A 1 352 ? 20.095 33.994 -31.788 1.00 25.09 350 PHE A C 1
ATOM 2725 O O . PHE A 1 352 ? 19.015 33.580 -32.204 1.00 25.43 350 PHE A O 1
ATOM 2733 N N . ASN A 1 353 ? 20.862 34.834 -32.472 1.00 28.52 351 ASN A N 1
ATOM 2734 C CA . ASN A 1 353 ? 20.471 35.365 -33.770 1.00 30.11 351 ASN A CA 1
ATOM 2735 C C . ASN A 1 353 ? 20.597 34.309 -34.863 1.00 28.90 351 ASN A C 1
ATOM 2736 O O . ASN A 1 353 ? 21.543 34.332 -35.653 1.00 25.74 351 ASN A O 1
ATOM 2741 N N . THR A 1 354 ? 19.643 33.383 -34.909 1.00 26.33 352 THR A N 1
ATOM 2742 C CA . THR A 1 354 ? 19.709 32.276 -35.857 1.00 29.43 352 THR A CA 1
ATOM 2743 C C . THR A 1 354 ? 19.688 32.705 -37.329 1.00 32.43 352 THR A C 1
ATOM 2744 O O . THR A 1 354 ? 20.329 32.066 -38.155 1.00 32.79 352 THR A O 1
ATOM 2748 N N . PRO A 1 355 ? 18.945 33.776 -37.663 1.00 33.73 353 PRO A N 1
ATOM 2749 C CA . PRO A 1 355 ? 19.026 34.290 -39.033 1.00 36.25 353 PRO A CA 1
ATOM 2750 C C . PRO A 1 355 ? 20.463 34.559 -39.482 1.00 36.05 353 PRO A C 1
ATOM 2751 O O . PRO A 1 355 ? 20.823 34.162 -40.585 1.00 37.60 353 PRO A O 1
ATOM 2755 N N . ILE A 1 356 ? 21.264 35.219 -38.650 1.00 32.60 354 ILE A N 1
ATOM 2756 C CA . ILE A 1 356 ? 22.665 35.470 -38.987 1.00 34.11 354 ILE A CA 1
ATOM 2757 C C . ILE A 1 356 ? 23.470 34.171 -38.961 1.00 32.90 354 ILE A C 1
ATOM 2758 O O . ILE A 1 356 ? 24.393 33.985 -39.745 1.00 32.94 354 ILE A O 1
ATOM 2763 N N . ALA A 1 357 ? 23.105 33.272 -38.054 1.00 34.10 355 ALA A N 1
ATOM 2764 C CA . ALA A 1 357 ? 23.809 32.001 -37.911 1.00 32.05 355 ALA A CA 1
ATOM 2765 C C . ALA A 1 357 ? 23.537 31.057 -39.082 1.00 28.67 355 ALA A C 1
ATOM 2766 O O . ALA A 1 357 ? 24.441 30.385 -39.563 1.00 31.01 355 ALA A O 1
ATOM 2768 N N . PHE A 1 358 ? 22.283 30.993 -39.515 1.00 23.68 356 PHE A N 1
ATOM 2769 C CA . PHE A 1 358 ? 21.906 30.157 -40.651 1.00 31.47 356 PHE A CA 1
ATOM 2770 C C . PHE A 1 358 ? 22.561 30.650 -41.937 1.00 33.27 356 PHE A C 1
ATOM 2771 O O . PHE A 1 358 ? 23.091 29.859 -42.717 1.00 40.61 356 PHE A O 1
ATOM 2779 N N . ALA A 1 359 ? 22.522 31.961 -42.152 1.00 31.61 357 ALA A N 1
ATOM 2780 C CA . ALA A 1 359 ? 23.176 32.569 -43.308 1.00 31.25 357 ALA A CA 1
ATOM 2781 C C . ALA A 1 359 ? 24.675 32.280 -43.291 1.00 33.15 357 ALA A C 1
ATOM 2782 O O . ALA A 1 359 ? 25.320 32.245 -44.336 1.00 33.41 357 ALA A O 1
ATOM 2784 N N . LEU A 1 360 ? 25.223 32.077 -42.096 1.00 34.16 358 LEU A N 1
ATOM 2785 C CA . LEU A 1 360 ? 26.638 31.751 -41.957 1.00 34.65 358 LEU A CA 1
ATOM 2786 C C . LEU A 1 360 ? 26.893 30.305 -42.370 1.00 34.88 358 LEU A C 1
ATOM 2787 O O . LEU A 1 360 ? 27.929 29.994 -42.959 1.00 33.88 358 LEU A O 1
ATOM 2792 N N . LEU A 1 361 ? 25.943 29.426 -42.065 1.00 33.13 359 LEU A N 1
ATOM 2793 C CA . LEU A 1 361 ? 26.055 28.024 -42.448 1.00 32.01 359 LEU A CA 1
ATOM 2794 C C . LEU A 1 361 ? 25.954 27.875 -43.963 1.00 37.00 359 LEU A C 1
ATOM 2795 O O . LEU A 1 361 ? 26.573 26.991 -44.556 1.00 37.39 359 LEU A O 1
ATOM 2800 N N . PHE A 1 362 ? 25.163 28.744 -44.584 1.00 38.28 360 PHE A N 1
ATOM 2801 C CA . PHE A 1 362 ? 25.020 28.729 -46.032 1.00 40.63 360 PHE A CA 1
ATOM 2802 C C . PHE A 1 362 ? 26.272 29.279 -46.705 1.00 40.60 360 PHE A C 1
ATOM 2803 O O . PHE A 1 362 ? 26.657 28.820 -47.778 1.00 39.03 360 PHE A O 1
ATOM 2811 N N . GLU A 1 363 ? 26.912 30.254 -46.065 1.00 41.89 361 GLU A N 1
ATOM 2812 C CA . GLU A 1 363 ? 28.201 30.742 -46.538 1.00 43.29 361 GLU A CA 1
ATOM 2813 C C . GLU A 1 363 ? 29.203 29.595 -46.545 1.00 43.21 361 GLU A C 1
ATOM 2814 O O . GLU A 1 363 ? 30.014 29.468 -47.465 1.00 43.61 361 GLU A O 1
ATOM 2828 N N . VAL A 1 365 ? 28.424 26.433 -46.873 1.00 35.80 363 VAL A N 1
ATOM 2829 C CA . VAL A 1 365 ? 28.033 25.537 -47.959 1.00 35.55 363 VAL A CA 1
ATOM 2830 C C . VAL A 1 365 ? 28.587 26.028 -49.293 1.00 35.45 363 VAL A C 1
ATOM 2831 O O . VAL A 1 365 ? 29.088 25.235 -50.090 1.00 38.94 363 VAL A O 1
ATOM 2835 N N . ARG A 1 366 ? 28.499 27.335 -49.532 1.00 31.84 364 ARG A N 1
ATOM 2836 C CA . ARG A 1 366 ? 29.037 27.913 -50.760 1.00 32.42 364 ARG A CA 1
ATOM 2837 C C . ARG A 1 366 ? 30.523 27.606 -50.898 1.00 37.92 364 ARG A C 1
ATOM 2838 O O . ARG A 1 366 ? 30.979 27.208 -51.968 1.00 40.83 364 ARG A O 1
ATOM 2846 N N . GLU A 1 367 ? 31.278 27.776 -49.815 1.00 42.96 365 GLU A N 1
ATOM 2847 C CA . GLU A 1 367 ? 32.711 27.508 -49.866 1.00 44.36 365 GLU A CA 1
ATOM 2848 C C . GLU A 1 367 ? 32.994 26.016 -50.008 1.00 41.19 365 GLU A C 1
ATOM 2849 O O . GLU A 1 367 ? 33.922 25.621 -50.714 1.00 42.63 365 GLU A O 1
ATOM 2855 N N . ILE A 1 368 ? 32.191 25.188 -49.347 1.00 38.04 366 ILE A N 1
ATOM 2856 C CA . ILE A 1 368 ? 32.302 23.741 -49.514 1.00 37.66 366 ILE A CA 1
ATOM 2857 C C . ILE A 1 368 ? 32.159 23.348 -50.986 1.00 37.83 366 ILE A C 1
ATOM 2858 O O . ILE A 1 368 ? 32.992 22.617 -51.525 1.00 38.41 366 ILE A O 1
ATOM 2863 N N . ASN A 1 369 ? 31.101 23.834 -51.630 1.00 35.44 367 ASN A N 1
ATOM 2864 C CA . ASN A 1 369 ? 30.886 23.569 -53.049 1.00 38.48 367 ASN A CA 1
ATOM 2865 C C . ASN A 1 369 ? 32.036 24.080 -53.910 1.00 41.41 367 ASN A C 1
ATOM 2866 O O . ASN A 1 369 ? 32.368 23.482 -54.933 1.00 40.80 367 ASN A O 1
ATOM 2871 N N . ARG A 1 370 ? 32.641 25.187 -53.489 1.00 42.63 368 ARG A N 1
ATOM 2872 C CA . ARG A 1 370 ? 33.785 25.747 -54.197 1.00 44.79 368 ARG A CA 1
ATOM 2873 C C . ARG A 1 370 ? 34.948 24.761 -54.170 1.00 47.07 368 ARG A C 1
ATOM 2874 O O . ARG A 1 370 ? 35.511 24.423 -55.210 1.00 49.24 368 ARG A O 1
ATOM 2882 N N . PHE A 1 371 ? 35.297 24.300 -52.973 1.00 49.13 369 PHE A N 1
ATOM 2883 C CA . PHE A 1 371 ? 36.378 23.332 -52.802 1.00 46.74 369 PHE A CA 1
ATOM 2884 C C . PHE A 1 371 ? 36.121 22.051 -53.591 1.00 43.30 369 PHE A C 1
ATOM 2885 O O . PHE A 1 371 ? 37.041 21.486 -54.185 1.00 42.34 369 PHE A O 1
ATOM 2893 N N . ARG A 1 372 ? 34.872 21.595 -53.594 1.00 40.74 370 ARG A N 1
ATOM 2894 C CA . ARG A 1 372 ? 34.513 20.366 -54.293 1.00 42.95 370 ARG A CA 1
ATOM 2895 C C . ARG A 1 372 ? 34.672 20.509 -55.804 1.00 42.58 370 ARG A C 1
ATOM 2896 O O . ARG A 1 372 ? 35.300 19.669 -56.448 1.00 47.53 370 ARG A O 1
ATOM 2904 N N . ASP A 1 373 ? 34.108 21.576 -56.363 1.00 38.17 371 ASP A N 1
ATOM 2905 C CA . ASP A 1 373 ? 34.180 21.807 -57.804 1.00 41.37 371 ASP A CA 1
ATOM 2906 C C . ASP A 1 373 ? 35.623 22.002 -58.261 1.00 45.58 371 ASP A C 1
ATOM 2907 O O . ASP A 1 373 ? 35.988 21.630 -59.376 1.00 45.23 371 ASP A O 1
ATOM 2912 N N . ASN A 1 374 ? 36.440 22.589 -57.394 1.00 48.17 372 ASN A N 1
ATOM 2913 C CA . ASN A 1 374 ? 37.844 22.808 -57.709 1.00 52.51 372 ASN A CA 1
ATOM 2914 C C . ASN A 1 374 ? 38.690 21.608 -57.295 1.00 50.21 372 ASN A C 1
ATOM 2915 O O . ASN A 1 374 ? 39.915 21.681 -57.248 1.00 49.41 372 ASN A O 1
ATOM 2920 N N . ASN A 1 375 ? 38.015 20.503 -56.992 1.00 52.59 373 ASN A N 1
ATOM 2921 C CA . ASN A 1 375 ? 38.676 19.243 -56.655 1.00 61.09 373 ASN A CA 1
ATOM 2922 C C . ASN A 1 375 ? 39.622 19.311 -55.454 1.00 63.64 373 ASN A C 1
ATOM 2923 O O . ASN A 1 375 ? 40.537 18.497 -55.326 1.00 65.42 373 ASN A O 1
ATOM 2928 N N . GLN A 1 376 ? 39.392 20.284 -54.577 1.00 64.31 374 GLN A N 1
ATOM 2929 C CA . GLN A 1 376 ? 40.106 20.365 -53.309 1.00 62.80 374 GLN A CA 1
ATOM 2930 C C . GLN A 1 376 ? 39.281 19.645 -52.251 1.00 62.05 374 GLN A C 1
ATOM 2931 O O . GLN A 1 376 ? 38.581 20.273 -51.456 1.00 61.49 374 GLN A O 1
ATOM 2937 N N . ILE A 1 377 ? 39.369 18.320 -52.249 1.00 61.48 375 ILE A N 1
ATOM 2938 C CA . ILE A 1 377 ? 38.476 17.489 -51.450 1.00 61.93 375 ILE A CA 1
ATOM 2939 C C . ILE A 1 377 ? 38.819 17.462 -49.957 1.00 58.71 375 ILE A C 1
ATOM 2940 O O . ILE A 1 377 ? 37.926 17.378 -49.116 1.00 51.09 375 ILE A O 1
ATOM 2945 N N . GLU A 1 378 ? 40.106 17.541 -49.635 1.00 61.32 376 GLU A N 1
ATOM 2946 C CA . GLU A 1 378 ? 40.542 17.625 -48.244 1.00 62.21 376 GLU A CA 1
ATOM 2947 C C . GLU A 1 378 ? 39.914 18.827 -47.550 1.00 55.10 376 GLU A C 1
ATOM 2948 O O . GLU A 1 378 ? 39.320 18.703 -46.475 1.00 48.87 376 GLU A O 1
ATOM 2954 N N . LYS A 1 379 ? 40.054 19.993 -48.171 1.00 51.71 377 LYS A N 1
ATOM 2955 C CA . LYS A 1 379 ? 39.546 21.230 -47.592 1.00 52.30 377 LYS A CA 1
ATOM 2956 C C . LYS A 1 379 ? 38.026 21.214 -47.476 1.00 44.79 377 LYS A C 1
ATOM 2957 O O . LYS A 1 379 ? 37.465 21.754 -46.525 1.00 40.51 377 LYS A O 1
ATOM 2963 N N . ALA A 1 380 ? 37.367 20.588 -48.447 1.00 42.39 378 ALA A N 1
ATOM 2964 C CA . ALA A 1 380 ? 35.919 20.445 -48.415 1.00 38.91 378 ALA A CA 1
ATOM 2965 C C . ALA A 1 380 ? 35.498 19.582 -47.231 1.00 41.54 378 ALA A C 1
ATOM 2966 O O . ALA A 1 380 ? 34.564 19.917 -46.502 1.00 42.39 378 ALA A O 1
ATOM 2968 N N . ALA A 1 381 ? 36.202 18.474 -47.039 1.00 41.99 379 ALA A N 1
ATOM 2969 C CA . ALA A 1 381 ? 35.884 17.538 -45.967 1.00 41.65 379 ALA A CA 1
ATOM 2970 C C . ALA A 1 381 ? 36.064 18.161 -44.584 1.00 42.97 379 ALA A C 1
ATOM 2971 O O . ALA A 1 381 ? 35.225 17.976 -43.702 1.00 42.88 379 ALA A O 1
ATOM 2973 N N . VAL A 1 382 ? 37.163 18.887 -44.397 1.00 42.91 380 VAL A N 1
ATOM 2974 C CA . VAL A 1 382 ? 37.429 19.548 -43.125 1.00 42.72 380 VAL A CA 1
ATOM 2975 C C . VAL A 1 382 ? 36.377 20.614 -42.833 1.00 41.53 380 VAL A C 1
ATOM 2976 O O . VAL A 1 382 ? 35.921 20.757 -41.700 1.00 36.75 380 VAL A O 1
ATOM 2980 N N . LEU A 1 383 ? 35.992 21.358 -43.863 1.00 41.73 381 LEU A N 1
ATOM 2981 C CA . LEU A 1 383 ? 34.984 22.398 -43.706 1.00 44.76 381 LEU A CA 1
ATOM 2982 C C . LEU A 1 383 ? 33.622 21.788 -43.384 1.00 44.83 381 LEU A C 1
ATOM 2983 O O . LEU A 1 383 ? 32.835 22.361 -42.631 1.00 44.98 381 LEU A O 1
ATOM 2988 N N . ALA A 1 384 ? 33.354 20.619 -43.955 1.00 44.90 382 ALA A N 1
ATOM 2989 C CA . ALA A 1 384 ? 32.101 19.915 -43.711 1.00 42.38 382 ALA A CA 1
ATOM 2990 C C . ALA A 1 384 ? 32.015 19.447 -42.261 1.00 43.79 382 ALA A C 1
ATOM 2991 O O . ALA A 1 384 ? 30.953 19.512 -41.639 1.00 39.97 382 ALA A O 1
ATOM 2993 N N . ALA A 1 385 ? 33.137 18.973 -41.731 1.00 43.31 383 ALA A N 1
ATOM 2994 C CA . ALA A 1 385 ? 33.196 18.525 -40.347 1.00 43.37 383 ALA A CA 1
ATOM 2995 C C . ALA A 1 385 ? 32.765 19.642 -39.403 1.00 44.49 383 ALA A C 1
ATOM 2996 O O . ALA A 1 385 ? 31.967 19.423 -38.494 1.00 42.87 383 ALA A O 1
ATOM 2998 N N . GLU A 1 386 ? 33.296 20.840 -39.628 1.00 46.04 384 GLU A N 1
ATOM 2999 C CA . GLU A 1 386 ? 32.961 21.988 -38.797 1.00 44.35 384 GLU A CA 1
ATOM 3000 C C . GLU A 1 386 ? 31.496 22.378 -38.965 1.00 40.31 384 GLU A C 1
ATOM 3001 O O . GLU A 1 386 ? 30.808 22.676 -37.991 1.00 35.42 384 GLU A O 1
ATOM 3007 N N . LEU A 1 387 ? 31.024 22.367 -40.207 1.00 39.92 385 LEU A N 1
ATOM 3008 C CA . LEU A 1 387 ? 29.638 22.718 -40.500 1.00 38.07 385 LEU A CA 1
ATOM 3009 C C . LEU A 1 387 ? 28.663 21.780 -39.795 1.00 37.54 385 LEU A C 1
ATOM 3010 O O . LEU A 1 387 ? 27.648 22.216 -39.254 1.00 33.88 385 LEU A O 1
ATOM 3015 N N . LYS A 1 388 ? 28.975 20.490 -39.812 1.00 40.62 386 LYS A N 1
ATOM 3016 C CA . LYS A 1 388 ? 28.129 19.489 -39.179 1.00 44.31 386 LYS A CA 1
ATOM 3017 C C . LYS A 1 388 ? 28.119 19.657 -37.660 1.00 43.50 386 LYS A C 1
ATOM 3018 O O . LYS A 1 388 ? 27.118 19.376 -36.998 1.00 41.73 386 LYS A O 1
ATOM 3024 N N . CYS A 1 389 ? 29.235 20.131 -37.116 1.00 40.87 387 CYS A N 1
ATOM 3025 C CA . CYS A 1 389 ? 29.349 20.358 -35.680 1.00 40.58 387 CYS A CA 1
ATOM 3026 C C . CYS A 1 389 ? 28.461 21.516 -35.235 1.00 35.83 387 CYS A C 1
ATOM 3027 O O . CYS A 1 389 ? 27.737 21.410 -34.246 1.00 37.22 387 CYS A O 1
ATOM 3030 N N . LEU A 1 390 ? 28.512 22.618 -35.977 1.00 31.70 388 LEU A N 1
ATOM 3031 C CA . LEU A 1 390 ? 27.725 23.798 -35.649 1.00 31.32 388 LEU A CA 1
ATOM 3032 C C . LEU A 1 390 ? 26.240 23.542 -35.872 1.00 32.13 388 LEU A C 1
ATOM 3033 O O . LEU A 1 390 ? 25.392 24.030 -35.120 1.00 28.01 388 LEU A O 1
ATOM 3038 N N . GLY A 1 391 ? 25.930 22.770 -36.910 1.00 31.63 389 GLY A N 1
ATOM 3039 C CA . GLY A 1 391 ? 24.555 22.436 -37.231 1.00 29.72 389 GLY A CA 1
ATOM 3040 C C . GLY A 1 391 ? 23.906 21.559 -36.176 1.00 31.90 389 GLY A C 1
ATOM 3041 O O . GLY A 1 391 ? 22.683 21.548 -36.027 1.00 29.98 389 GLY A O 1
ATOM 3042 N N . ASN A 1 392 ? 24.733 20.821 -35.443 1.00 35.49 390 ASN A N 1
ATOM 3043 C CA . ASN A 1 392 ? 24.255 19.929 -34.394 1.00 38.27 390 ASN A CA 1
ATOM 3044 C C . ASN A 1 392 ? 23.474 20.682 -33.319 1.00 38.03 390 ASN A C 1
ATOM 3045 O O . ASN A 1 392 ? 22.561 20.137 -32.694 1.00 37.73 390 ASN A O 1
ATOM 3050 N N . ILE A 1 393 ? 23.842 21.939 -33.109 1.00 33.30 391 ILE A N 1
ATOM 3051 C CA . ILE A 1 393 ? 23.178 22.780 -32.123 1.00 33.26 391 ILE A CA 1
ATOM 3052 C C . ILE A 1 393 ? 21.714 23.024 -32.490 1.00 33.66 391 ILE A C 1
ATOM 3053 O O . ILE A 1 393 ? 20.876 23.273 -31.619 1.00 29.16 391 ILE A O 1
ATOM 3058 N N . PHE A 1 394 ? 21.413 22.939 -33.783 1.00 28.09 392 PHE A N 1
ATOM 3059 C CA . PHE A 1 394 ? 20.052 23.110 -34.267 1.00 27.15 392 PHE A CA 1
ATOM 3060 C C . PHE A 1 394 ? 19.416 21.750 -34.522 1.00 25.49 392 PHE A C 1
ATOM 3061 O O . PHE A 1 394 ? 18.281 21.661 -34.985 1.00 27.80 392 PHE A O 1
ATOM 3069 N N . GLY A 1 395 ? 20.158 20.691 -34.218 1.00 29.45 393 GLY A N 1
ATOM 3070 C CA . GLY A 1 395 ? 19.711 19.340 -34.506 1.00 32.75 393 GLY A CA 1
ATOM 3071 C C . GLY A 1 395 ? 19.601 19.066 -35.997 1.00 40.27 393 GLY A C 1
ATOM 3072 O O . GLY A 1 395 ? 18.716 18.331 -36.437 1.00 42.75 393 GLY A O 1
ATOM 3073 N N . LEU A 1 396 ? 20.505 19.657 -36.774 1.00 39.32 394 LEU A N 1
ATOM 3074 C CA . LEU A 1 396 ? 20.502 19.498 -38.224 1.00 36.48 394 LEU A CA 1
ATOM 3075 C C . LEU A 1 396 ? 21.803 18.875 -38.724 1.00 38.03 394 LEU A C 1
ATOM 3076 O O . LEU A 1 396 ? 22.810 18.856 -38.014 1.00 36.06 394 LEU A O 1
ATOM 3081 N N . LEU A 1 397 ? 21.767 18.366 -39.953 1.00 38.44 395 LEU A N 1
ATOM 3082 C CA . LEU A 1 397 ? 22.959 17.862 -40.633 1.00 37.18 395 LEU A CA 1
ATOM 3083 C C . LEU A 1 397 ? 23.574 16.647 -39.948 1.00 37.41 395 LEU A C 1
ATOM 3084 O O . LEU A 1 397 ? 24.793 16.486 -39.943 1.00 39.21 395 LEU A O 1
ATOM 3089 N N . GLN A 1 398 ? 22.733 15.788 -39.384 1.00 38.49 396 GLN A N 1
ATOM 3090 C CA . GLN A 1 398 ? 23.222 14.618 -38.663 1.00 43.27 396 GLN A CA 1
ATOM 3091 C C . GLN A 1 398 ? 22.953 13.317 -39.419 1.00 42.62 396 GLN A C 1
ATOM 3092 O O . GLN A 1 398 ? 23.501 12.268 -39.083 1.00 45.17 396 GLN A O 1
ATOM 3098 N N . TYR A 1 399 ? 22.111 13.390 -40.442 1.00 41.22 397 TYR A N 1
ATOM 3099 C CA . TYR A 1 399 ? 21.863 12.237 -41.299 1.00 43.85 397 TYR A CA 1
ATOM 3100 C C . TYR A 1 399 ? 23.103 11.883 -42.106 1.00 42.12 397 TYR A C 1
ATOM 3101 O O . TYR A 1 399 ? 23.998 12.711 -42.291 1.00 38.81 397 TYR A O 1
ATOM 3110 N N . SER A 1 400 ? 23.159 10.645 -42.583 1.00 44.71 398 SER A N 1
ATOM 3111 C CA . SER A 1 400 ? 24.088 10.318 -43.649 1.00 50.80 398 SER A CA 1
ATOM 3112 C C . SER A 1 400 ? 23.480 10.933 -44.898 1.00 43.09 398 SER A C 1
ATOM 3113 O O . SER A 1 400 ? 22.309 10.701 -45.194 1.00 40.38 398 SER A O 1
ATOM 3116 N N . PRO A 1 401 ? 24.262 11.744 -45.620 1.00 40.92 399 PRO A N 1
ATOM 3117 C CA . PRO A 1 401 ? 23.740 12.464 -46.787 1.00 39.57 399 PRO A CA 1
ATOM 3118 C C . PRO A 1 401 ? 23.000 11.554 -47.768 1.00 43.46 399 PRO A C 1
ATOM 3119 O O . PRO A 1 401 ? 21.996 11.964 -48.347 1.00 38.80 399 PRO A O 1
ATOM 3123 N N . GLU A 1 402 ? 23.487 10.331 -47.942 1.00 52.26 400 GLU A N 1
ATOM 3124 C CA . GLU A 1 402 ? 22.882 9.400 -48.888 1.00 63.02 400 GLU A CA 1
ATOM 3125 C C . GLU A 1 402 ? 21.488 8.972 -48.439 1.00 63.64 400 GLU A C 1
ATOM 3126 O O . GLU A 1 402 ? 20.564 8.881 -49.248 1.00 62.08 400 GLU A O 1
ATOM 3132 N N . GLN A 1 403 ? 21.343 8.717 -47.144 1.00 65.59 401 GLN A N 1
ATOM 3133 C CA . GLN A 1 403 ? 20.054 8.345 -46.572 1.00 66.79 401 GLN A CA 1
ATOM 3134 C C . GLN A 1 403 ? 19.007 9.417 -46.855 1.00 61.83 401 GLN A C 1
ATOM 3135 O O . GLN A 1 403 ? 17.925 9.126 -47.367 1.00 63.56 401 GLN A O 1
ATOM 3141 N N . PHE A 1 404 ? 19.344 10.660 -46.526 1.00 55.24 402 PHE A N 1
ATOM 3142 C CA . PHE A 1 404 ? 18.426 11.782 -46.684 1.00 50.21 402 PHE A CA 1
ATOM 3143 C C . PHE A 1 404 ? 17.995 11.987 -48.135 1.00 49.04 402 PHE A C 1
ATOM 3144 O O . PHE A 1 404 ? 16.824 12.243 -48.415 1.00 49.51 402 PHE A O 1
ATOM 3152 N N . LEU A 1 405 ? 18.946 11.872 -49.053 1.00 48.15 403 LEU A N 1
ATOM 3153 C CA . LEU A 1 405 ? 18.674 12.107 -50.467 1.00 49.83 403 LEU A CA 1
ATOM 3154 C C . LEU A 1 405 ? 18.009 10.901 -51.131 1.00 52.05 403 LEU A C 1
ATOM 3155 O O . LEU A 1 405 ? 18.483 9.770 -51.009 1.00 54.56 403 LEU A O 1
#

B-factor: mean 37.01, std 14.11, range [4.75, 183.3]

Solvent-accessible surface area: 18037 Å² total

Sequence (377 aa):
NASVKIFNSLTKQKEIFKPIESGKVKLYVCGTVYDYHIGHGRSWIIFDVVRYLRRGYEVTFVRNITDIDDKIIKRAGENKESPAALAERFIQILHEDEKALRVLSPDQEPRATQYVPEIIKLIQKLLDNQYAYTGQNGDVFFDVRRFKDYGKLSHRHLDSKRDPLDFVLWKKAKPGEPKWDSPWGEGRPGWHIECSASSSILGQPFDIHGGGLDLKFPHHENEIAQSEAGEEKPFVKLWHAGLLEINKEKSKSLGNIISIREALKESDVEVLRYFLLSGHYRNPLSYSKENLENGRLALERFYLALRGLPVSSYTDRFYEADDDFNTPIAFALLFEVREINRFRDNNQIEKAAVLAAELKCLGNIFGLLQYSPEQFL